Protein AF-A0A5J4YMV6-F1 (afdb_monomer)

Nearest PDB structures (foldseek):
  2a1s-assembly1_A  TM=6.792E-01  e=8.652E-23  Homo sapiens
  2a1s-assembly2_B  TM=6.832E-01  e=2.058E-22  Homo sapiens
  3d45-assembly1_A  TM=7.425E-01  e=2.019E-20  Mus musculus
  2a1r-assembly1_A  TM=8.464E-01  e=9.930E-16  Homo sapiens
  2a1r-assembly1_B  TM=8.472E-01  e=3.736E-15  Homo sapiens

Radius of gyration: 36.73 Å; Cα contacts (8 Å, |Δi|>4): 870; chains: 1; bounding box: 111×82×100 Å

pLDDT: mean 70.42, std 20.9, range [21.36, 97.88]

Organism: Porphyridium purpureum (NCBI:txid35688)

Foldseek 3Di:
DDDDDDDDDDDDDDDPPPPVDPPDDDPDCVVVCQVFEAFQVCLVVVLVVLLVLLPDLQWFFKEKFFAKLDAQPPDCPPPPDLPNNFDAALLVLVLSLLVRLQAIATQWMKIWTWGFDPLFIAIEIHIAGADQDFFAFPDCDPVNDGLGDDDHDGDPVSVVQQVVLVNDPVCSVPTHWFADAPVRLVVSVVVLVVVLVVVVCCLVDDDADDPVNDDPVLNVLLVVVVVQVVCLVVVVVVVVPDDDDDDDDDDDDDDDDPDDPDQKDWAADPDDDPVSVVNVVSSCVPPPVQWDWDFDDPDDPDGRTIITGGDGNVRVVVVSVVVSVVVVVSSVVSNVSNRTPLSSLVSCQVSLGAYEYALCPSVLSNCCCRRYHNDDSGPLVNLQVCCNRRVWYFYLLVLLVVCLVPDPDDDLSVVQPDSDLLSLLLSLCVRCPPQDDQHHYDPSNPPQDPCLSVDDPVPPPVNRDGRNNSSSSRVSSVVSSCVVVPQHSVNVSDTSVSVVVSVPVCPVRTQKHASPSHFPDRIDRSPDSDDPSVCVQVWKWKKKKFFDPPDFDPDPDPVNLCVLCVVAADFPDWGDRPRTMIITTHGRDDDDPPPDDNVNSVVSSVVSVCVVDPDNTMFMWTDHDDPDDTDGPDDPPPDDDDPPDD

Solvent-accessible surface area (backbone atoms only — not comparable to full-atom values): 37492 Å² total; per-residue (Å²): 136,89,79,90,82,90,81,91,80,89,76,86,88,80,76,97,77,73,73,72,68,80,81,47,76,81,78,66,80,80,71,80,71,56,76,31,64,36,31,56,90,47,39,69,64,52,50,52,53,48,49,52,53,68,69,35,73,37,41,50,36,33,12,42,30,70,36,52,29,33,64,53,81,65,38,66,62,49,90,86,44,60,80,78,39,50,22,67,44,67,57,58,39,44,49,40,48,53,52,26,29,69,42,21,49,60,41,30,43,7,34,15,43,33,26,44,55,96,67,37,46,37,35,47,52,28,37,32,27,31,25,83,49,56,42,62,50,95,61,66,47,98,80,68,57,55,79,42,78,66,84,76,50,77,32,68,73,41,50,53,50,39,53,75,26,69,54,60,64,66,54,30,71,77,34,26,25,30,44,40,16,52,54,58,50,50,49,54,51,49,56,49,51,54,52,51,52,54,48,56,49,56,72,74,68,64,84,74,81,55,80,89,78,49,53,78,70,54,50,53,49,51,55,51,52,51,50,55,51,49,52,58,54,50,63,49,57,60,57,75,72,62,74,84,84,86,89,83,83,88,85,89,83,89,79,94,70,89,80,71,89,63,76,49,49,77,46,74,67,97,65,86,49,73,64,58,54,49,51,51,56,50,49,44,52,76,76,37,68,54,45,43,79,46,74,40,61,79,99,57,99,64,68,65,24,40,34,37,27,79,38,57,65,67,55,53,52,51,50,50,51,51,53,50,51,50,53,49,53,51,48,52,50,42,49,61,69,37,20,47,59,16,52,60,50,54,50,43,43,72,69,48,46,35,38,34,23,62,68,36,42,58,52,49,49,30,50,33,38,52,32,48,33,69,76,60,89,47,53,69,55,40,30,50,52,47,30,71,46,44,62,35,29,36,25,47,38,50,47,50,52,54,53,42,72,67,50,91,64,91,44,55,70,62,67,44,88,63,76,49,68,70,59,45,42,33,40,47,47,64,68,48,45,85,81,53,80,77,67,40,59,40,92,68,49,75,85,68,65,72,61,59,61,73,48,56,88,87,74,48,69,86,71,54,78,43,30,20,56,54,3,44,52,41,46,51,35,48,54,48,54,42,42,75,70,70,45,49,69,72,62,72,39,41,58,27,80,51,38,70,64,66,37,61,87,42,60,89,45,53,25,31,38,46,32,78,60,30,72,80,40,66,52,48,60,30,80,61,88,61,58,64,64,49,52,45,66,78,38,48,54,34,36,40,36,38,53,55,96,89,59,84,65,79,81,81,45,72,66,62,57,46,62,38,43,69,90,48,40,58,72,70,45,78,45,75,45,71,78,50,34,38,39,39,32,32,46,73,77,79,68,79,61,89,91,60,55,70,66,57,54,49,50,51,21,50,54,42,50,52,63,71,40,94,56,93,58,67,49,65,38,58,54,58,79,95,68,87,63,81,64,74,85,86,64,99,67,89,69,87,80,79,80,78,88,126

Structure (mmCIF, N/CA/C/O backbone):
data_AF-A0A5J4YMV6-F1
#
_entry.id   AF-A0A5J4YMV6-F1
#
loop_
_atom_site.group_PDB
_atom_site.id
_atom_site.type_symbol
_atom_site.label_atom_id
_atom_site.label_alt_id
_atom_site.label_comp_id
_atom_site.label_asym_id
_atom_site.label_entity_id
_atom_site.label_seq_id
_atom_site.pdbx_PDB_ins_code
_atom_site.Cartn_x
_atom_site.Cartn_y
_atom_site.Cartn_z
_atom_site.occupancy
_atom_site.B_iso_or_equiv
_atom_site.auth_seq_id
_atom_site.auth_comp_id
_atom_site.auth_asym_id
_atom_site.auth_atom_id
_atom_site.pdbx_PDB_model_num
ATOM 1 N N . MET A 1 1 ? -20.537 59.731 -11.086 1.00 33.25 1 MET A N 1
ATOM 2 C CA . MET A 1 1 ? -21.464 59.706 -12.236 1.00 33.25 1 MET A CA 1
ATOM 3 C C . MET A 1 1 ? -22.261 58.408 -12.165 1.00 33.25 1 MET A C 1
ATOM 5 O O . MET A 1 1 ? -21.702 57.360 -12.435 1.00 33.25 1 MET A O 1
ATOM 9 N N . THR A 1 2 ? -23.369 58.432 -11.407 1.00 29.62 2 THR A N 1
ATOM 10 C CA . THR A 1 2 ? -24.777 58.360 -11.898 1.00 29.62 2 THR A CA 1
ATOM 11 C C . THR A 1 2 ? -25.168 56.973 -12.397 1.00 29.62 2 THR A C 1
ATOM 13 O O . THR A 1 2 ? -24.547 56.480 -13.321 1.00 29.62 2 THR A O 1
ATOM 16 N N . ALA A 1 3 ? -26.233 56.306 -11.965 1.00 28.98 3 ALA A N 1
ATOM 17 C CA . ALA A 1 3 ? -27.199 56.374 -10.860 1.00 28.98 3 ALA A CA 1
ATOM 18 C C . ALA A 1 3 ? -28.061 55.097 -11.065 1.00 28.98 3 ALA A C 1
ATOM 20 O O . ALA A 1 3 ? -28.347 54.740 -12.203 1.00 28.98 3 ALA A O 1
ATOM 21 N N . VAL A 1 4 ? -28.306 54.319 -10.006 1.00 32.47 4 VAL A N 1
ATOM 22 C CA . VAL A 1 4 ? -29.627 54.010 -9.412 1.00 32.47 4 VAL A CA 1
ATOM 23 C C . VAL A 1 4 ? -30.701 53.427 -10.345 1.00 32.47 4 VAL A C 1
ATOM 25 O O . VAL A 1 4 ? -31.224 54.123 -11.207 1.00 32.47 4 VAL A O 1
ATOM 28 N N . ALA A 1 5 ? -31.155 52.212 -10.009 1.00 27.27 5 ALA A N 1
ATOM 29 C CA . ALA A 1 5 ? -32.580 51.860 -9.975 1.00 27.27 5 ALA A CA 1
ATOM 30 C C . ALA A 1 5 ? -32.822 50.657 -9.039 1.00 27.27 5 ALA A C 1
ATOM 32 O O . ALA A 1 5 ? -32.563 49.507 -9.388 1.00 27.27 5 ALA A O 1
ATOM 33 N N . GLU A 1 6 ? -33.328 50.941 -7.838 1.00 31.31 6 GLU A N 1
ATOM 34 C CA . GLU A 1 6 ? -34.073 49.987 -7.013 1.00 31.31 6 GLU A CA 1
ATOM 35 C C . GLU A 1 6 ? -35.439 49.710 -7.659 1.00 31.31 6 GLU A C 1
ATOM 37 O O . GLU A 1 6 ? -36.118 50.641 -8.089 1.00 31.31 6 GLU A O 1
ATOM 42 N N . SER A 1 7 ? -35.915 48.463 -7.623 1.00 26.72 7 SER A N 1
ATOM 43 C CA . SER A 1 7 ? -37.322 48.227 -7.286 1.00 26.72 7 SER A CA 1
ATOM 44 C C . SER A 1 7 ? -37.507 46.828 -6.706 1.00 26.72 7 SER A C 1
ATOM 46 O O . SER A 1 7 ? -37.104 45.818 -7.283 1.00 26.72 7 SER A O 1
ATOM 48 N N . SER A 1 8 ? -38.110 46.804 -5.527 1.00 30.28 8 SER A N 1
ATOM 49 C CA . SER A 1 8 ? -38.579 45.640 -4.801 1.00 30.28 8 SER A CA 1
ATOM 50 C C . SER A 1 8 ? -39.799 45.022 -5.486 1.00 30.28 8 SER A C 1
ATOM 52 O O . SER A 1 8 ? -40.733 45.727 -5.861 1.00 30.28 8 SER A O 1
ATOM 54 N N . ARG A 1 9 ? -39.841 43.688 -5.575 1.00 28.33 9 ARG A N 1
ATOM 55 C CA . ARG A 1 9 ? -41.086 42.903 -5.572 1.00 28.33 9 ARG A CA 1
ATOM 56 C C . ARG A 1 9 ? -40.770 41.451 -5.236 1.00 28.33 9 ARG A C 1
ATOM 58 O O . ARG A 1 9 ? -40.148 40.729 -6.001 1.00 28.33 9 ARG A O 1
ATOM 65 N N . ASN A 1 10 ? -41.219 41.053 -4.057 1.00 36.91 10 ASN A N 1
ATOM 66 C CA . ASN A 1 10 ? -41.292 39.673 -3.613 1.00 36.91 10 ASN A CA 1
ATOM 67 C C . ASN A 1 10 ? -42.439 38.987 -4.385 1.00 36.91 10 ASN A C 1
ATOM 69 O O . ASN A 1 10 ? -43.551 39.524 -4.378 1.00 36.91 10 ASN A O 1
ATOM 73 N N . PRO A 1 11 ? -42.224 37.803 -4.981 1.00 32.06 11 PRO A N 1
ATOM 74 C CA . PRO A 1 11 ? -43.262 36.793 -4.896 1.00 32.06 11 PRO A CA 1
ATOM 75 C C . PRO A 1 11 ? -42.701 35.486 -4.340 1.00 32.06 11 PRO A C 1
ATOM 77 O O . PRO A 1 11 ? -41.722 34.910 -4.809 1.00 32.06 11 PRO A O 1
ATOM 80 N N . LYS A 1 12 ? -43.401 35.027 -3.308 1.00 34.12 12 LYS A N 1
ATOM 81 C CA . LYS A 1 12 ? -43.362 33.676 -2.771 1.00 34.12 12 LYS A CA 1
ATOM 82 C C . LYS A 1 12 ? -43.508 32.646 -3.898 1.00 34.12 12 LYS A C 1
ATOM 84 O O . LYS A 1 12 ? -44.391 32.784 -4.736 1.00 34.12 12 LYS A O 1
ATOM 89 N N . GLY A 1 13 ? -42.738 31.566 -3.790 1.00 37.22 13 GLY A N 1
ATOM 90 C CA . GLY A 1 13 ? -43.108 30.248 -4.302 1.00 37.22 13 GLY A CA 1
ATOM 91 C C . GLY A 1 13 ? -42.821 30.000 -5.777 1.00 37.22 13 GLY A C 1
ATOM 92 O O . GLY A 1 13 ? -43.725 30.088 -6.590 1.00 37.22 13 GLY A O 1
ATOM 93 N N . LEU A 1 14 ? -41.599 29.565 -6.087 1.00 29.33 14 LEU A N 1
ATOM 94 C CA . LEU A 1 14 ? -41.295 28.684 -7.219 1.00 29.33 14 LEU A CA 1
ATOM 95 C C . LEU A 1 14 ? -40.116 27.798 -6.790 1.00 29.33 14 LEU A C 1
ATOM 97 O O . LEU A 1 14 ? -39.116 28.284 -6.269 1.00 29.33 14 LEU A O 1
ATOM 101 N N . GLY A 1 15 ? -40.323 26.485 -6.870 1.00 27.95 15 GLY A N 1
ATOM 102 C CA . GLY A 1 15 ? -39.532 25.469 -6.182 1.00 27.95 15 GLY A CA 1
ATOM 103 C C . GLY A 1 15 ? -38.066 25.384 -6.609 1.00 27.95 15 GLY A C 1
ATOM 104 O O . GLY A 1 15 ? -37.701 25.631 -7.755 1.00 27.95 15 GLY A O 1
ATOM 105 N N . TYR A 1 16 ? -37.253 24.921 -5.661 1.00 28.97 16 TYR A N 1
ATOM 106 C CA . TYR A 1 16 ? -35.822 24.596 -5.733 1.00 28.97 16 TYR A CA 1
ATOM 107 C C . TYR A 1 16 ? -35.431 23.507 -6.770 1.00 28.97 16 TYR A C 1
ATOM 109 O O . TYR A 1 16 ? -34.366 22.908 -6.665 1.00 28.97 16 TYR A O 1
ATOM 117 N N . GLY A 1 17 ? -36.266 23.220 -7.774 1.00 31.47 17 GLY A N 1
ATOM 118 C CA . GLY A 1 17 ? -36.103 22.078 -8.683 1.00 31.47 17 GLY A CA 1
ATOM 119 C C . GLY A 1 17 ? -35.446 22.364 -10.038 1.00 31.47 17 GLY A C 1
ATOM 120 O O . GLY A 1 17 ? -35.078 21.416 -10.723 1.00 31.47 17 GLY A O 1
ATOM 121 N N . HIS A 1 18 ? -35.290 23.626 -10.458 1.00 29.20 18 HIS A N 1
ATOM 122 C CA . HIS A 1 18 ? -35.007 23.922 -11.878 1.00 29.20 18 HIS A CA 1
ATOM 123 C C . HIS A 1 18 ? -33.747 24.741 -12.187 1.00 29.20 18 HIS A C 1
ATOM 125 O O . HIS A 1 18 ? -33.460 24.964 -13.358 1.00 29.20 18 HIS A O 1
ATOM 131 N N . ILE A 1 19 ? -32.938 25.118 -11.190 1.00 29.06 19 ILE A N 1
ATOM 132 C CA . ILE A 1 19 ? -31.648 25.804 -11.437 1.00 29.06 19 ILE A CA 1
ATOM 133 C C . ILE A 1 19 ? -30.452 24.828 -11.370 1.00 29.06 19 ILE A C 1
ATOM 135 O O . ILE A 1 19 ? -29.365 25.133 -11.847 1.00 29.06 19 ILE A O 1
ATOM 139 N N . HIS A 1 20 ? -30.653 23.595 -10.889 1.00 31.61 20 HIS A N 1
ATOM 140 C CA . HIS A 1 20 ? -29.573 22.607 -10.750 1.00 31.61 20 HIS A CA 1
ATOM 141 C C . HIS A 1 20 ? -29.157 21.913 -12.065 1.00 31.61 20 HIS A C 1
ATOM 143 O O . HIS A 1 20 ? -28.116 21.262 -12.104 1.00 31.61 20 HIS A O 1
ATOM 149 N N . ALA A 1 21 ? -29.944 22.050 -13.140 1.00 30.11 21 ALA A N 1
ATOM 150 C CA . ALA A 1 21 ? -29.748 21.316 -14.396 1.00 30.11 21 ALA A CA 1
ATOM 151 C C . ALA A 1 21 ? -29.003 22.101 -15.495 1.00 30.11 21 ALA A C 1
ATOM 153 O O . ALA A 1 21 ? -28.632 21.517 -16.506 1.00 30.11 21 ALA A O 1
ATOM 154 N N . ALA A 1 22 ? -28.785 23.411 -15.325 1.00 28.50 22 ALA A N 1
ATOM 155 C CA . ALA A 1 22 ? -28.215 24.260 -16.380 1.00 28.50 22 ALA A CA 1
ATOM 156 C C . ALA A 1 22 ? -26.704 24.538 -16.229 1.00 28.50 22 ALA A C 1
ATOM 158 O O . ALA A 1 22 ? -26.078 24.990 -17.182 1.00 28.50 22 ALA A O 1
ATOM 159 N N . LEU A 1 23 ? -26.109 24.264 -15.059 1.00 31.53 23 LEU A N 1
ATOM 160 C CA . LEU A 1 23 ? -24.672 24.473 -14.788 1.00 31.53 23 LEU A CA 1
ATOM 161 C C . LEU A 1 23 ? -23.870 23.174 -14.632 1.00 31.53 23 LEU A C 1
ATOM 163 O O . LEU A 1 23 ? -22.644 23.204 -14.678 1.00 31.53 23 LEU A O 1
ATOM 167 N N . TYR A 1 24 ? -24.548 22.036 -14.504 1.00 33.16 24 TYR A N 1
ATOM 168 C CA . TYR A 1 24 ? -23.930 20.720 -14.566 1.00 33.16 24 TYR A CA 1
ATOM 169 C C . TYR A 1 24 ? -24.330 20.100 -15.894 1.00 33.16 24 TYR A C 1
ATOM 171 O O . TYR A 1 24 ? -25.481 19.706 -16.075 1.00 33.16 24 TYR A O 1
ATOM 179 N N . GLY A 1 25 ? -23.381 20.068 -16.834 1.00 29.34 25 GLY A N 1
ATOM 180 C CA . GLY A 1 25 ? -23.518 19.292 -18.059 1.00 29.34 25 GLY A CA 1
ATOM 181 C C . GLY A 1 25 ? -24.059 17.910 -17.713 1.00 29.34 25 GLY A C 1
ATOM 182 O O . GLY A 1 25 ? -23.628 17.297 -16.737 1.00 29.34 25 GLY A O 1
ATOM 183 N N . SER A 1 26 ? -25.063 17.484 -18.473 1.00 26.55 26 SER A N 1
ATOM 184 C CA . SER A 1 26 ? -25.739 16.197 -18.367 1.00 26.55 26 SER A CA 1
ATOM 185 C C . SER A 1 26 ? -24.761 15.079 -18.001 1.00 26.55 26 SER A C 1
ATOM 187 O O . SER A 1 26 ? -24.017 14.599 -18.857 1.00 26.55 26 SER A O 1
ATOM 189 N N . TYR A 1 27 ? -24.770 14.662 -16.732 1.00 33.25 27 TYR A N 1
ATOM 190 C CA . TYR A 1 27 ? -24.155 13.410 -16.321 1.00 33.25 27 TYR A CA 1
ATOM 191 C C . TYR A 1 27 ? -24.861 12.307 -17.103 1.00 33.25 27 TYR A C 1
ATOM 193 O O . TYR A 1 27 ? -26.035 12.016 -16.868 1.00 33.25 27 TYR A O 1
ATOM 201 N N . SER A 1 28 ? -24.162 11.740 -18.085 1.00 29.88 28 SER A N 1
ATOM 202 C CA . SER A 1 28 ? -24.633 10.552 -18.782 1.00 29.88 28 SER A CA 1
ATOM 203 C C . SER A 1 28 ? -24.794 9.433 -17.744 1.00 29.88 28 SER A C 1
ATOM 205 O O . SER A 1 28 ? -23.806 9.077 -17.095 1.00 29.88 28 SER A O 1
ATOM 207 N N . PRO A 1 29 ? -25.991 8.841 -17.573 1.00 30.44 29 PRO A N 1
ATOM 208 C CA . PRO A 1 29 ? -26.226 7.766 -16.603 1.00 30.44 29 PRO A CA 1
ATOM 209 C C . PRO A 1 29 ? -25.437 6.478 -16.902 1.00 30.44 29 PRO A C 1
ATOM 211 O O . PRO A 1 29 ? -25.494 5.526 -16.127 1.00 30.44 29 PRO A O 1
ATOM 214 N N . ALA A 1 30 ? -24.706 6.425 -18.021 1.00 32.12 30 ALA A N 1
ATOM 215 C CA . ALA A 1 30 ? -23.976 5.250 -18.486 1.00 32.12 30 ALA A CA 1
ATOM 216 C C . ALA A 1 30 ? -22.671 4.959 -17.716 1.00 32.12 30 ALA A C 1
ATOM 218 O O . ALA A 1 30 ? -22.186 3.834 -17.770 1.00 32.12 30 ALA A O 1
ATOM 219 N N . TYR A 1 31 ? -22.124 5.915 -16.955 1.00 35.62 31 TYR A N 1
ATOM 220 C CA . TYR A 1 31 ? -20.916 5.691 -16.137 1.00 35.62 31 TYR A CA 1
ATOM 221 C C . TYR A 1 31 ? -21.199 5.048 -14.767 1.00 35.62 31 TYR A C 1
ATOM 223 O O . TYR A 1 31 ? -20.275 4.755 -14.016 1.00 35.62 31 TYR A O 1
ATOM 231 N N . ALA A 1 32 ? -22.468 4.811 -14.420 1.00 33.12 32 ALA A N 1
ATOM 232 C CA . ALA A 1 32 ? -22.873 4.485 -13.053 1.00 33.12 32 ALA A CA 1
ATOM 233 C C . ALA A 1 32 ? -22.565 3.049 -12.581 1.00 33.12 32 ALA A C 1
ATOM 235 O O . ALA A 1 32 ? -22.836 2.746 -11.422 1.00 33.12 32 ALA A O 1
ATOM 236 N N . ARG A 1 33 ? -22.023 2.155 -13.423 1.00 43.84 33 ARG A N 1
ATOM 237 C CA . ARG A 1 33 ? -21.615 0.789 -13.028 1.00 43.84 33 ARG A CA 1
ATOM 238 C C . ARG A 1 33 ? -20.500 0.257 -13.924 1.00 43.84 33 ARG A C 1
ATOM 240 O O . ARG A 1 33 ? -20.697 -0.724 -14.637 1.00 43.84 33 ARG A O 1
ATOM 247 N N . LEU A 1 34 ? -19.333 0.895 -13.913 1.00 53.44 34 LEU A N 1
ATOM 248 C CA . LEU A 1 34 ? -18.159 0.253 -14.502 1.00 53.44 34 LEU A CA 1
ATOM 249 C C . LEU A 1 34 ? -17.799 -0.963 -13.624 1.00 53.44 34 LEU A C 1
ATOM 251 O O . LEU A 1 34 ? -17.615 -0.788 -12.418 1.00 53.44 34 LEU A O 1
ATOM 255 N N . PRO A 1 35 ? -17.705 -2.192 -14.169 1.00 57.34 35 PRO A N 1
ATOM 256 C CA . PRO A 1 35 ? -17.477 -3.426 -13.395 1.00 57.34 35 PRO A CA 1
ATOM 257 C C . PRO A 1 35 ? -16.188 -3.457 -12.558 1.00 57.34 35 PRO A C 1
ATOM 259 O O . PRO A 1 35 ? -15.969 -4.390 -11.791 1.00 57.34 35 PRO A O 1
ATOM 262 N N . MET A 1 36 ? -15.354 -2.431 -12.697 1.00 74.75 36 MET A N 1
ATOM 263 C CA . MET A 1 36 ? -14.022 -2.311 -12.116 1.00 74.75 36 MET A CA 1
ATOM 264 C C . MET A 1 36 ? -13.969 -1.381 -10.906 1.00 74.75 36 MET A C 1
ATOM 266 O O . MET A 1 36 ? -13.006 -1.425 -10.145 1.00 74.75 36 MET A O 1
ATOM 270 N N . GLU A 1 37 ? -14.969 -0.519 -10.723 1.00 88.38 37 GLU A N 1
ATOM 271 C CA . GLU A 1 37 ? -14.989 0.399 -9.590 1.00 88.38 37 GLU A CA 1
ATOM 272 C C . GLU A 1 37 ? -15.406 -0.335 -8.322 1.00 88.38 37 GLU A C 1
ATOM 274 O O . GLU A 1 37 ? -16.445 -1.002 -8.272 1.00 88.38 37 GLU A O 1
ATOM 279 N N . VAL A 1 38 ? -14.592 -0.186 -7.283 1.00 93.00 38 VAL A N 1
ATOM 280 C CA . VAL A 1 38 ? -14.845 -0.764 -5.971 1.00 93.00 38 VAL A CA 1
ATOM 281 C C . VAL A 1 38 ? -15.107 0.367 -4.992 1.00 93.00 38 VAL A C 1
ATOM 283 O O . VAL A 1 38 ? -14.256 1.226 -4.746 1.00 93.00 38 VAL A O 1
ATOM 286 N N . THR A 1 39 ? -16.313 0.358 -4.446 1.00 94.81 39 THR A N 1
ATOM 287 C CA . THR A 1 39 ? -16.801 1.311 -3.457 1.00 94.81 39 THR A CA 1
ATOM 288 C C . THR A 1 39 ? -17.355 0.549 -2.260 1.00 94.81 39 THR A C 1
ATOM 290 O O . THR A 1 39 ? -17.439 -0.680 -2.261 1.00 94.81 39 THR A O 1
ATOM 293 N N . ILE A 1 40 ? -17.738 1.259 -1.202 1.00 92.94 40 ILE A N 1
ATOM 294 C CA . ILE A 1 40 ? -18.291 0.609 -0.010 1.00 92.94 40 ILE A CA 1
ATOM 295 C C .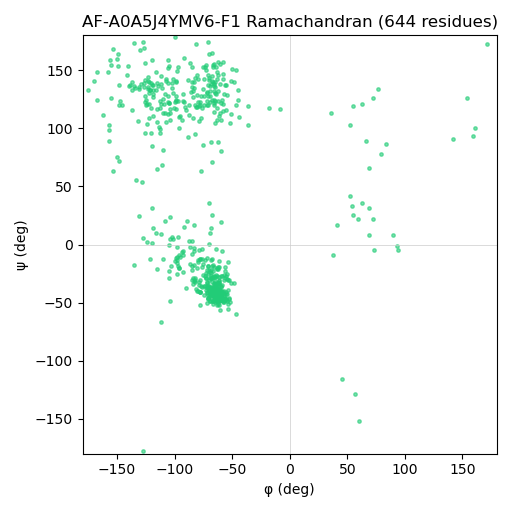 ILE A 1 40 ? -19.570 -0.193 -0.304 1.00 92.94 40 ILE A C 1
ATOM 297 O O . ILE A 1 40 ? -19.845 -1.170 0.384 1.00 92.94 40 ILE A O 1
ATOM 301 N N . GLU A 1 41 ? -20.325 0.183 -1.339 1.00 92.44 41 GLU A N 1
ATOM 302 C CA . GLU A 1 41 ? -21.595 -0.455 -1.703 1.00 92.44 41 GLU A CA 1
ATOM 303 C C . GLU A 1 41 ? -21.402 -1.853 -2.305 1.00 92.44 41 GLU A C 1
ATOM 305 O O . GLU A 1 41 ? -22.243 -2.725 -2.106 1.00 92.44 41 GLU A O 1
ATOM 310 N N . ASN A 1 42 ? -20.293 -2.080 -3.016 1.00 93.06 42 ASN A N 1
ATOM 311 C CA . ASN A 1 42 ? -20.003 -3.344 -3.700 1.00 93.06 42 ASN A CA 1
ATOM 312 C C . ASN A 1 42 ? -18.756 -4.065 -3.155 1.00 93.06 42 ASN A C 1
ATOM 314 O O . ASN A 1 42 ? -18.311 -5.055 -3.739 1.00 93.06 42 ASN A O 1
ATOM 318 N N . LEU A 1 43 ? -18.207 -3.600 -2.026 1.00 93.81 43 LEU A N 1
ATOM 319 C CA . LEU A 1 43 ? -16.974 -4.116 -1.433 1.00 93.81 43 LEU A CA 1
ATOM 320 C C . LEU A 1 43 ? -17.004 -5.635 -1.221 1.00 93.81 43 LEU A C 1
ATOM 322 O O . LEU A 1 43 ? -16.0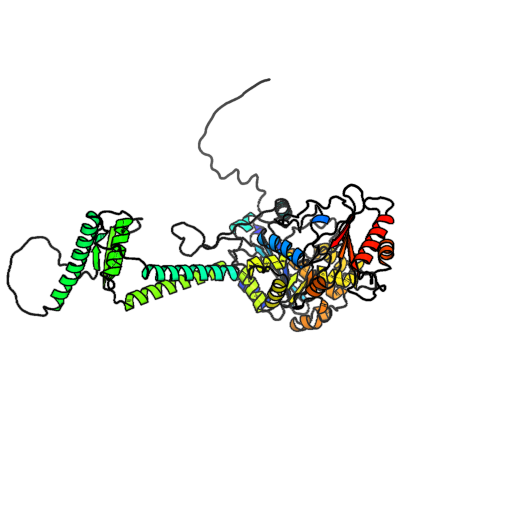41 -6.297 -1.588 1.00 93.81 43 LEU A O 1
ATOM 326 N N . SER A 1 44 ? -18.083 -6.187 -0.652 1.00 92.88 44 SER A N 1
ATOM 327 C CA . SER A 1 44 ? -18.163 -7.625 -0.336 1.00 92.88 44 SER A CA 1
ATOM 328 C C . SER A 1 44 ? -18.045 -8.487 -1.596 1.00 92.88 44 SER A C 1
ATOM 330 O O . SER A 1 44 ? -17.168 -9.340 -1.681 1.00 92.88 44 SER A O 1
ATOM 332 N N . GLU A 1 45 ? -18.861 -8.200 -2.614 1.00 92.06 45 GLU A N 1
ATOM 333 C CA . GLU A 1 45 ? -18.868 -8.925 -3.893 1.00 92.06 45 GLU A CA 1
ATOM 334 C C . GLU A 1 45 ? -17.519 -8.803 -4.620 1.00 92.06 45 GLU A C 1
ATOM 336 O O . GLU A 1 45 ? -16.971 -9.777 -5.150 1.00 92.06 45 GLU A O 1
ATOM 341 N N . ARG A 1 46 ? -16.945 -7.593 -4.635 1.00 91.81 46 ARG A N 1
ATOM 342 C CA . ARG A 1 46 ? -15.670 -7.327 -5.310 1.00 91.81 46 ARG A CA 1
ATOM 343 C C . ARG A 1 46 ? -14.491 -7.957 -4.587 1.00 91.81 46 ARG A C 1
ATOM 345 O O . ARG A 1 46 ? -13.599 -8.465 -5.261 1.00 91.81 46 ARG A O 1
ATOM 352 N N . LEU A 1 47 ? -14.494 -7.968 -3.257 1.00 93.62 47 LEU A N 1
ATOM 353 C CA . LEU A 1 47 ? -13.472 -8.631 -2.455 1.00 93.62 47 LEU A CA 1
ATOM 354 C C . LEU A 1 47 ? -13.529 -10.153 -2.626 1.00 93.62 47 LEU A C 1
ATOM 356 O O . LEU A 1 47 ? -12.479 -10.773 -2.754 1.00 93.62 47 LEU A O 1
ATOM 360 N N . GLU A 1 48 ? -14.722 -10.751 -2.685 1.00 93.94 48 GLU A N 1
ATOM 361 C CA . GLU A 1 48 ? -14.887 -12.182 -2.982 1.00 93.94 48 GLU A CA 1
ATOM 362 C C . GLU A 1 48 ? -14.353 -12.527 -4.374 1.00 93.94 48 GLU A C 1
ATOM 364 O O . GLU A 1 48 ? -13.552 -13.452 -4.523 1.00 93.94 48 GLU A O 1
ATOM 369 N N . THR A 1 49 ? -14.723 -11.733 -5.383 1.00 92.00 49 THR A N 1
ATOM 370 C CA . THR A 1 49 ? -14.230 -11.906 -6.758 1.00 92.00 49 THR A CA 1
ATOM 371 C C . THR A 1 49 ? -12.711 -11.746 -6.829 1.00 92.00 49 THR A C 1
ATOM 373 O O . THR A 1 49 ? -12.033 -12.538 -7.477 1.00 92.00 49 THR A O 1
ATOM 376 N N . PHE A 1 50 ? -12.158 -10.741 -6.143 1.00 93.44 50 PHE A N 1
ATOM 377 C CA . PHE A 1 50 ? -10.717 -10.521 -6.056 1.00 93.44 50 PHE A CA 1
ATOM 378 C C . PHE A 1 50 ? -10.017 -11.691 -5.362 1.00 93.44 50 PHE A C 1
ATOM 380 O O . PHE A 1 50 ? -9.033 -12.209 -5.876 1.00 93.44 50 PHE A O 1
ATOM 387 N N . ALA A 1 51 ? -10.536 -12.163 -4.228 1.00 95.38 51 ALA A N 1
ATOM 388 C CA . ALA A 1 51 ? -9.968 -13.294 -3.505 1.00 95.38 51 ALA A CA 1
ATOM 389 C C . ALA A 1 51 ? -9.976 -14.580 -4.340 1.00 95.38 51 ALA A C 1
ATOM 391 O O . ALA A 1 51 ? -8.981 -15.305 -4.331 1.00 95.38 51 ALA A O 1
ATOM 392 N N . ALA A 1 52 ? -11.052 -14.830 -5.092 1.00 93.69 52 ALA A N 1
ATOM 393 C CA . ALA A 1 52 ? -11.127 -15.936 -6.039 1.00 93.69 52 ALA A CA 1
ATOM 394 C C . ALA A 1 52 ? -10.090 -15.791 -7.165 1.00 93.69 52 ALA A C 1
ATOM 396 O O . ALA A 1 52 ? -9.381 -16.750 -7.455 1.00 93.69 52 ALA A O 1
ATOM 397 N N . ALA A 1 53 ? -9.939 -14.591 -7.736 1.00 92.19 53 ALA A N 1
ATOM 398 C CA . ALA A 1 53 ? -8.948 -14.323 -8.776 1.00 92.19 53 ALA A CA 1
ATOM 399 C C . ALA A 1 53 ? -7.507 -14.516 -8.271 1.00 92.19 53 ALA A C 1
ATOM 401 O O . ALA A 1 53 ? -6.696 -15.134 -8.953 1.00 92.19 53 ALA A O 1
ATOM 402 N N . ILE A 1 54 ? -7.177 -14.050 -7.061 1.00 92.62 54 ILE A N 1
ATOM 403 C CA . ILE A 1 54 ? -5.844 -14.259 -6.472 1.00 92.62 54 ILE A CA 1
ATOM 404 C C . ILE A 1 54 ? -5.588 -15.736 -6.138 1.00 92.62 54 ILE A C 1
ATOM 406 O O . ILE A 1 54 ? -4.444 -16.180 -6.196 1.00 92.62 54 ILE A O 1
ATOM 410 N N . ALA A 1 55 ? -6.625 -16.490 -5.765 1.00 92.00 55 ALA A N 1
ATOM 411 C CA . ALA A 1 55 ? -6.510 -17.912 -5.450 1.00 92.00 55 ALA A CA 1
ATOM 412 C C . ALA A 1 55 ? -6.426 -18.821 -6.691 1.00 92.00 55 ALA A C 1
ATOM 414 O O . ALA A 1 55 ? -6.109 -19.998 -6.537 1.00 92.00 55 ALA A O 1
ATOM 415 N N . ASP A 1 56 ? -6.711 -18.303 -7.890 1.00 89.56 56 ASP A N 1
ATOM 416 C CA . ASP A 1 56 ? -6.587 -19.046 -9.147 1.00 89.56 56 ASP A CA 1
ATOM 417 C C . ASP A 1 56 ? -5.116 -19.408 -9.420 1.00 89.56 56 ASP A C 1
ATOM 419 O O . ASP A 1 56 ? -4.230 -18.554 -9.390 1.00 89.56 56 ASP A O 1
ATOM 423 N N . GLU A 1 57 ? -4.855 -20.677 -9.732 1.00 84.69 57 GLU A N 1
ATOM 424 C CA . GLU A 1 57 ? -3.522 -21.186 -10.078 1.00 84.69 57 GLU A CA 1
ATOM 425 C C . GLU A 1 57 ? -2.951 -20.551 -11.355 1.00 84.69 57 GLU A C 1
ATOM 427 O O . GLU A 1 57 ? -1.739 -20.571 -11.576 1.00 84.69 57 GLU A O 1
ATOM 432 N N . ASN A 1 58 ? -3.813 -19.984 -12.200 1.00 86.88 58 ASN A N 1
ATOM 433 C CA . ASN A 1 58 ? -3.424 -19.265 -13.407 1.00 86.88 58 ASN A CA 1
ATOM 434 C C . ASN A 1 58 ? -2.954 -17.833 -13.122 1.00 86.88 58 ASN A C 1
ATOM 436 O O . ASN A 1 58 ? -2.331 -17.217 -13.992 1.00 86.88 58 ASN A O 1
ATOM 440 N N . THR A 1 59 ? -3.221 -17.295 -11.928 1.00 89.06 59 THR A N 1
ATOM 441 C CA . THR A 1 59 ? -2.785 -15.953 -11.534 1.00 89.06 59 THR A CA 1
ATOM 442 C C . THR A 1 59 ? -1.293 -15.940 -11.227 1.00 89.06 59 THR A C 1
ATOM 444 O O . THR A 1 59 ? -0.777 -16.722 -10.431 1.00 89.06 59 THR A O 1
ATOM 447 N N . VAL A 1 60 ? -0.584 -15.005 -11.858 1.00 88.06 60 VAL A N 1
ATOM 448 C CA . VAL A 1 60 ? 0.879 -14.922 -11.822 1.00 88.06 60 VAL A CA 1
ATOM 449 C C . VAL A 1 60 ? 1.357 -13.801 -10.904 1.00 88.06 60 VAL A C 1
ATOM 451 O O . VAL A 1 60 ? 2.250 -13.998 -10.075 1.00 88.06 60 VAL A O 1
ATOM 454 N N . PHE A 1 61 ? 0.791 -12.605 -11.061 1.00 91.88 61 PHE A N 1
ATOM 455 C CA . PHE A 1 61 ? 1.191 -11.420 -10.310 1.00 91.88 61 PHE A CA 1
ATOM 456 C C . PHE A 1 61 ? 0.043 -10.417 -10.193 1.00 91.88 61 PHE A C 1
ATOM 458 O O . PHE A 1 61 ? -0.973 -10.518 -10.880 1.00 91.88 61 PHE A O 1
ATOM 465 N N . VAL A 1 62 ? 0.228 -9.428 -9.323 1.00 95.69 62 VAL A N 1
ATOM 466 C CA . VAL A 1 62 ? -0.671 -8.282 -9.182 1.00 95.69 62 VAL A CA 1
ATOM 467 C C . VAL A 1 62 ? 0.139 -7.013 -9.352 1.00 95.69 62 VAL A C 1
ATOM 469 O O . VAL A 1 62 ? 1.084 -6.780 -8.600 1.00 95.69 62 VAL A O 1
ATOM 472 N N . ALA A 1 63 ? -0.217 -6.203 -10.342 1.00 97.06 63 ALA A N 1
ATOM 473 C CA . ALA A 1 63 ? 0.317 -4.857 -10.461 1.00 97.06 63 ALA A CA 1
ATOM 474 C C . ALA A 1 63 ? -0.511 -3.893 -9.608 1.00 97.06 63 ALA A C 1
ATOM 476 O O . ALA A 1 63 ? -1.735 -4.027 -9.536 1.00 97.06 63 ALA A O 1
ATOM 477 N N . ILE A 1 64 ? 0.164 -2.959 -8.944 1.00 97.88 64 ILE A N 1
ATOM 478 C CA . ILE A 1 64 ? -0.454 -1.959 -8.077 1.00 97.88 64 ILE A CA 1
ATOM 479 C C . ILE A 1 64 ? 0.051 -0.578 -8.470 1.00 97.88 64 ILE A C 1
ATOM 481 O O . ILE A 1 64 ? 1.246 -0.392 -8.703 1.00 97.88 64 ILE A O 1
ATOM 485 N N . ASP A 1 65 ? -0.875 0.369 -8.497 1.00 96.56 65 ASP A N 1
ATOM 486 C CA . ASP A 1 65 ? -0.607 1.795 -8.628 1.00 96.56 65 ASP A CA 1
ATOM 487 C C . ASP A 1 65 ? -1.571 2.571 -7.716 1.00 96.56 65 ASP A C 1
ATOM 489 O O . ASP A 1 65 ? -2.631 2.049 -7.339 1.00 96.56 65 ASP A O 1
ATOM 493 N N . THR A 1 66 ? -1.189 3.768 -7.271 1.00 96.38 66 THR A N 1
ATOM 494 C CA . THR A 1 66 ? -1.981 4.534 -6.302 1.00 96.38 66 THR A CA 1
ATOM 495 C C . THR A 1 66 ? -1.998 6.031 -6.577 1.00 96.38 66 THR A C 1
ATOM 497 O O . THR A 1 66 ? -1.005 6.628 -6.976 1.00 96.38 66 THR A O 1
ATOM 500 N N . GLU A 1 67 ? -3.137 6.651 -6.263 1.00 95.44 67 GLU A N 1
ATOM 501 C CA . GLU A 1 67 ? -3.326 8.100 -6.317 1.00 95.44 67 GLU A CA 1
ATOM 502 C C . GLU A 1 67 ? -3.389 8.684 -4.905 1.00 95.44 67 GLU A C 1
ATOM 504 O O . GLU A 1 67 ? -4.012 8.111 -4.001 1.00 95.44 67 GLU A O 1
ATOM 509 N N . PHE A 1 68 ? -2.784 9.857 -4.703 1.00 94.62 68 PHE A N 1
ATOM 510 C CA . PHE A 1 68 ? -2.593 10.455 -3.375 1.00 94.62 68 PHE A CA 1
ATOM 511 C C . PHE A 1 68 ? -3.259 11.816 -3.218 1.00 94.62 68 PHE A C 1
ATOM 513 O O . PHE A 1 68 ? -3.427 12.572 -4.175 1.00 94.62 68 PHE A O 1
ATOM 520 N N . THR A 1 69 ? -3.513 12.203 -1.966 1.00 93.94 69 THR A N 1
ATOM 521 C CA . THR A 1 69 ? -3.916 13.581 -1.659 1.00 93.94 69 THR A CA 1
ATOM 522 C C . THR A 1 69 ? -2.795 14.617 -1.798 1.00 93.94 69 THR A C 1
ATOM 524 O O . THR A 1 69 ? -3.054 15.820 -1.751 1.00 93.94 69 THR A O 1
ATOM 527 N N . GLY A 1 70 ? -1.547 14.176 -1.944 1.00 89.75 70 GLY A N 1
ATOM 528 C CA . GLY A 1 70 ? -0.366 15.027 -2.008 1.00 89.75 70 GLY A CA 1
ATOM 529 C C . GLY A 1 70 ? 0.931 14.227 -1.963 1.00 89.75 70 GLY A C 1
ATOM 530 O O . GLY A 1 70 ? 0.923 13.012 -1.765 1.00 89.75 70 GLY A O 1
ATOM 531 N N . LEU A 1 71 ? 2.050 14.920 -2.167 1.00 80.62 71 LEU A N 1
ATOM 532 C CA . LEU A 1 71 ? 3.371 14.310 -2.333 1.00 80.62 71 LEU A CA 1
ATOM 533 C C . LEU A 1 71 ? 4.497 14.994 -1.534 1.00 80.62 71 LEU A C 1
ATOM 535 O O . LEU A 1 71 ? 5.562 14.398 -1.411 1.00 80.62 71 LEU A O 1
ATOM 539 N N . GLY A 1 72 ? 4.332 16.234 -1.052 1.00 66.44 72 GLY A N 1
ATOM 540 C CA . GLY A 1 72 ? 5.472 17.078 -0.650 1.00 66.44 72 GLY A CA 1
ATOM 541 C C . GLY A 1 72 ? 5.414 17.707 0.743 1.00 66.44 72 GLY A C 1
ATOM 542 O O . GLY A 1 72 ? 5.583 18.918 0.838 1.00 66.44 72 GLY A O 1
ATOM 543 N N . ALA A 1 73 ? 5.218 16.934 1.816 1.00 59.50 73 ALA A N 1
ATOM 544 C CA . ALA A 1 73 ? 5.242 17.473 3.182 1.00 59.50 73 ALA A CA 1
ATOM 545 C C . ALA A 1 73 ? 6.691 17.702 3.637 1.00 59.50 73 ALA A C 1
ATOM 547 O O . ALA A 1 73 ? 7.014 18.753 4.179 1.00 59.50 73 ALA A O 1
ATOM 548 N N . SER A 1 74 ? 7.576 16.762 3.303 1.00 56.44 74 SER A N 1
ATOM 549 C CA . SER A 1 74 ? 9.018 16.805 3.576 1.00 56.44 74 SER A CA 1
ATOM 550 C C . SER A 1 74 ? 9.835 17.533 2.492 1.00 56.44 74 SER A C 1
ATOM 552 O O . SER A 1 74 ? 11.063 17.614 2.556 1.00 56.44 74 SER A O 1
ATOM 554 N N . GLY A 1 75 ? 9.172 17.997 1.426 1.00 58.31 75 GLY A N 1
ATOM 555 C CA . GLY A 1 75 ? 9.815 18.496 0.210 1.00 58.31 75 GLY A CA 1
ATOM 556 C C . GLY A 1 75 ? 10.423 17.404 -0.682 1.00 58.31 75 GLY A C 1
ATOM 557 O O . GLY A 1 75 ? 10.846 17.717 -1.793 1.00 58.31 75 GLY A O 1
ATOM 558 N N . TRP A 1 76 ? 10.413 16.126 -0.275 1.00 54.22 76 TRP A N 1
ATOM 559 C CA . TRP A 1 76 ? 10.986 15.000 -1.031 1.00 54.22 76 TRP A CA 1
ATOM 560 C C . TRP A 1 76 ? 10.500 14.899 -2.475 1.00 54.22 76 TRP A C 1
ATOM 562 O O . TRP A 1 76 ? 11.267 14.468 -3.331 1.00 54.22 76 TRP A O 1
ATOM 572 N N . SER A 1 77 ? 9.271 15.331 -2.760 1.00 54.16 77 SER A N 1
ATOM 573 C CA . SER A 1 77 ? 8.666 15.295 -4.099 1.00 54.16 77 SER A CA 1
ATOM 574 C C . SER A 1 77 ? 8.608 16.661 -4.794 1.00 54.16 77 SER A C 1
ATOM 576 O O . SER A 1 77 ? 8.130 16.759 -5.925 1.00 54.16 77 SER A O 1
ATOM 578 N N . SER A 1 78 ? 9.091 17.731 -4.154 1.00 55.62 78 SER A N 1
ATOM 579 C CA . SER A 1 78 ? 9.081 19.078 -4.729 1.00 55.62 78 SER A CA 1
ATOM 580 C C . SER A 1 78 ? 10.007 19.142 -5.948 1.00 55.62 78 SER A C 1
ATOM 582 O O . SER A 1 78 ? 11.147 18.678 -5.902 1.00 55.62 78 SER A O 1
ATOM 584 N N . GLN A 1 79 ? 9.518 19.709 -7.055 1.00 47.31 79 GLN A N 1
ATOM 585 C CA . GLN A 1 79 ? 10.310 19.979 -8.268 1.00 47.31 79 GLN A CA 1
ATOM 586 C C . GLN A 1 79 ? 11.192 21.239 -8.139 1.00 47.31 79 GLN A C 1
ATOM 588 O O . GLN A 1 79 ? 11.951 21.542 -9.050 1.00 47.31 79 GLN A O 1
ATOM 593 N N . GLY A 1 80 ? 11.079 21.978 -7.027 1.00 40.75 80 GLY A N 1
ATOM 594 C CA . GLY A 1 80 ? 11.611 23.337 -6.893 1.00 40.75 80 GLY A CA 1
ATOM 595 C C . GLY A 1 80 ? 13.080 23.472 -6.491 1.00 40.75 80 GLY A C 1
ATOM 596 O O . GLY A 1 80 ? 13.652 24.502 -6.799 1.00 40.75 80 GLY A O 1
ATOM 597 N N . ASP A 1 81 ? 13.697 22.468 -5.859 1.00 43.50 81 ASP A N 1
ATOM 598 C CA . ASP A 1 81 ? 15.112 22.520 -5.456 1.00 43.50 81 ASP A CA 1
ATOM 599 C C . ASP A 1 81 ? 15.678 21.096 -5.304 1.00 43.50 81 ASP A C 1
ATOM 601 O O . ASP A 1 81 ? 15.645 20.492 -4.226 1.00 43.50 81 ASP A O 1
ATOM 605 N N . GLU A 1 82 ? 16.220 20.522 -6.383 1.00 46.16 82 GLU A N 1
ATOM 606 C CA . GLU A 1 82 ? 16.934 19.229 -6.329 1.00 46.16 82 GLU A CA 1
ATOM 607 C C . GLU A 1 82 ? 18.073 19.246 -5.281 1.00 46.16 82 GLU A C 1
ATOM 609 O O . GLU A 1 82 ? 18.403 18.225 -4.687 1.00 46.16 82 GLU A O 1
ATOM 614 N N . GLU A 1 83 ? 18.623 20.420 -4.957 1.00 45.38 83 GLU A N 1
ATOM 615 C CA . GLU A 1 83 ? 19.719 20.612 -3.994 1.00 45.38 83 GLU A CA 1
ATOM 616 C C . GLU A 1 83 ? 19.340 20.456 -2.511 1.00 45.38 83 GLU A C 1
ATOM 618 O O . GLU A 1 83 ? 20.211 20.109 -1.705 1.00 45.38 83 GLU A O 1
ATOM 623 N N . GLN A 1 84 ? 18.079 20.707 -2.132 1.00 47.03 84 GLN A N 1
ATOM 624 C CA . GLN A 1 84 ? 17.582 20.533 -0.752 1.00 47.03 84 GLN A CA 1
ATOM 625 C C . GLN A 1 84 ? 16.872 19.187 -0.547 1.00 47.03 84 GLN A C 1
ATOM 627 O O . GLN A 1 84 ? 16.698 18.724 0.582 1.00 47.03 84 GLN A O 1
ATOM 632 N N . THR A 1 85 ? 16.465 18.544 -1.640 1.00 53.25 85 THR A N 1
ATOM 633 C CA . THR A 1 85 ? 15.582 17.372 -1.608 1.00 53.25 85 THR A CA 1
ATOM 634 C C . THR A 1 85 ? 16.332 16.043 -1.665 1.00 53.25 85 THR A C 1
ATOM 636 O O . THR A 1 85 ? 15.807 15.038 -1.186 1.00 53.25 85 THR A O 1
ATOM 639 N N . MET A 1 86 ? 17.579 16.036 -2.144 1.00 60.41 86 MET A N 1
ATOM 640 C CA . MET A 1 86 ? 18.446 14.855 -2.146 1.00 60.41 86 MET A CA 1
ATOM 641 C C . MET A 1 86 ? 18.889 14.471 -0.729 1.00 60.41 86 MET A C 1
ATOM 643 O O . MET A 1 86 ? 19.363 15.306 0.041 1.00 60.41 86 MET A O 1
ATOM 647 N N . SER A 1 87 ? 18.766 13.190 -0.392 1.00 62.53 87 SER A N 1
ATOM 648 C CA . SER A 1 87 ? 19.314 12.620 0.841 1.00 62.53 87 SER A CA 1
ATOM 649 C C . SER A 1 87 ? 20.643 11.933 0.558 1.00 62.53 87 SER A C 1
ATOM 651 O O . SER A 1 87 ? 20.810 11.259 -0.463 1.00 62.53 87 SER A O 1
ATOM 653 N N . VAL A 1 88 ? 21.607 12.085 1.464 1.00 60.62 88 VAL A N 1
ATOM 654 C CA . VAL A 1 88 ? 22.919 11.453 1.287 1.00 60.62 88 VAL A CA 1
ATOM 655 C C . VAL A 1 88 ? 22.818 9.981 1.652 1.00 60.62 88 VAL A C 1
ATOM 657 O O . VAL A 1 88 ? 23.350 9.150 0.918 1.00 60.62 88 VAL A O 1
ATOM 660 N N . LEU A 1 89 ? 22.092 9.661 2.728 1.00 69.38 89 LEU A N 1
ATOM 661 C CA . LEU A 1 89 ? 21.936 8.300 3.235 1.00 69.38 89 LEU A CA 1
ATOM 662 C C . LEU A 1 89 ? 20.545 7.710 2.937 1.00 69.38 89 LEU A C 1
ATOM 664 O O . LEU A 1 89 ? 19.559 8.450 2.873 1.00 69.38 89 LEU A O 1
ATOM 668 N N . PRO A 1 90 ? 20.422 6.373 2.812 1.00 77.44 90 PRO A N 1
ATOM 669 C CA . PRO A 1 90 ? 19.137 5.731 2.555 1.00 77.44 90 PRO A CA 1
ATOM 670 C C . PRO A 1 90 ? 18.158 5.869 3.720 1.00 77.44 90 PRO A C 1
ATOM 672 O O . PRO A 1 90 ? 16.979 6.121 3.500 1.00 77.44 90 PRO A O 1
ATOM 675 N N . GLN A 1 91 ? 18.652 5.802 4.959 1.00 83.88 91 GLN A N 1
ATOM 676 C CA . GLN A 1 91 ? 17.850 6.032 6.164 1.00 83.88 91 GLN A CA 1
ATOM 677 C C . GLN A 1 91 ? 17.205 7.430 6.179 1.00 83.88 91 GLN A C 1
ATOM 679 O O . GLN A 1 91 ? 16.044 7.572 6.552 1.00 83.88 91 GLN A O 1
ATOM 684 N N . GLU A 1 92 ? 17.929 8.466 5.745 1.00 78.75 92 GLU A N 1
ATOM 685 C CA . GLU A 1 92 ? 17.405 9.837 5.654 1.00 78.75 92 GLU A CA 1
ATOM 686 C C . GLU A 1 92 ? 16.351 9.967 4.548 1.00 78.75 92 GLU A C 1
ATOM 688 O O . GLU A 1 92 ? 15.340 10.645 4.720 1.00 78.75 92 GLU A O 1
ATOM 693 N N . ALA A 1 93 ? 16.581 9.321 3.398 1.00 81.31 93 ALA A N 1
ATOM 694 C CA . ALA A 1 93 ? 15.595 9.236 2.323 1.00 81.31 93 ALA A CA 1
ATOM 695 C C . ALA A 1 93 ? 14.311 8.553 2.811 1.00 81.31 93 ALA A C 1
ATOM 697 O O . ALA A 1 93 ? 13.218 9.085 2.633 1.00 81.31 93 ALA A O 1
ATOM 698 N N . TYR A 1 94 ? 14.449 7.416 3.496 1.00 87.69 94 TYR A N 1
ATOM 699 C CA . TYR A 1 94 ? 13.327 6.698 4.086 1.00 87.69 94 TYR A CA 1
ATOM 700 C C . TYR A 1 94 ? 12.565 7.550 5.104 1.00 87.69 94 TYR A C 1
ATOM 702 O O . TYR A 1 94 ? 11.341 7.588 5.042 1.00 87.69 94 TYR A O 1
ATOM 710 N N . ALA A 1 95 ? 13.253 8.276 5.990 1.00 87.25 95 ALA A N 1
ATOM 711 C CA . ALA A 1 95 ? 12.603 9.136 6.978 1.00 87.25 95 ALA A CA 1
ATOM 712 C C . ALA A 1 95 ? 11.689 10.191 6.326 1.00 87.25 95 ALA A C 1
ATOM 714 O O . ALA A 1 95 ? 10.545 10.350 6.751 1.00 87.25 95 ALA A O 1
ATOM 715 N N . LYS A 1 96 ? 12.154 10.840 5.249 1.00 84.81 96 LYS A N 1
ATOM 716 C CA . LYS A 1 96 ? 11.360 11.814 4.477 1.00 84.81 96 LYS A CA 1
ATOM 717 C C . LYS A 1 96 ? 10.155 11.164 3.788 1.00 84.81 96 LYS A C 1
ATOM 719 O O . LYS A 1 96 ? 9.032 11.644 3.914 1.00 84.81 96 LYS A O 1
ATOM 724 N N . ILE A 1 97 ? 10.368 10.028 3.116 1.00 88.12 97 ILE A N 1
ATOM 725 C CA . ILE A 1 97 ? 9.294 9.267 2.452 1.00 88.12 97 ILE A CA 1
ATOM 726 C C . ILE A 1 97 ? 8.250 8.795 3.471 1.00 88.12 97 ILE A C 1
ATOM 728 O O . ILE A 1 97 ? 7.054 8.848 3.200 1.00 88.12 97 ILE A O 1
ATOM 732 N N . ARG A 1 98 ? 8.689 8.332 4.646 1.00 90.44 98 ARG A N 1
ATOM 733 C CA . ARG A 1 98 ? 7.827 7.887 5.747 1.00 90.44 98 ARG A CA 1
ATOM 734 C C . ARG A 1 98 ? 6.953 9.025 6.267 1.00 90.44 98 ARG A C 1
ATOM 736 O O . ARG A 1 98 ? 5.782 8.797 6.552 1.00 90.44 98 ARG A O 1
ATOM 743 N N . GLU A 1 99 ? 7.499 10.230 6.393 1.00 87.06 99 GLU A N 1
ATOM 744 C CA . GLU A 1 99 ? 6.727 11.413 6.779 1.00 87.06 99 GLU A CA 1
ATOM 745 C C . GLU A 1 99 ? 5.654 11.738 5.729 1.00 87.06 99 GLU A C 1
ATOM 747 O O . GLU A 1 99 ? 4.470 11.836 6.059 1.00 87.06 99 GLU A O 1
ATOM 752 N N . ASP A 1 100 ? 6.031 11.777 4.448 1.00 85.19 100 ASP A N 1
ATOM 753 C CA . ASP A 1 100 ? 5.084 12.004 3.350 1.00 85.19 100 ASP A CA 1
ATOM 754 C C . ASP A 1 100 ? 4.019 10.901 3.251 1.00 85.19 100 ASP A C 1
ATOM 756 O O . ASP A 1 100 ? 2.868 11.166 2.879 1.00 85.19 100 ASP A O 1
ATOM 760 N N . ALA A 1 101 ? 4.380 9.657 3.585 1.00 89.62 101 ALA A N 1
ATOM 761 C CA . ALA A 1 101 ? 3.467 8.522 3.608 1.00 89.62 101 ALA A CA 1
ATOM 762 C C . ALA A 1 101 ? 2.323 8.726 4.614 1.00 89.62 101 ALA A C 1
ATOM 764 O O . ALA A 1 101 ? 1.179 8.425 4.273 1.00 89.62 101 ALA A O 1
ATOM 765 N N . LYS A 1 102 ? 2.622 9.310 5.782 1.00 90.06 102 LYS A N 1
ATOM 766 C CA . LYS A 1 102 ? 1.668 9.552 6.877 1.00 90.06 102 LYS A CA 1
ATOM 767 C C . LYS A 1 102 ? 0.768 10.768 6.661 1.00 90.06 102 LYS A C 1
ATOM 769 O O . LYS A 1 102 ? -0.369 10.778 7.121 1.00 90.06 102 LYS A O 1
ATOM 774 N N . VAL A 1 103 ? 1.269 11.806 5.988 1.00 90.19 103 VAL A N 1
ATOM 775 C CA . VAL A 1 103 ? 0.544 13.083 5.834 1.00 90.19 103 VAL A CA 1
ATOM 776 C C . VAL A 1 103 ? -0.521 13.024 4.734 1.00 90.19 103 VAL A C 1
ATOM 778 O O . VAL A 1 103 ? -1.617 13.571 4.897 1.00 90.19 103 VAL A O 1
ATOM 781 N N . PHE A 1 104 ? -0.207 12.369 3.613 1.00 92.38 104 PHE A N 1
ATOM 782 C CA . PHE A 1 104 ? -1.061 12.354 2.424 1.00 92.38 104 PHE A CA 1
ATOM 783 C C . PHE A 1 104 ? -1.628 10.957 2.142 1.00 92.38 104 PHE A C 1
ATOM 785 O O . PHE A 1 104 ? -0.914 10.112 1.605 1.00 92.38 104 PHE A O 1
ATOM 792 N N . PRO A 1 105 ? -2.886 10.658 2.483 1.00 93.88 105 PRO A N 1
ATOM 793 C CA . PRO A 1 105 ? -3.452 9.334 2.264 1.00 93.88 105 PRO A CA 1
ATOM 794 C C . PRO A 1 105 ? -3.626 8.978 0.783 1.00 93.88 105 PRO A C 1
ATOM 796 O O . PRO A 1 105 ? -3.605 9.837 -0.104 1.00 93.88 105 PRO A O 1
ATOM 799 N N . ILE A 1 106 ? -3.829 7.682 0.542 1.00 96.69 106 ILE A N 1
ATOM 800 C CA . ILE A 1 106 ? -4.252 7.161 -0.758 1.00 96.69 106 ILE A CA 1
ATOM 801 C C . ILE A 1 106 ? -5.742 7.472 -0.933 1.00 96.69 106 ILE A C 1
ATOM 803 O O . ILE A 1 106 ? -6.534 7.251 -0.016 1.00 96.69 106 ILE A O 1
ATOM 807 N N . VAL A 1 107 ? -6.122 7.983 -2.106 1.00 95.69 107 VAL A N 1
ATOM 808 C CA . VAL A 1 107 ? -7.526 8.253 -2.477 1.00 95.69 107 VAL A CA 1
ATOM 809 C C . VAL A 1 107 ? -8.078 7.231 -3.462 1.00 95.69 107 VAL A C 1
ATOM 811 O O . VAL A 1 107 ? -9.278 6.945 -3.454 1.00 95.69 107 VAL A O 1
ATOM 814 N N . GLN A 1 108 ? -7.202 6.650 -4.280 1.00 95.69 108 GLN A N 1
ATOM 815 C CA . GLN A 1 108 ? -7.536 5.582 -5.209 1.00 95.69 108 GLN A CA 1
ATOM 816 C C . GLN A 1 108 ? -6.424 4.547 -5.228 1.00 95.69 108 GLN A C 1
ATOM 818 O O . GLN A 1 108 ? -5.246 4.891 -5.274 1.00 95.69 108 GLN A O 1
ATOM 823 N N . LEU A 1 109 ? -6.816 3.282 -5.211 1.00 96.81 109 LEU A N 1
ATOM 824 C CA . LEU A 1 109 ? -5.917 2.146 -5.280 1.00 96.81 109 LEU A CA 1
ATOM 825 C C . LEU A 1 109 ? -6.267 1.317 -6.512 1.00 96.81 109 LEU A C 1
ATOM 827 O O . LEU A 1 109 ? -7.379 0.798 -6.636 1.00 96.81 109 LEU A O 1
ATOM 831 N N . GLY A 1 110 ? -5.308 1.229 -7.423 1.00 95.38 110 GLY A N 1
ATOM 832 C CA . GLY A 1 110 ? -5.374 0.444 -8.637 1.00 95.38 110 GLY A CA 1
ATOM 833 C C . GLY A 1 110 ? -4.802 -0.939 -8.398 1.00 95.38 110 GLY A C 1
ATOM 834 O O . GLY A 1 110 ? -3.641 -1.064 -8.018 1.00 95.38 110 GLY A O 1
ATOM 835 N N . PHE A 1 111 ? -5.585 -1.980 -8.653 1.00 95.25 111 PHE A N 1
ATOM 836 C CA . PHE A 1 111 ? -5.055 -3.336 -8.778 1.00 95.25 111 PHE A CA 1
ATOM 837 C C . PHE A 1 111 ? -5.199 -3.798 -10.216 1.00 95.25 111 PHE A C 1
ATOM 839 O O . PHE A 1 111 ? -6.211 -3.525 -10.846 1.00 95.25 111 PHE A O 1
ATOM 846 N N . CYS A 1 112 ? -4.246 -4.574 -10.710 1.00 94.75 112 CYS A N 1
ATOM 847 C CA . CYS A 1 112 ? -4.422 -5.374 -11.911 1.00 94.75 112 CYS A CA 1
ATOM 848 C C . CYS A 1 112 ? -3.944 -6.794 -11.633 1.00 94.75 112 CYS A C 1
ATOM 850 O O . CYS A 1 112 ? -2.741 -7.047 -11.537 1.00 94.75 112 CYS A O 1
ATOM 852 N N . VAL A 1 113 ? -4.894 -7.718 -11.491 1.00 94.62 113 VAL A N 1
ATOM 853 C CA . VAL A 1 113 ? -4.603 -9.146 -11.348 1.00 94.62 113 VAL A CA 1
ATOM 854 C C . VAL A 1 113 ? -4.276 -9.698 -12.728 1.00 94.62 113 VAL A C 1
ATOM 856 O O . VAL A 1 113 ? -5.091 -9.596 -13.643 1.00 94.62 113 VAL A O 1
ATOM 859 N N . ALA A 1 114 ? -3.073 -10.240 -12.888 1.00 92.69 114 ALA A N 1
ATOM 860 C CA . ALA A 1 114 ? -2.582 -10.762 -14.152 1.00 92.69 114 ALA A CA 1
ATOM 861 C C . ALA A 1 114 ? -2.419 -12.278 -14.066 1.00 92.69 114 ALA A C 1
ATOM 863 O O . ALA A 1 114 ? -1.667 -12.784 -13.225 1.00 92.69 114 ALA A O 1
ATOM 864 N N . GLY A 1 115 ? -3.081 -12.994 -14.968 1.00 90.38 115 GLY A N 1
ATOM 865 C CA . GLY A 1 115 ? -2.945 -14.437 -15.102 1.00 90.38 115 GLY A CA 1
ATOM 866 C C . GLY A 1 115 ? -2.805 -14.892 -16.548 1.00 90.38 115 GLY A C 1
ATOM 867 O O . GLY A 1 115 ? -2.915 -14.097 -17.485 1.00 90.38 115 GLY A O 1
ATOM 868 N N . VAL A 1 116 ? -2.542 -16.185 -16.726 1.00 87.25 116 VAL A N 1
ATOM 869 C CA . VAL A 1 116 ? -2.383 -16.815 -18.042 1.00 87.25 116 VAL A CA 1
ATOM 870 C C . VAL A 1 116 ? -3.316 -18.004 -18.164 1.00 87.25 116 VAL A C 1
ATOM 872 O O . VAL A 1 116 ? -3.219 -18.950 -17.391 1.00 87.25 116 VAL A O 1
ATOM 875 N N . LYS A 1 117 ? -4.186 -17.987 -19.174 1.00 84.50 117 LYS A N 1
ATOM 876 C CA . LYS A 1 117 ? -5.093 -19.093 -19.488 1.00 84.50 117 LYS A CA 1
ATOM 877 C C . LYS A 1 117 ? -5.073 -19.360 -20.986 1.00 84.50 117 LYS A C 1
ATOM 879 O O . LYS A 1 117 ? -5.110 -18.421 -21.773 1.00 84.50 117 LYS A O 1
ATOM 884 N N . ASP A 1 118 ? -4.978 -20.631 -21.374 1.00 83.38 118 ASP A N 1
ATOM 885 C CA . ASP A 1 118 ? -4.937 -21.059 -22.781 1.00 83.38 118 ASP A CA 1
ATOM 886 C C . ASP A 1 118 ? -3.861 -20.318 -23.604 1.00 83.38 118 ASP A C 1
ATOM 888 O O . ASP A 1 118 ? -4.093 -19.898 -24.735 1.00 83.38 118 ASP A O 1
ATOM 892 N N . ALA A 1 119 ? -2.678 -20.127 -23.002 1.00 80.88 119 ALA A N 1
ATOM 893 C CA . ALA A 1 119 ? -1.556 -19.360 -23.551 1.00 80.88 119 ALA A CA 1
ATOM 894 C C . ALA A 1 119 ? -1.867 -17.878 -23.858 1.00 80.88 119 ALA A C 1
ATOM 896 O O . ALA A 1 119 ? -1.165 -17.241 -24.635 1.00 80.88 119 ALA A O 1
ATOM 897 N N . VAL A 1 120 ? -2.890 -17.295 -23.232 1.00 84.69 120 VAL A N 1
ATOM 898 C CA . VAL A 1 120 ? -3.233 -15.875 -23.365 1.00 84.69 120 VAL A CA 1
ATOM 899 C C . VAL A 1 120 ? -3.200 -15.207 -21.995 1.00 84.69 120 VAL A C 1
ATOM 901 O O . VAL A 1 120 ? -3.759 -15.713 -21.022 1.00 84.69 120 VAL A O 1
ATOM 904 N N . TRP A 1 121 ? -2.551 -14.045 -21.922 1.00 88.50 121 TRP A N 1
ATOM 905 C CA . TRP A 1 121 ? -2.579 -13.204 -20.729 1.00 88.50 121 TRP A CA 1
ATOM 906 C C . TRP A 1 121 ? -3.955 -12.563 -20.563 1.00 88.50 121 TRP A C 1
ATOM 908 O O . TRP A 1 121 ? -4.445 -11.912 -21.490 1.00 88.50 121 TRP A O 1
ATOM 918 N N . TYR A 1 122 ? -4.547 -12.718 -19.381 1.00 89.25 122 TYR A N 1
ATOM 919 C CA . TYR A 1 122 ? -5.772 -12.038 -18.981 1.00 89.25 122 TYR A CA 1
ATOM 920 C C . TYR A 1 122 ? -5.496 -11.111 -17.800 1.00 89.25 122 TYR A C 1
ATOM 922 O O . TYR A 1 122 ? -4.827 -11.482 -16.834 1.00 89.25 122 TYR A O 1
ATOM 930 N N . PHE A 1 123 ? -5.987 -9.882 -17.902 1.00 91.44 123 PHE A N 1
ATOM 931 C CA . PHE A 1 123 ? -5.838 -8.844 -16.892 1.00 91.44 123 PHE A CA 1
ATOM 932 C C . PHE A 1 123 ? -7.214 -8.502 -16.318 1.00 91.44 123 PHE A C 1
ATOM 934 O O . PHE A 1 123 ? -8.206 -8.375 -17.044 1.00 91.44 123 PHE A O 1
ATOM 941 N N . GLN A 1 124 ? -7.275 -8.369 -14.998 1.00 91.56 124 GLN A N 1
ATOM 942 C CA . GLN A 1 124 ? -8.476 -7.996 -14.263 1.00 91.56 124 GLN A CA 1
ATOM 943 C C . GLN A 1 124 ? -8.174 -6.771 -13.390 1.00 91.56 124 GLN A C 1
ATOM 945 O O . GLN A 1 124 ? -7.601 -6.913 -12.303 1.00 91.56 124 GLN A O 1
ATOM 950 N N . PRO A 1 125 ? -8.484 -5.563 -13.889 1.00 90.81 125 PRO A N 1
ATOM 951 C CA . PRO A 1 125 ? -8.203 -4.329 -13.177 1.00 90.81 125 PRO A CA 1
ATOM 952 C C . PRO A 1 125 ? -9.289 -3.936 -12.175 1.00 90.81 125 PRO A C 1
ATOM 954 O O . PRO A 1 125 ? -10.457 -4.243 -12.358 1.00 90.81 125 PRO A O 1
ATOM 957 N N . TYR A 1 126 ? -8.917 -3.202 -11.132 1.00 92.19 126 TYR A N 1
ATOM 958 C CA . TYR A 1 126 ? -9.815 -2.680 -10.106 1.00 92.19 126 TYR A CA 1
ATOM 959 C C . TYR A 1 126 ? -9.421 -1.249 -9.756 1.00 92.19 126 TYR A C 1
ATOM 961 O O . TYR A 1 126 ? -8.241 -0.965 -9.569 1.00 92.19 126 TYR A O 1
ATOM 969 N N . ASN A 1 127 ? -10.418 -0.380 -9.607 1.00 92.38 127 ASN A N 1
ATOM 970 C CA . ASN A 1 127 ? -10.284 0.987 -9.112 1.00 92.38 127 ASN A CA 1
ATOM 971 C C . ASN A 1 127 ? -10.974 1.089 -7.753 1.00 92.38 127 ASN A C 1
ATOM 973 O O . ASN A 1 127 ? -12.190 1.274 -7.677 1.00 92.38 127 ASN A O 1
ATOM 977 N N . VAL A 1 128 ? -10.210 0.951 -6.674 1.00 95.75 128 VAL A N 1
ATOM 978 C CA . VAL A 1 128 ? -10.736 0.998 -5.309 1.00 95.75 128 VAL A CA 1
ATOM 979 C C . VAL A 1 128 ? -10.693 2.429 -4.793 1.00 95.75 128 VAL A C 1
ATOM 981 O O . VAL A 1 128 ? -9.619 3.015 -4.668 1.00 95.75 128 VAL A O 1
ATOM 984 N N . TYR A 1 129 ? -11.853 2.996 -4.466 1.00 96.50 129 TYR A N 1
ATOM 985 C CA . TYR A 1 129 ? -11.934 4.317 -3.845 1.00 96.50 129 TYR A CA 1
ATOM 986 C C . TYR A 1 129 ? -11.658 4.201 -2.348 1.00 96.50 129 TYR A C 1
ATOM 988 O O . TYR A 1 129 ? -12.407 3.549 -1.619 1.00 96.50 129 TYR A O 1
ATOM 996 N N . VAL A 1 130 ? -10.598 4.857 -1.880 1.00 96.94 130 VAL A N 1
ATOM 997 C CA . VAL A 1 130 ? -10.123 4.759 -0.496 1.00 96.94 130 VAL A CA 1
ATOM 998 C C . VAL A 1 130 ? -10.381 6.067 0.227 1.00 96.94 130 VAL A C 1
ATOM 1000 O O . VAL A 1 130 ? -9.926 7.121 -0.207 1.00 96.94 130 VAL A O 1
ATOM 1003 N N . ARG A 1 131 ? -11.073 6.017 1.365 1.00 95.00 131 ARG A N 1
ATOM 1004 C CA . ARG A 1 131 ? -11.287 7.183 2.225 1.00 95.00 131 ARG A CA 1
ATOM 1005 C C . ARG A 1 131 ? -10.731 6.909 3.625 1.00 95.00 131 ARG A C 1
ATOM 1007 O O . ARG A 1 131 ? -11.099 5.893 4.213 1.00 95.00 131 ARG A O 1
ATOM 1014 N N . PRO A 1 132 ? -9.960 7.838 4.224 1.00 93.25 132 PRO A N 1
ATOM 1015 C CA . PRO A 1 132 ? -9.579 7.798 5.638 1.00 93.25 132 PRO A CA 1
ATOM 1016 C C . PRO A 1 132 ? -10.806 8.012 6.537 1.00 93.25 132 PRO A C 1
ATOM 1018 O O . PRO A 1 132 ? -11.004 9.063 7.141 1.00 93.25 132 PRO A O 1
ATOM 1021 N N . ARG A 1 133 ? -11.691 7.018 6.600 1.00 91.25 133 ARG A N 1
ATOM 1022 C CA . ARG A 1 133 ? -12.948 7.096 7.338 1.00 91.25 133 ARG A CA 1
ATOM 1023 C C . ARG A 1 133 ? -12.690 6.841 8.823 1.00 91.25 133 ARG A C 1
ATOM 1025 O O . ARG A 1 133 ? -12.066 5.842 9.180 1.00 91.25 133 ARG A O 1
ATOM 1032 N N . SER A 1 134 ? -13.186 7.733 9.678 1.00 91.06 134 SER A N 1
ATOM 1033 C CA . SER A 1 134 ? -13.171 7.537 11.128 1.00 91.06 134 SER A CA 1
ATOM 1034 C C . SER A 1 134 ? -14.016 6.315 11.507 1.00 91.06 134 SER A C 1
ATOM 1036 O O . SER A 1 134 ? -15.065 6.053 10.909 1.00 91.06 134 SER A O 1
ATOM 1038 N N . VAL A 1 135 ? -13.555 5.556 12.500 1.00 88.88 135 VAL A N 1
ATOM 1039 C CA . VAL A 1 135 ? -14.220 4.331 12.961 1.00 88.88 135 VAL A CA 1
ATOM 1040 C C . VAL A 1 135 ? -15.159 4.679 14.101 1.00 88.88 135 VAL A C 1
ATOM 1042 O O . VAL A 1 135 ? -14.731 5.217 15.121 1.00 88.88 135 VAL A O 1
ATOM 1045 N N . TYR A 1 136 ? -16.433 4.333 13.956 1.00 83.31 136 TYR A N 1
ATOM 1046 C CA . TYR A 1 136 ? -17.454 4.516 14.985 1.00 83.31 136 TYR A CA 1
ATOM 1047 C C . TYR A 1 136 ? -17.828 3.159 15.581 1.00 83.31 136 TYR A C 1
ATOM 1049 O O . TYR A 1 136 ? -17.892 2.162 14.870 1.00 83.31 136 TYR A O 1
ATOM 1057 N N . GLY A 1 137 ? -18.068 3.111 16.892 1.00 70.31 137 GLY A N 1
ATOM 1058 C CA . GLY A 1 137 ? -18.580 1.902 17.538 1.00 70.31 137 GLY A CA 1
ATOM 1059 C C . GLY A 1 137 ? -20.065 1.690 17.246 1.00 70.31 137 GLY A C 1
ATOM 1060 O O . GLY A 1 137 ? -20.802 2.661 17.081 1.00 70.31 137 GLY A O 1
ATOM 1061 N N . GLN A 1 138 ? -20.520 0.431 17.266 1.00 61.88 138 GLN A N 1
ATOM 1062 C CA . GLN A 1 138 ? -21.942 0.069 17.102 1.00 61.88 138 GLN A CA 1
ATOM 1063 C C . GLN A 1 138 ? -22.879 0.747 18.120 1.00 61.88 138 GLN A C 1
ATOM 1065 O O . GLN A 1 138 ? -24.061 0.936 17.852 1.00 61.88 138 GLN A O 1
ATOM 1070 N N . TYR A 1 139 ? -22.351 1.166 19.272 1.00 48.88 139 TYR A N 1
ATOM 1071 C CA . TYR A 1 139 ? -22.967 2.206 20.086 1.00 48.88 139 TYR A CA 1
ATOM 1072 C C . TYR A 1 139 ? -22.161 3.481 19.889 1.00 48.88 139 TYR A C 1
ATOM 1074 O O . TYR A 1 139 ? -21.012 3.559 20.339 1.00 48.88 139 TYR A O 1
ATOM 1082 N N . GLN A 1 140 ? -22.775 4.493 19.269 1.00 47.97 140 GLN A N 1
ATOM 1083 C CA . GLN A 1 140 ? -22.331 5.864 19.476 1.00 47.97 140 GLN A CA 1
ATOM 1084 C C . GLN A 1 140 ? -22.163 6.034 20.985 1.00 47.97 140 GLN A C 1
ATOM 1086 O O . GLN A 1 140 ? -23.098 5.817 21.766 1.00 47.97 140 GLN A O 1
ATOM 1091 N N . ARG A 1 141 ? -20.946 6.367 21.421 1.00 53.00 141 ARG A N 1
ATOM 1092 C CA . ARG A 1 141 ? -20.771 6.907 22.765 1.00 53.00 141 ARG A CA 1
ATOM 1093 C C . ARG A 1 141 ? -21.792 8.040 22.923 1.00 53.00 141 ARG A C 1
ATOM 1095 O O . ARG A 1 141 ? -22.141 8.695 21.945 1.00 53.00 141 ARG A O 1
ATOM 1102 N N . LYS A 1 142 ? -22.262 8.303 24.144 1.00 49.62 142 LYS A N 1
ATOM 1103 C CA . LYS A 1 142 ? -23.214 9.405 24.399 1.00 49.62 142 LYS A CA 1
ATOM 1104 C C . LYS A 1 142 ? -22.724 10.776 23.880 1.00 49.62 142 LYS A C 1
ATOM 1106 O O . LYS A 1 142 ? -23.523 11.695 23.789 1.00 49.62 142 LYS A O 1
ATOM 1111 N N . ASP A 1 143 ? -21.433 10.898 23.561 1.00 57.00 143 ASP A N 1
ATOM 1112 C CA . ASP A 1 143 ? -20.757 12.075 23.009 1.00 57.00 143 ASP A CA 1
ATOM 1113 C C . ASP A 1 143 ? -20.676 12.110 21.460 1.00 57.00 143 ASP A C 1
ATOM 1115 O O . ASP A 1 143 ? -20.199 13.098 20.908 1.00 57.00 143 ASP A O 1
ATOM 1119 N N . GLY A 1 144 ? -21.111 11.058 20.751 1.00 67.25 144 GLY A N 1
ATOM 1120 C CA . GLY A 1 144 ? -21.027 10.949 19.287 1.00 67.25 144 GLY A CA 1
ATOM 1121 C C . GLY A 1 144 ? -19.604 10.808 18.724 1.00 67.25 144 GLY A C 1
ATOM 1122 O O . GLY A 1 144 ? -19.428 10.864 17.507 1.00 67.25 144 GLY A O 1
ATOM 1123 N N . GLN A 1 145 ? -18.589 10.627 19.574 1.00 76.50 145 GLN A N 1
ATOM 1124 C CA . GLN A 1 145 ? -17.185 10.633 19.160 1.00 76.50 145 GLN A CA 1
ATOM 1125 C C . GLN A 1 145 ? -16.759 9.295 18.532 1.00 76.50 145 GLN A C 1
ATOM 1127 O O . GLN A 1 145 ? -17.158 8.225 19.018 1.00 76.50 145 GLN A O 1
ATOM 1132 N N . PRO A 1 146 ? -15.914 9.321 17.487 1.00 85.12 146 PRO A N 1
ATOM 1133 C CA . PRO A 1 146 ? -15.360 8.109 16.896 1.00 85.12 146 PRO A CA 1
ATOM 1134 C C . PRO A 1 146 ? -14.413 7.379 17.868 1.00 85.12 146 PRO A C 1
ATOM 1136 O O . PRO A 1 146 ? -13.806 7.960 18.770 1.00 85.12 146 PRO A O 1
ATOM 1139 N N . LEU A 1 147 ? -14.278 6.065 17.683 1.00 84.75 147 LEU A N 1
ATOM 1140 C CA . LEU A 1 147 ? -13.269 5.238 18.352 1.00 84.75 147 LEU A CA 1
ATOM 1141 C C . LEU A 1 147 ? -11.857 5.530 17.827 1.00 84.75 147 LEU A C 1
ATOM 1143 O O . LEU A 1 147 ? -10.892 5.484 18.596 1.00 84.75 147 LEU A O 1
ATOM 1147 N N . LEU A 1 148 ? -11.765 5.835 16.532 1.00 89.06 148 LEU A N 1
ATOM 1148 C CA . LEU A 1 148 ? -10.562 6.275 15.839 1.00 89.06 148 LEU A CA 1
ATOM 1149 C C . LEU A 1 148 ? -10.947 7.430 14.920 1.00 89.06 148 LEU A C 1
ATOM 1151 O O . LEU A 1 148 ? -11.726 7.224 13.990 1.00 89.06 148 LEU A O 1
ATOM 1155 N N . ASP A 1 149 ? -10.414 8.618 15.193 1.00 89.94 149 ASP A N 1
ATOM 1156 C CA . ASP A 1 149 ? -10.598 9.786 14.337 1.00 89.94 149 ASP A CA 1
ATOM 1157 C C . ASP A 1 149 ? -9.391 9.984 13.424 1.00 89.94 149 ASP A C 1
ATOM 1159 O O . ASP A 1 149 ? -8.256 9.770 13.857 1.00 89.94 149 ASP A O 1
ATOM 1163 N N . ARG A 1 150 ? -9.630 10.376 12.171 1.00 90.31 150 ARG A N 1
ATOM 1164 C CA . ARG A 1 150 ? -8.582 10.514 11.155 1.00 90.31 150 ARG A CA 1
ATOM 1165 C C . ARG A 1 150 ? -8.488 11.954 10.667 1.00 90.31 150 ARG A C 1
ATOM 1167 O O . ARG A 1 150 ? -9.472 12.531 10.214 1.00 90.31 150 ARG A O 1
ATOM 1174 N N . THR A 1 151 ? -7.268 12.480 10.671 1.00 91.50 151 THR A N 1
ATOM 1175 C CA . THR A 1 151 ? -6.923 13.788 10.106 1.00 91.50 151 THR A CA 1
ATOM 1176 C C . THR A 1 151 ? -5.889 13.586 9.012 1.00 91.50 151 THR A C 1
ATOM 1178 O O . THR A 1 151 ? -4.962 12.798 9.181 1.00 91.50 151 THR A O 1
ATOM 1181 N N . PHE A 1 152 ? -6.042 14.289 7.894 1.00 92.44 152 PHE A N 1
ATOM 1182 C CA . PHE A 1 152 ? -5.130 14.200 6.760 1.00 92.44 152 PHE A CA 1
ATOM 1183 C C . PHE A 1 152 ? -5.043 15.526 6.005 1.00 92.44 152 PHE A C 1
ATOM 1185 O O . PHE A 1 152 ? -5.908 16.391 6.154 1.00 92.44 152 PHE A O 1
ATOM 1192 N N . SER A 1 153 ? -4.009 15.664 5.176 1.00 92.44 153 SER A N 1
ATOM 1193 C CA . SER A 1 153 ? -3.754 16.873 4.391 1.00 92.44 153 SER A CA 1
ATOM 1194 C C . SER A 1 153 ? -4.102 16.686 2.915 1.00 92.44 153 SER A C 1
ATOM 1196 O O . SER A 1 153 ? -4.050 15.577 2.378 1.00 92.44 153 SER A O 1
ATOM 1198 N N . LEU A 1 154 ? -4.421 17.798 2.250 1.00 92.94 154 LEU A N 1
ATOM 1199 C CA . LEU A 1 154 ? -4.604 17.896 0.802 1.00 92.94 154 LEU A CA 1
ATOM 1200 C C . LEU A 1 154 ? -3.578 18.878 0.232 1.00 92.94 154 LEU A C 1
ATOM 1202 O O . LEU A 1 154 ? -3.365 19.949 0.800 1.00 92.94 154 LEU A O 1
ATOM 1206 N N . GLN A 1 155 ? -2.971 18.533 -0.897 1.00 91.50 155 GLN A N 1
ATOM 1207 C CA . GLN A 1 155 ? -2.071 19.408 -1.639 1.00 91.50 155 GLN A CA 1
ATOM 1208 C C . GLN A 1 155 ? -2.777 19.935 -2.892 1.00 91.50 155 GLN A C 1
ATOM 1210 O O . GLN A 1 155 ? -3.189 19.151 -3.744 1.00 91.50 155 GLN A O 1
ATOM 1215 N N . ASP A 1 156 ? -2.867 21.261 -3.028 1.00 91.50 156 ASP A N 1
ATOM 1216 C CA . ASP A 1 156 ? -3.592 21.926 -4.123 1.00 91.50 156 ASP A CA 1
ATOM 1217 C C . ASP A 1 156 ? -3.179 21.418 -5.514 1.00 91.50 156 ASP A C 1
ATOM 1219 O O . ASP A 1 156 ? -4.027 20.995 -6.297 1.00 91.50 156 ASP A O 1
ATOM 1223 N N . SER A 1 157 ? -1.874 21.349 -5.797 1.00 89.50 157 SER A N 1
ATOM 1224 C CA . SER A 1 157 ? -1.389 20.906 -7.108 1.00 89.50 157 SER A CA 1
ATOM 1225 C C . SER A 1 157 ? -1.733 19.448 -7.429 1.00 89.50 157 SER A C 1
ATOM 1227 O O . SER A 1 157 ? -2.026 19.139 -8.585 1.00 89.50 157 SER A O 1
ATOM 1229 N N . SER A 1 158 ? -1.760 18.568 -6.426 1.00 91.00 158 SER A N 1
ATOM 1230 C CA . SER A 1 158 ? -2.186 17.173 -6.586 1.00 91.00 158 SER A CA 1
ATOM 1231 C C . SER A 1 158 ? -3.696 17.072 -6.800 1.00 91.00 158 SER A C 1
ATOM 1233 O O . SER A 1 158 ? -4.140 16.356 -7.692 1.00 91.00 158 SER A O 1
ATOM 1235 N N . MET A 1 159 ? -4.497 17.845 -6.059 1.00 91.88 159 MET A N 1
ATOM 1236 C CA . MET A 1 159 ? -5.954 17.886 -6.248 1.00 91.88 159 MET A CA 1
ATOM 1237 C C . MET A 1 159 ? -6.331 18.434 -7.623 1.00 91.88 159 MET A C 1
ATOM 1239 O O . MET A 1 159 ? -7.152 17.842 -8.319 1.00 91.88 159 MET A O 1
ATOM 1243 N N . ALA A 1 160 ? -5.679 19.510 -8.063 1.00 90.25 160 ALA A N 1
ATOM 1244 C CA . ALA A 1 160 ? -5.870 20.066 -9.395 1.00 90.25 160 ALA A CA 1
ATOM 1245 C C . ALA A 1 160 ? -5.481 19.071 -10.502 1.00 90.25 160 ALA A C 1
ATOM 1247 O O . ALA A 1 160 ? -6.155 19.010 -11.531 1.00 90.25 160 ALA A O 1
ATOM 1248 N N . PHE A 1 161 ? -4.419 18.283 -10.300 1.00 88.44 161 PHE A N 1
ATOM 1249 C CA . PHE A 1 161 ? -4.028 17.221 -11.227 1.00 88.44 161 PHE A CA 1
ATOM 1250 C C . PHE A 1 161 ? -5.095 16.122 -11.316 1.00 88.44 161 PHE A C 1
ATOM 1252 O O . PHE A 1 161 ? -5.522 15.792 -12.420 1.00 88.44 161 PHE A O 1
ATOM 1259 N N . LEU A 1 162 ? -5.591 15.618 -10.184 1.00 90.38 162 LEU A N 1
ATOM 1260 C CA . LEU A 1 162 ? -6.662 14.616 -10.154 1.00 90.38 162 LEU A CA 1
ATOM 1261 C C . LEU A 1 162 ? -7.958 15.130 -10.807 1.00 90.38 162 LEU A C 1
ATOM 1263 O O . LEU A 1 162 ? -8.564 14.421 -11.608 1.00 90.38 162 LEU A O 1
ATOM 1267 N N . CYS A 1 163 ? -8.345 16.386 -10.550 1.00 88.50 163 CYS A N 1
ATOM 1268 C CA . CYS A 1 163 ? -9.490 17.027 -11.211 1.00 88.50 163 CYS A CA 1
ATOM 1269 C C . CYS A 1 163 ? -9.354 17.022 -12.740 1.00 88.50 163 CYS A C 1
ATOM 1271 O O . CYS A 1 163 ? -10.305 16.701 -13.448 1.00 88.50 163 CYS A O 1
ATOM 1273 N N . ARG A 1 164 ? -8.171 17.380 -13.263 1.00 86.31 164 ARG A N 1
ATOM 1274 C CA . ARG A 1 164 ? -7.906 17.407 -14.714 1.00 86.31 164 ARG A CA 1
ATOM 1275 C C . ARG A 1 164 ? -7.955 16.017 -15.343 1.00 86.31 164 ARG A C 1
ATOM 1277 O O . ARG A 1 164 ? -8.281 15.909 -16.518 1.00 86.31 164 ARG A O 1
ATOM 1284 N N . ASN A 1 165 ? -7.664 14.987 -14.556 1.00 83.06 165 ASN A N 1
ATOM 1285 C CA . ASN A 1 165 ? -7.730 13.587 -14.955 1.00 83.06 165 ASN A CA 1
ATOM 1286 C C . ASN A 1 165 ? -9.089 12.937 -14.650 1.00 83.06 165 ASN A C 1
ATOM 1288 O O . ASN A 1 165 ? -9.202 11.720 -14.685 1.00 83.06 165 ASN A O 1
ATOM 1292 N N . GLY A 1 166 ? -10.134 13.719 -14.363 1.00 85.31 166 GLY A N 1
ATOM 1293 C CA . GLY A 1 166 ? -11.492 13.189 -14.221 1.00 85.31 166 GLY A CA 1
ATOM 1294 C C . GLY A 1 166 ? -11.738 12.375 -12.947 1.00 85.31 166 GLY A C 1
ATOM 1295 O O . GLY A 1 166 ? -12.676 11.581 -12.913 1.00 85.31 166 GLY A O 1
ATOM 1296 N N . PHE A 1 167 ? -10.931 12.557 -11.896 1.00 89.31 167 PHE A N 1
ATOM 1297 C CA . PHE A 1 167 ? -11.167 11.903 -10.610 1.00 89.31 167 PHE A CA 1
ATOM 1298 C C . PHE A 1 167 ? -12.486 12.369 -9.968 1.00 89.31 167 PHE A C 1
ATOM 1300 O O . PHE A 1 167 ? -12.736 13.566 -9.806 1.00 89.31 167 PHE A O 1
ATOM 1307 N N . ASP A 1 168 ? -13.324 11.417 -9.549 1.00 90.81 168 ASP A N 1
ATOM 1308 C CA . ASP A 1 168 ? -14.617 11.700 -8.920 1.00 90.81 168 ASP A CA 1
ATOM 1309 C C . ASP A 1 168 ? -14.487 11.863 -7.395 1.00 90.81 168 ASP A C 1
ATOM 1311 O O . ASP A 1 168 ? -14.592 10.910 -6.615 1.00 90.81 168 ASP A O 1
ATOM 1315 N N . PHE A 1 169 ? -14.301 13.111 -6.959 1.00 92.50 169 PHE A N 1
ATOM 1316 C CA . PHE A 1 169 ? -14.237 13.473 -5.539 1.00 92.50 169 PHE A CA 1
ATOM 1317 C C . PHE A 1 169 ? -15.552 13.238 -4.787 1.00 92.50 169 PHE A C 1
ATOM 1319 O O . PHE A 1 169 ? -15.531 12.990 -3.578 1.00 92.50 169 PHE A O 1
ATOM 1326 N N . SER A 1 170 ? -16.696 13.296 -5.476 1.00 93.06 170 SER A N 1
ATOM 1327 C CA . SER A 1 170 ? -18.000 13.059 -4.847 1.00 93.06 170 SER A CA 1
ATOM 1328 C C . SER A 1 170 ? -18.157 11.583 -4.505 1.00 93.06 170 SER A C 1
ATOM 1330 O O . SER A 1 170 ? -18.572 11.245 -3.393 1.00 93.06 170 SER A O 1
ATOM 1332 N N . LYS A 1 171 ? -17.771 10.700 -5.428 1.00 91.88 171 LYS A N 1
ATOM 1333 C CA . LYS A 1 171 ? -17.724 9.253 -5.201 1.00 91.88 171 LYS A CA 1
ATOM 1334 C C . LYS A 1 171 ? -16.700 8.893 -4.131 1.00 91.88 171 LYS A C 1
ATOM 1336 O O . LYS A 1 171 ? -17.042 8.169 -3.198 1.00 91.88 171 LYS A O 1
ATOM 1341 N N . TRP A 1 172 ? -15.498 9.469 -4.191 1.00 94.06 172 TRP A N 1
ATOM 1342 C CA . TRP A 1 172 ? -14.469 9.291 -3.162 1.00 94.06 172 TRP A CA 1
ATOM 1343 C C . TRP A 1 172 ? -14.975 9.638 -1.755 1.00 94.06 172 TRP A C 1
ATOM 1345 O O . TRP A 1 172 ? -14.826 8.846 -0.824 1.00 94.06 172 TRP A O 1
ATOM 1355 N N . TRP A 1 173 ? -15.623 10.793 -1.586 1.00 94.50 173 TRP A N 1
ATOM 1356 C CA . TRP A 1 173 ? -16.088 11.215 -0.268 1.00 94.50 173 TRP A CA 1
ATOM 1357 C C . TRP A 1 173 ? -17.268 10.379 0.238 1.00 94.50 173 TRP A C 1
ATOM 1359 O O . TRP A 1 173 ? -17.272 9.947 1.394 1.00 94.50 173 TRP A O 1
ATOM 1369 N N . ASN A 1 174 ? -18.271 10.142 -0.610 1.00 93.94 174 ASN A N 1
ATOM 1370 C CA . ASN A 1 174 ? -19.530 9.525 -0.186 1.00 93.94 174 ASN A CA 1
ATOM 1371 C C . ASN A 1 174 ? -19.472 7.993 -0.147 1.00 93.94 174 ASN A C 1
ATOM 1373 O O . ASN A 1 174 ? -20.089 7.388 0.727 1.00 93.94 174 ASN A O 1
ATOM 1377 N N . GLN A 1 175 ? -18.719 7.377 -1.059 1.00 95.06 175 GLN A N 1
ATOM 1378 C CA . GLN A 1 175 ? -18.673 5.924 -1.245 1.00 95.06 175 GLN A CA 1
ATOM 1379 C C . GLN A 1 175 ? -17.272 5.325 -1.036 1.00 95.06 175 GLN A C 1
ATOM 1381 O O . GLN A 1 175 ? -17.099 4.112 -1.176 1.00 95.06 175 GLN A O 1
ATOM 1386 N N . GLY A 1 176 ? -16.274 6.143 -0.688 1.00 95.50 176 GLY A N 1
ATOM 1387 C CA . GLY A 1 176 ? -14.927 5.671 -0.386 1.00 95.50 176 GLY A CA 1
ATOM 1388 C C . GLY A 1 176 ? -14.896 4.709 0.802 1.00 95.50 176 GLY A C 1
ATOM 1389 O O . GLY A 1 176 ? -15.564 4.902 1.826 1.00 95.50 176 GLY A O 1
ATOM 1390 N N . ILE A 1 177 ? -14.105 3.655 0.649 1.00 96.62 177 ILE A N 1
ATOM 1391 C CA . ILE A 1 177 ? -13.992 2.555 1.599 1.00 96.62 177 ILE A CA 1
ATOM 1392 C C . ILE A 1 177 ? -13.014 2.952 2.705 1.00 96.62 177 ILE A C 1
ATOM 1394 O O . ILE A 1 177 ? -11.942 3.492 2.435 1.00 96.62 177 ILE A O 1
ATOM 1398 N N . GLY A 1 178 ? -13.401 2.688 3.955 1.00 95.81 178 GLY A N 1
ATOM 1399 C CA . GLY A 1 178 ? -12.529 2.859 5.114 1.00 95.81 178 GLY A CA 1
ATOM 1400 C C . GLY A 1 178 ? -11.412 1.818 5.166 1.00 95.81 178 GLY A C 1
ATOM 1401 O O . GLY A 1 178 ? -11.370 0.870 4.385 1.00 95.81 178 GLY A O 1
ATOM 1402 N N . TYR A 1 179 ? -10.513 1.972 6.123 1.00 96.38 179 TYR A N 1
ATOM 1403 C CA . TYR A 1 179 ? -9.482 0.982 6.390 1.00 96.38 179 TYR A CA 1
ATOM 1404 C C . TYR A 1 179 ? -9.100 0.996 7.863 1.00 96.38 179 TYR A C 1
ATOM 1406 O O . TYR A 1 179 ? -9.318 1.987 8.573 1.00 96.38 179 TYR A O 1
ATOM 1414 N N . LEU A 1 180 ? -8.507 -0.108 8.300 1.00 95.62 180 LEU A N 1
ATOM 1415 C CA . LEU A 1 180 ? -7.950 -0.262 9.633 1.00 95.62 180 LEU A CA 1
ATOM 1416 C C . LEU A 1 180 ? -6.711 -1.149 9.537 1.00 95.62 180 LEU A C 1
ATOM 1418 O O . LEU A 1 180 ? -6.804 -2.289 9.070 1.00 95.62 180 LEU A O 1
ATOM 1422 N N . ASN A 1 181 ? -5.555 -0.627 9.939 1.00 96.06 181 ASN A N 1
ATOM 1423 C CA . ASN A 1 181 ? -4.324 -1.411 9.963 1.00 96.06 181 ASN A CA 1
ATOM 1424 C C . ASN A 1 181 ? -4.250 -2.276 11.245 1.00 96.06 181 ASN A C 1
ATOM 1426 O O . ASN A 1 181 ? -5.080 -2.162 12.157 1.00 96.06 181 ASN A O 1
ATOM 1430 N N . ARG A 1 182 ? -3.254 -3.167 11.333 1.00 95.75 182 ARG A N 1
ATOM 1431 C CA . ARG A 1 182 ? -3.091 -4.061 12.495 1.00 95.75 182 ARG A CA 1
ATOM 1432 C C . ARG A 1 182 ? -2.798 -3.301 13.791 1.00 95.75 182 ARG A C 1
ATOM 1434 O O . ARG A 1 182 ? -3.414 -3.605 14.809 1.00 95.75 182 ARG A O 1
ATOM 1441 N N . THR A 1 183 ? -1.920 -2.299 13.749 1.00 95.75 183 THR A N 1
ATOM 1442 C CA . THR A 1 183 ? -1.553 -1.485 14.919 1.00 95.75 183 THR A CA 1
ATOM 1443 C C . THR A 1 183 ? -2.752 -0.719 15.479 1.00 95.75 183 THR A C 1
ATOM 1445 O O . THR A 1 183 ? -2.958 -0.668 16.690 1.00 95.75 183 THR A O 1
ATOM 1448 N N . GLU A 1 184 ? -3.584 -0.154 14.609 1.00 94.19 184 GLU A N 1
ATOM 1449 C CA . GLU A 1 184 ? -4.810 0.552 14.963 1.00 94.19 184 GLU A CA 1
ATOM 1450 C C . GLU A 1 184 ? -5.833 -0.404 15.584 1.00 94.19 184 GLU A C 1
ATOM 1452 O O . GLU A 1 184 ? -6.415 -0.084 16.624 1.00 94.19 184 GLU A O 1
ATOM 1457 N N . ALA A 1 185 ? -6.016 -1.596 15.005 1.00 93.88 185 ALA A N 1
ATOM 1458 C CA . ALA A 1 185 ? -6.881 -2.629 15.571 1.00 93.88 185 ALA A CA 1
ATOM 1459 C C . ALA A 1 185 ? -6.411 -3.059 16.973 1.00 93.88 185 ALA A C 1
ATOM 1461 O O . ALA A 1 185 ? -7.214 -3.112 17.908 1.00 93.88 185 ALA A O 1
ATOM 1462 N N . ASP A 1 186 ? -5.110 -3.285 17.154 1.00 94.31 186 ASP A N 1
ATOM 1463 C CA . ASP A 1 186 ? -4.531 -3.659 18.447 1.00 94.31 186 ASP A CA 1
ATOM 1464 C C . ASP A 1 186 ? -4.605 -2.512 19.465 1.00 94.31 186 ASP A C 1
ATOM 1466 O O . ASP A 1 186 ? -4.924 -2.736 20.634 1.00 94.31 186 ASP A O 1
ATOM 1470 N N . SER A 1 187 ? -4.435 -1.263 19.024 1.00 91.88 187 SER A N 1
ATOM 1471 C CA . SER A 1 187 ? -4.649 -0.072 19.854 1.00 91.88 187 SER A CA 1
ATOM 1472 C C . SER A 1 187 ? -6.096 0.023 20.347 1.00 91.88 187 SER A C 1
ATOM 1474 O O . SER A 1 187 ? -6.339 0.352 21.511 1.00 91.88 187 SER A O 1
ATOM 1476 N N . LEU A 1 188 ? -7.079 -0.292 19.496 1.00 89.88 188 LEU A N 1
ATOM 1477 C CA . LEU A 1 188 ? -8.491 -0.326 19.887 1.00 89.88 188 LEU A CA 1
ATOM 1478 C C . LEU A 1 188 ? -8.773 -1.430 20.916 1.00 89.88 188 LEU A C 1
ATOM 1480 O O . LEU A 1 188 ? -9.457 -1.164 21.910 1.00 89.88 188 LEU A O 1
ATOM 1484 N N . ARG A 1 189 ? -8.201 -2.627 20.729 1.00 89.75 189 ARG A N 1
ATOM 1485 C CA . ARG A 1 189 ? -8.280 -3.733 21.702 1.00 89.75 189 ARG A CA 1
ATOM 1486 C C . ARG A 1 189 ? -7.667 -3.344 23.043 1.00 89.75 189 ARG A C 1
ATOM 1488 O O . ARG A 1 189 ? -8.310 -3.505 24.080 1.00 89.75 189 ARG A O 1
ATOM 1495 N N . LEU A 1 190 ? -6.475 -2.747 23.027 1.00 89.31 190 LEU A N 1
ATOM 1496 C CA . LEU A 1 190 ? -5.777 -2.303 24.233 1.00 89.31 190 LEU A CA 1
ATOM 1497 C C . LEU A 1 190 ? -6.545 -1.191 24.962 1.00 89.31 190 LEU A C 1
ATOM 1499 O O . LEU A 1 190 ? -6.643 -1.206 26.188 1.00 89.31 190 LEU A O 1
ATOM 1503 N N . LYS A 1 191 ? -7.149 -0.246 24.230 1.00 85.81 191 LYS A N 1
ATOM 1504 C CA . LYS A 1 191 ? -8.005 0.805 24.810 1.00 85.81 191 LYS A CA 1
ATOM 1505 C C . LYS A 1 191 ? -9.243 0.232 25.501 1.00 85.81 191 LYS A C 1
ATOM 1507 O O . LYS A 1 191 ? -9.698 0.824 26.482 1.00 85.81 191 LYS A O 1
ATOM 1512 N N . LEU A 1 192 ? -9.812 -0.866 24.999 1.00 82.06 192 LEU A N 1
ATOM 1513 C CA . LEU A 1 192 ? -10.920 -1.551 25.667 1.00 82.06 192 LEU A CA 1
ATOM 1514 C C . LEU A 1 192 ? -10.428 -2.274 26.924 1.00 82.06 192 LEU A C 1
ATOM 1516 O O . LEU A 1 192 ? -10.960 -2.007 27.999 1.00 82.06 192 LEU A O 1
ATOM 1520 N N . ALA A 1 193 ? -9.364 -3.071 26.808 1.00 80.12 193 ALA A N 1
ATOM 1521 C CA . ALA A 1 193 ? -8.774 -3.793 27.935 1.00 80.12 193 ALA A CA 1
ATOM 1522 C C . ALA A 1 193 ? -8.355 -2.844 29.074 1.00 80.12 193 ALA A C 1
ATOM 1524 O O . ALA A 1 193 ? -8.662 -3.083 30.237 1.00 80.12 193 ALA A O 1
ATOM 1525 N N . GLY A 1 194 ? -7.742 -1.701 28.751 1.00 78.12 194 GLY A N 1
ATOM 1526 C CA . GLY A 1 194 ? -7.363 -0.692 29.742 1.00 78.12 194 GLY A CA 1
ATOM 1527 C C . GLY A 1 194 ? -8.556 -0.003 30.416 1.00 78.12 194 GLY A C 1
ATOM 1528 O O . GLY A 1 194 ? -8.445 0.433 31.559 1.00 78.12 194 GLY A O 1
ATOM 1529 N N . LYS A 1 195 ? -9.712 0.104 29.748 1.00 73.31 195 LYS A N 1
ATOM 1530 C CA . LYS A 1 195 ? -10.947 0.597 30.385 1.00 73.31 195 LYS A CA 1
ATOM 1531 C C . LYS A 1 195 ? -11.559 -0.437 31.320 1.00 73.31 195 LYS A C 1
ATOM 1533 O O . LYS A 1 195 ? -12.132 -0.037 32.328 1.00 73.31 195 LYS A O 1
ATOM 1538 N N . GLU A 1 196 ? -11.463 -1.715 30.970 1.00 70.56 196 GLU A N 1
ATOM 1539 C CA . GLU A 1 196 ? -11.912 -2.823 31.814 1.00 70.56 196 GLU A CA 1
ATOM 1540 C C . GLU A 1 196 ? -11.032 -2.919 33.067 1.00 70.56 196 GLU A C 1
ATOM 1542 O O . GLU A 1 196 ? -11.559 -2.813 34.168 1.00 70.56 196 GLU A O 1
ATOM 1547 N N . ALA A 1 197 ? -9.704 -2.898 32.916 1.00 67.69 197 ALA A N 1
ATOM 1548 C CA . ALA A 1 197 ? -8.770 -2.894 34.045 1.00 67.69 197 ALA A CA 1
ATOM 1549 C C . ALA A 1 197 ? -8.967 -1.693 34.992 1.00 67.69 197 ALA A C 1
ATOM 1551 O O . ALA A 1 197 ? -9.051 -1.863 36.203 1.00 67.69 197 ALA A O 1
ATOM 1552 N N . ARG A 1 198 ? -9.134 -0.469 34.459 1.00 66.75 198 ARG A N 1
ATOM 1553 C CA . ARG A 1 198 ? -9.433 0.720 35.290 1.00 66.75 198 ARG A CA 1
ATOM 1554 C C . ARG A 1 198 ? -10.785 0.640 35.993 1.00 66.75 198 ARG A C 1
ATOM 1556 O O . ARG A 1 198 ? -10.989 1.331 36.991 1.00 66.75 198 ARG A O 1
ATOM 1563 N N . PHE A 1 199 ? -11.750 -0.081 35.424 1.00 59.69 199 PHE A N 1
ATOM 1564 C CA . PHE A 1 199 ? -13.029 -0.302 36.085 1.00 59.69 199 PHE A CA 1
ATOM 1565 C C . PHE A 1 199 ? -12.836 -1.244 37.273 1.00 59.69 199 PHE A C 1
ATOM 1567 O O . PHE A 1 199 ? -13.254 -0.887 38.371 1.00 59.69 199 PHE A O 1
ATOM 1574 N N . ASP A 1 200 ? -12.122 -2.351 37.077 1.00 58.50 200 ASP A N 1
ATOM 1575 C CA . ASP A 1 200 ? -11.816 -3.319 38.133 1.00 58.50 200 ASP A CA 1
ATOM 1576 C C . ASP A 1 200 ? -10.994 -2.677 39.270 1.00 58.50 200 ASP A C 1
ATOM 1578 O O . ASP A 1 200 ? -11.364 -2.795 40.439 1.00 58.50 200 ASP A O 1
ATOM 1582 N N . GLU A 1 201 ? -9.975 -1.871 38.944 1.00 58.53 201 GLU A N 1
ATOM 1583 C CA . GLU A 1 201 ? -9.207 -1.088 39.930 1.00 58.53 201 GLU A CA 1
ATOM 1584 C C . GLU A 1 201 ? -10.085 -0.081 40.692 1.00 58.53 201 GLU A C 1
ATOM 1586 O O . GLU A 1 201 ? -9.998 0.025 41.910 1.00 58.53 201 GLU A O 1
ATOM 1591 N N . ARG A 1 202 ? -10.990 0.651 40.021 1.00 56.06 202 ARG A N 1
ATOM 1592 C CA . ARG A 1 202 ? -11.902 1.607 40.692 1.00 56.06 202 ARG A CA 1
ATOM 1593 C C . ARG A 1 202 ? -12.943 0.936 41.583 1.00 56.06 202 ARG A C 1
ATOM 1595 O O . ARG A 1 202 ? -13.461 1.574 42.508 1.00 56.06 202 ARG A O 1
ATOM 1602 N N . VAL A 1 203 ? -13.314 -0.301 41.271 1.00 55.97 203 VAL A N 1
ATOM 1603 C CA . VAL A 1 203 ? -14.177 -1.103 42.139 1.00 55.97 203 VAL A CA 1
ATOM 1604 C C . VAL A 1 203 ? -13.412 -1.481 43.412 1.00 55.97 203 VAL A C 1
ATOM 1606 O O . VAL A 1 203 ? -13.999 -1.393 44.490 1.00 55.97 203 VAL A O 1
ATOM 1609 N N . GLN A 1 204 ? -12.112 -1.776 43.304 1.00 50.81 204 GLN A N 1
ATOM 1610 C CA . GLN A 1 204 ? -11.257 -2.183 44.425 1.00 50.81 204 GLN A CA 1
ATOM 1611 C C . GLN A 1 204 ? -10.694 -1.020 45.273 1.00 50.81 204 GLN A C 1
ATOM 1613 O O . GLN A 1 204 ? -10.554 -1.193 46.478 1.00 50.81 204 GLN A O 1
ATOM 1618 N N . ASP A 1 205 ? -10.424 0.158 44.696 1.00 46.44 205 ASP A N 1
ATOM 1619 C CA . ASP A 1 205 ? -9.571 1.199 45.315 1.00 46.44 205 ASP A CA 1
ATOM 1620 C C . ASP A 1 205 ? -10.279 2.555 45.565 1.00 46.44 205 ASP A C 1
ATOM 1622 O O . ASP A 1 205 ? -9.685 3.629 45.475 1.00 46.44 205 ASP A O 1
ATOM 1626 N N . CYS A 1 206 ? -11.590 2.559 45.844 1.00 50.97 206 CYS A N 1
ATOM 1627 C CA . CYS A 1 206 ? -12.262 3.772 46.340 1.00 50.97 206 CYS A CA 1
ATOM 1628 C C . CYS A 1 206 ? -12.162 3.851 47.868 1.00 50.97 206 CYS A C 1
ATOM 1630 O O . CYS A 1 206 ? -12.836 3.068 48.533 1.00 50.97 206 CYS A O 1
ATOM 1632 N N . PRO A 1 207 ? -11.399 4.803 48.439 1.00 53.84 207 PRO A N 1
ATOM 1633 C CA . PRO A 1 207 ? -11.397 5.012 49.879 1.00 53.84 207 PRO A CA 1
ATOM 1634 C C . PRO A 1 207 ? -12.773 5.505 50.334 1.00 53.84 207 PRO A C 1
ATOM 1636 O O . PRO A 1 207 ? -13.263 6.536 49.866 1.00 53.84 207 PRO A O 1
ATOM 1639 N N . SER A 1 208 ? -13.385 4.757 51.247 1.00 59.25 208 SER A N 1
ATOM 1640 C CA . SER A 1 208 ? -14.654 5.089 51.888 1.00 59.25 208 SER A CA 1
ATOM 1641 C C . SER A 1 208 ? -14.528 6.387 52.686 1.00 59.25 208 SER A C 1
ATOM 1643 O O . SER A 1 208 ? -13.601 6.543 53.486 1.00 59.25 208 SER A O 1
ATOM 1645 N N . VAL A 1 209 ? -15.473 7.317 52.521 1.00 62.09 209 VAL A N 1
ATOM 1646 C CA . VAL A 1 209 ? -15.584 8.469 53.429 1.00 62.09 209 VAL A CA 1
ATOM 1647 C C . VAL A 1 209 ? -15.959 7.944 54.817 1.00 62.09 209 VAL A C 1
ATOM 1649 O O . VAL A 1 209 ? -16.968 7.251 54.970 1.00 62.09 209 VAL A O 1
ATOM 1652 N N . LYS A 1 210 ? -15.156 8.247 55.843 1.00 66.12 210 LYS A N 1
ATOM 1653 C CA . LYS A 1 210 ? -15.475 7.848 57.221 1.00 66.12 210 LYS A CA 1
ATOM 1654 C C . LYS A 1 210 ? -16.711 8.612 57.692 1.00 66.12 210 LYS A C 1
ATOM 1656 O O . LYS A 1 210 ? -16.881 9.783 57.370 1.00 66.12 210 LYS A O 1
ATOM 1661 N N . ARG A 1 211 ? -17.562 7.972 58.504 1.00 65.31 211 ARG A N 1
ATOM 1662 C CA . ARG A 1 211 ? -18.778 8.600 59.070 1.00 65.31 211 ARG A CA 1
ATOM 1663 C C . ARG A 1 211 ? -18.488 9.897 59.838 1.00 65.31 211 ARG A C 1
ATOM 1665 O O . ARG A 1 211 ? -19.356 10.754 59.924 1.00 65.31 211 ARG A O 1
ATOM 1672 N N . GLU A 1 212 ? -17.279 10.014 60.374 1.00 64.88 212 GLU A N 1
ATOM 1673 C CA . GLU A 1 212 ? -16.766 11.170 61.118 1.00 64.88 212 GLU A CA 1
ATOM 1674 C C . GLU A 1 212 ? -16.554 12.413 60.234 1.00 64.88 212 GLU A C 1
ATOM 1676 O O . GLU A 1 212 ? -16.635 13.530 60.736 1.00 64.88 212 GLU A O 1
ATOM 1681 N N . ASP A 1 213 ? -16.361 12.225 58.924 1.00 69.88 213 ASP A N 1
ATOM 1682 C CA . ASP A 1 213 ? -16.075 13.284 57.945 1.00 69.88 213 ASP A CA 1
ATOM 1683 C C . ASP A 1 213 ? -17.319 13.692 57.120 1.00 69.88 213 ASP A C 1
ATOM 1685 O O . ASP A 1 213 ? -17.220 14.461 56.159 1.00 69.88 213 ASP A O 1
ATOM 1689 N N . MET A 1 214 ? -18.496 13.138 57.443 1.00 73.75 214 MET A N 1
ATOM 1690 C CA . MET A 1 214 ? -19.746 13.375 56.710 1.00 73.75 214 MET A CA 1
ATOM 1691 C C . MET A 1 214 ? -20.504 14.593 57.242 1.00 73.75 214 MET A C 1
ATOM 1693 O O . MET A 1 214 ? -20.631 14.790 58.451 1.00 73.75 214 MET A O 1
ATOM 1697 N N . GLU A 1 215 ? -21.105 15.369 56.339 1.00 79.06 215 GLU A N 1
ATOM 1698 C CA . GLU A 1 215 ? -21.987 16.468 56.738 1.00 79.06 215 GLU A CA 1
ATOM 1699 C C . GLU A 1 215 ? -23.266 15.938 57.425 1.00 79.06 215 GLU A C 1
ATOM 1701 O O . GLU A 1 215 ? -23.746 14.845 57.098 1.00 79.06 215 GLU A O 1
ATOM 1706 N N . PRO A 1 216 ? -23.913 16.713 58.317 1.00 77.56 216 PRO A N 1
ATOM 1707 C CA . PRO A 1 216 ? -25.120 16.273 59.026 1.00 77.56 216 PRO A CA 1
ATOM 1708 C C . PRO A 1 216 ? -26.280 15.861 58.104 1.00 77.56 216 PRO A C 1
ATOM 1710 O O . PRO A 1 216 ? -27.089 15.001 58.459 1.00 77.56 216 PRO A O 1
ATOM 1713 N N . GLU A 1 217 ? -26.390 16.470 56.919 1.00 75.62 217 GLU A N 1
ATOM 1714 C CA . GLU A 1 217 ? -27.384 16.091 55.904 1.00 75.62 217 GLU A CA 1
ATOM 1715 C C . GLU A 1 217 ? -27.056 14.748 55.235 1.00 75.62 217 GLU A C 1
ATOM 1717 O O . GLU A 1 217 ? -27.959 13.962 54.941 1.00 75.62 217 GLU A O 1
ATOM 1722 N N . GLU A 1 218 ? -25.770 14.461 55.035 1.00 76.25 218 GLU A N 1
ATOM 1723 C CA . GLU A 1 218 ? -25.279 13.226 54.418 1.00 76.25 218 GLU A CA 1
ATOM 1724 C C . GLU A 1 218 ? -25.451 12.045 55.368 1.00 76.25 218 GLU A C 1
ATOM 1726 O O . GLU A 1 218 ? -25.936 10.991 54.957 1.00 76.25 218 GLU A O 1
ATOM 1731 N N . LEU A 1 219 ? -25.177 12.246 56.660 1.00 80.94 219 LEU A N 1
ATOM 1732 C CA . LEU A 1 219 ? -25.396 11.225 57.681 1.00 80.94 219 LEU A CA 1
ATOM 1733 C C . LEU A 1 219 ? -26.884 10.857 57.811 1.00 80.94 219 LEU A C 1
ATOM 1735 O O . LEU A 1 219 ? -27.229 9.678 57.923 1.00 80.94 219 LEU A O 1
ATOM 1739 N N . LYS A 1 220 ? -27.786 11.849 57.736 1.00 81.56 220 LYS A N 1
ATOM 1740 C CA . LYS A 1 220 ? -29.244 11.621 57.712 1.00 81.56 220 LYS A CA 1
ATOM 1741 C C . LYS A 1 220 ? -29.680 10.824 56.484 1.00 81.56 220 LYS A C 1
ATOM 1743 O O . LYS A 1 220 ? -30.560 9.970 56.601 1.00 81.56 220 LYS A O 1
ATOM 1748 N N . LEU A 1 221 ? -29.090 11.103 55.321 1.00 79.38 221 LEU A N 1
ATOM 1749 C CA . LEU A 1 221 ? -29.364 10.371 54.086 1.00 79.38 221 LEU A CA 1
ATOM 1750 C C . LEU A 1 221 ? -28.879 8.919 54.183 1.00 79.38 221 LEU A C 1
ATOM 1752 O O . LEU A 1 221 ? -29.670 8.010 53.954 1.00 79.38 221 LEU A O 1
ATOM 1756 N N . VAL A 1 222 ? -27.622 8.702 54.580 1.00 80.88 222 VAL A N 1
ATOM 1757 C CA . VAL A 1 222 ? -27.027 7.365 54.744 1.00 80.88 222 VAL A CA 1
ATOM 1758 C C . VAL A 1 222 ? -27.835 6.524 55.728 1.00 80.88 222 VAL A C 1
ATOM 1760 O O . VAL A 1 222 ? -28.248 5.421 55.387 1.00 80.88 222 VAL A O 1
ATOM 1763 N N . THR A 1 223 ? -28.155 7.070 56.905 1.00 82.69 223 THR A N 1
ATOM 1764 C CA . THR A 1 223 ? -28.931 6.358 57.937 1.00 82.69 223 THR A CA 1
ATOM 1765 C C . THR A 1 223 ? -30.329 5.985 57.437 1.00 82.69 223 THR A C 1
ATOM 1767 O O . THR A 1 223 ? -30.822 4.893 57.711 1.00 82.69 223 THR A O 1
ATOM 1770 N N . ARG A 1 224 ? -30.976 6.871 56.666 1.00 83.25 224 ARG A N 1
ATOM 1771 C CA . ARG A 1 224 ? -32.283 6.593 56.052 1.00 83.25 224 ARG A CA 1
ATOM 1772 C C . ARG A 1 224 ? -32.196 5.450 55.041 1.00 83.25 224 ARG A C 1
ATOM 1774 O O . ARG A 1 224 ? -33.057 4.576 55.060 1.00 83.25 224 ARG A O 1
ATOM 1781 N N . ILE A 1 225 ? -31.184 5.472 54.173 1.00 81.94 225 ILE A N 1
ATOM 1782 C CA . ILE A 1 225 ? -30.961 4.439 53.155 1.00 81.94 225 ILE A CA 1
ATOM 1783 C C . ILE A 1 225 ? -30.656 3.096 53.829 1.00 81.94 225 ILE A C 1
ATOM 1785 O O . ILE A 1 225 ? -31.286 2.099 53.490 1.00 81.94 225 ILE A O 1
ATOM 1789 N N . GLU A 1 226 ? -29.760 3.071 54.822 1.00 83.62 226 GLU A N 1
ATOM 1790 C CA . GLU A 1 226 ? -29.446 1.867 55.605 1.00 83.62 226 GLU A CA 1
ATOM 1791 C C . GLU A 1 226 ? -30.703 1.286 56.260 1.00 83.62 226 GLU A C 1
ATOM 1793 O O . GLU A 1 226 ? -30.957 0.094 56.123 1.00 83.62 226 GLU A O 1
ATOM 1798 N N . ALA A 1 227 ? -31.528 2.119 56.903 1.00 82.25 227 ALA A N 1
ATOM 1799 C CA . ALA A 1 227 ? -32.772 1.670 57.523 1.00 82.25 227 ALA A CA 1
ATOM 1800 C C . ALA A 1 227 ? -33.773 1.114 56.497 1.00 82.25 227 ALA A C 1
ATOM 1802 O O . ALA A 1 227 ? -34.422 0.108 56.758 1.00 82.25 227 ALA A O 1
ATOM 1803 N N . GLN A 1 228 ? -33.895 1.731 55.317 1.00 81.69 228 GLN A N 1
ATOM 1804 C CA . GLN A 1 228 ? -34.768 1.229 54.250 1.00 81.69 228 GLN A CA 1
ATOM 1805 C C . GLN A 1 228 ? -34.310 -0.132 53.715 1.00 81.69 228 GLN A C 1
ATOM 1807 O O . GLN A 1 228 ? -35.147 -1.014 53.523 1.00 81.69 228 GLN A O 1
ATOM 1812 N N . VAL A 1 229 ? -33.002 -0.315 53.499 1.00 81.19 229 VAL A N 1
ATOM 1813 C CA . VAL A 1 229 ? -32.444 -1.600 53.049 1.00 81.19 229 VAL A CA 1
ATOM 1814 C C . VAL A 1 229 ? -32.566 -2.654 54.147 1.00 81.19 229 VAL A C 1
ATOM 1816 O O . VAL A 1 229 ? -33.018 -3.759 53.865 1.00 81.19 229 VAL A O 1
ATOM 1819 N N . GLN A 1 230 ? -32.229 -2.318 55.395 1.00 81.50 230 GLN A N 1
ATOM 1820 C CA . GLN A 1 230 ? -32.285 -3.255 56.517 1.00 81.50 230 GLN A CA 1
ATOM 1821 C C . GLN A 1 230 ? -33.720 -3.698 56.812 1.00 81.50 230 GLN A C 1
ATOM 1823 O O . GLN A 1 230 ? -33.964 -4.890 56.939 1.00 81.50 230 GLN A O 1
ATOM 1828 N N . ASN A 1 231 ? -34.688 -2.777 56.794 1.00 83.75 231 ASN A N 1
ATOM 1829 C CA . ASN A 1 231 ? -36.104 -3.123 56.935 1.00 83.75 231 ASN A CA 1
ATOM 1830 C C . ASN A 1 231 ? -36.581 -4.068 55.822 1.00 83.75 231 ASN A C 1
ATOM 1832 O O . ASN A 1 231 ? -37.416 -4.930 56.074 1.00 83.75 231 ASN A O 1
ATOM 1836 N N . TRP A 1 232 ? -36.070 -3.918 54.595 1.00 82.31 232 TRP A N 1
ATOM 1837 C CA . TRP A 1 232 ? -36.380 -4.835 53.496 1.00 82.31 232 TRP A CA 1
ATOM 1838 C C . TRP A 1 232 ? -35.708 -6.204 53.662 1.00 82.31 232 TRP A C 1
ATOM 1840 O O . TRP A 1 232 ? -36.326 -7.219 53.349 1.00 82.31 232 TRP A O 1
ATOM 1850 N N . LEU A 1 233 ? -34.474 -6.254 54.175 1.00 77.81 233 LEU A N 1
ATOM 1851 C CA . LEU A 1 233 ? -33.800 -7.512 54.501 1.00 77.81 233 LEU A CA 1
ATOM 1852 C C . LEU A 1 233 ? -34.532 -8.250 55.634 1.00 77.81 233 LEU A C 1
ATOM 1854 O O . LEU A 1 233 ? -34.878 -9.414 55.460 1.00 77.81 233 LEU A O 1
ATOM 1858 N N . ASP A 1 234 ? -34.847 -7.556 56.731 1.00 78.69 234 ASP A N 1
ATOM 1859 C CA . ASP A 1 234 ? -35.463 -8.121 57.940 1.00 78.69 234 ASP A CA 1
ATOM 1860 C C . ASP A 1 234 ? -36.922 -8.553 57.732 1.00 78.69 234 ASP A C 1
ATOM 1862 O O . ASP A 1 234 ? -37.354 -9.575 58.274 1.00 78.69 234 ASP A O 1
ATOM 1866 N N . ALA A 1 235 ? -37.690 -7.804 56.929 1.00 70.19 235 ALA A N 1
ATOM 1867 C CA . ALA A 1 235 ? -39.071 -8.154 56.589 1.00 70.19 235 ALA A CA 1
ATOM 1868 C C . ALA A 1 235 ? -39.181 -9.482 55.821 1.00 70.19 235 ALA A C 1
ATOM 1870 O O . ALA A 1 235 ? -40.243 -10.102 55.828 1.00 70.19 235 ALA A O 1
ATOM 1871 N N . ASP A 1 236 ? -38.097 -9.923 55.183 1.00 57.34 236 ASP A N 1
ATOM 1872 C CA . ASP A 1 236 ? -38.029 -11.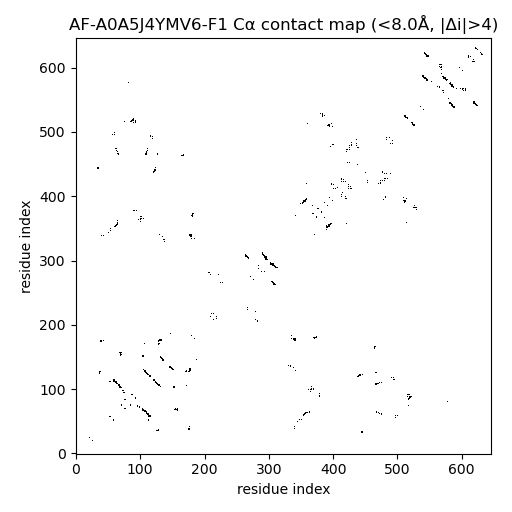196 54.469 1.00 57.34 236 ASP A CA 1
ATOM 1873 C C . ASP A 1 236 ? -37.547 -12.336 55.390 1.00 57.34 236 ASP A C 1
ATOM 1875 O O . ASP A 1 236 ? -38.098 -13.434 55.348 1.00 57.34 236 ASP A O 1
ATOM 1879 N N . THR A 1 237 ? -36.597 -12.082 56.303 1.00 56.72 237 THR A N 1
ATOM 1880 C CA . THR A 1 237 ? -36.088 -13.089 57.262 1.00 56.72 237 THR A CA 1
ATOM 1881 C C . THR A 1 237 ? -37.149 -13.552 58.267 1.00 56.72 237 THR A C 1
ATOM 1883 O O . THR A 1 237 ? -37.163 -14.715 58.678 1.00 56.72 237 THR A O 1
ATOM 1886 N N . LEU A 1 238 ? -38.061 -12.653 58.657 1.00 52.19 238 LEU A N 1
ATOM 1887 C CA . LEU A 1 238 ? -39.208 -12.957 59.527 1.00 52.19 238 LEU A CA 1
ATOM 1888 C C . LEU A 1 238 ? -40.297 -13.781 58.816 1.00 52.19 238 LEU A C 1
ATOM 1890 O O . LEU A 1 238 ? -41.087 -14.451 59.481 1.00 52.19 238 LEU A O 1
ATOM 1894 N N . ALA A 1 239 ? -40.338 -13.755 57.481 1.00 48.75 239 ALA A N 1
ATOM 1895 C CA . ALA A 1 239 ? -41.274 -14.547 56.688 1.00 48.75 239 ALA A CA 1
ATOM 1896 C C . ALA A 1 239 ? -40.772 -15.983 56.443 1.00 48.75 239 ALA A C 1
ATOM 1898 O O . ALA A 1 239 ? -41.592 -16.895 56.362 1.00 48.75 239 ALA A O 1
ATOM 1899 N N . ASP A 1 240 ? -39.453 -16.205 56.399 1.00 46.38 240 ASP A N 1
ATOM 1900 C CA . ASP A 1 240 ? -38.852 -17.547 56.271 1.00 46.38 240 ASP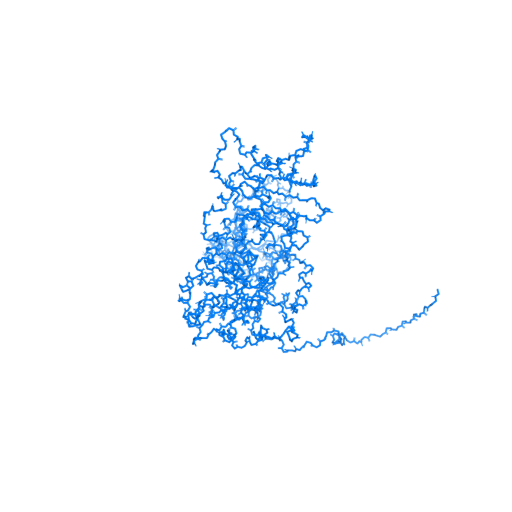 A CA 1
ATOM 1901 C C . ASP A 1 240 ? -38.875 -18.359 57.582 1.00 46.38 240 ASP A C 1
ATOM 1903 O O . ASP A 1 240 ? -38.771 -19.585 57.559 1.00 46.38 240 ASP A O 1
ATOM 1907 N N . THR A 1 241 ? -39.044 -17.706 58.738 1.00 46.69 241 THR A N 1
ATOM 1908 C CA . THR A 1 241 ? -39.074 -18.370 60.059 1.00 46.69 241 THR A CA 1
ATOM 1909 C C . THR A 1 241 ? -40.477 -18.698 60.581 1.00 46.69 241 THR A C 1
ATOM 1911 O O . THR A 1 241 ? -40.595 -19.468 61.532 1.00 46.69 241 THR A O 1
ATOM 1914 N N . GLN A 1 242 ? -41.547 -18.195 59.954 1.00 43.38 242 GLN A N 1
ATOM 1915 C CA . GLN A 1 242 ? -42.935 -18.572 60.264 1.00 43.38 242 GLN A CA 1
ATOM 1916 C C . GLN A 1 242 ? -43.559 -19.373 59.117 1.00 43.38 242 GLN A C 1
ATOM 1918 O O . GLN A 1 242 ? -44.482 -18.931 58.434 1.00 43.38 242 GLN A O 1
ATOM 1923 N N . GLY A 1 243 ? -43.055 -20.593 58.933 1.00 37.81 243 GLY A N 1
ATOM 1924 C CA . GLY A 1 243 ? -43.828 -21.665 58.317 1.00 37.81 243 GLY A CA 1
ATOM 1925 C C . GLY A 1 243 ? -44.863 -22.195 59.314 1.00 37.81 243 GLY A C 1
ATOM 1926 O O . GLY A 1 243 ? -44.493 -22.658 60.387 1.00 37.81 243 GLY A O 1
ATOM 1927 N N . ASP A 1 244 ? -46.138 -22.101 58.932 1.00 38.62 244 ASP A N 1
ATOM 1928 C CA . ASP A 1 244 ? -47.322 -22.760 59.503 1.00 38.62 244 ASP A CA 1
ATOM 1929 C C . ASP A 1 244 ? -47.586 -22.639 61.020 1.00 38.62 244 ASP A C 1
ATOM 1931 O O . ASP A 1 244 ? -47.088 -23.420 61.827 1.00 38.62 244 ASP A O 1
ATOM 1935 N N . GLY A 1 245 ? -48.535 -21.769 61.408 1.00 32.66 245 GLY A N 1
ATOM 1936 C CA . GLY A 1 245 ? -49.263 -21.976 62.668 1.00 32.66 245 GLY A CA 1
ATOM 1937 C C . GLY A 1 245 ? -49.954 -20.779 63.330 1.00 32.66 245 GLY A C 1
ATOM 1938 O O . GLY A 1 245 ? -49.397 -20.168 64.228 1.00 32.66 245 GLY A O 1
ATOM 1939 N N . VAL A 1 246 ? -51.245 -20.621 63.012 1.00 32.47 246 VAL A N 1
ATOM 1940 C CA . VAL A 1 246 ? -52.345 -20.150 63.891 1.00 32.47 246 VAL A CA 1
ATOM 1941 C C . VAL A 1 246 ? -52.465 -18.645 64.221 1.00 32.47 246 VAL A C 1
ATOM 1943 O O . VAL A 1 246 ? -51.533 -17.932 64.561 1.00 32.47 246 VAL A O 1
ATOM 1946 N N . ALA A 1 247 ? -53.717 -18.193 64.101 1.00 38.69 247 ALA A N 1
ATOM 1947 C CA . ALA A 1 247 ? -54.226 -16.830 64.136 1.00 38.69 247 ALA A CA 1
ATOM 1948 C C . ALA A 1 247 ? -54.249 -16.138 65.513 1.00 38.69 247 ALA A C 1
ATOM 1950 O O . ALA A 1 247 ? -54.576 -16.764 66.517 1.00 38.69 247 ALA A O 1
ATOM 1951 N N . ALA A 1 248 ? -54.109 -14.803 65.498 1.00 29.31 248 ALA A N 1
ATOM 1952 C CA . ALA A 1 248 ? -54.771 -13.889 66.438 1.00 29.31 248 ALA A CA 1
ATOM 1953 C C . ALA A 1 248 ? -54.896 -12.454 65.869 1.00 29.31 248 ALA A C 1
ATOM 1955 O O . ALA A 1 248 ? -53.969 -11.655 65.877 1.00 29.31 248 ALA A O 1
ATOM 1956 N N . SER A 1 249 ? -56.088 -12.191 65.340 1.00 28.91 249 SER A N 1
ATOM 1957 C CA . SER A 1 249 ? -56.951 -11.009 65.485 1.00 28.91 249 SER A CA 1
ATOM 1958 C C . SER A 1 249 ? -56.403 -9.566 65.599 1.00 28.91 249 SER A C 1
ATOM 1960 O O . SER A 1 249 ? -55.952 -9.125 66.647 1.00 28.91 249 SER A O 1
ATOM 1962 N N . SER A 1 250 ? -56.727 -8.804 64.539 1.00 29.02 250 SER A N 1
ATOM 1963 C CA . SER A 1 250 ? -57.312 -7.441 64.497 1.00 29.02 250 SER A CA 1
ATOM 1964 C C . SER A 1 250 ? -56.553 -6.240 65.090 1.00 29.02 250 SER A C 1
ATOM 1966 O O . SER A 1 250 ? -56.425 -6.121 66.300 1.00 29.02 250 SER A O 1
ATOM 1968 N N . VAL A 1 251 ? -56.253 -5.225 64.266 1.00 27.03 251 VAL A N 1
ATOM 1969 C CA . VAL A 1 251 ? -57.147 -4.083 63.956 1.00 27.03 251 VAL A CA 1
ATOM 1970 C C . VAL A 1 251 ? -56.563 -3.271 62.785 1.00 27.03 251 VAL A C 1
ATOM 1972 O O . VAL A 1 251 ? -55.358 -3.100 62.639 1.00 27.03 251 VAL A O 1
ATOM 1975 N N . SER A 1 252 ? -57.474 -2.827 61.927 1.00 27.50 252 SER A N 1
ATOM 1976 C CA . SER A 1 252 ? -57.302 -2.252 60.598 1.00 27.50 252 SER A CA 1
ATOM 1977 C C . SER A 1 252 ? -56.769 -0.816 60.571 1.00 27.50 252 SER A C 1
ATOM 1979 O O . SER A 1 252 ? -57.275 0.037 61.293 1.00 27.50 252 SER A O 1
ATOM 1981 N N . LEU A 1 253 ? -55.914 -0.514 59.588 1.00 26.36 253 LEU A N 1
ATOM 1982 C CA . LEU A 1 253 ? -55.934 0.768 58.878 1.00 26.36 253 LEU A CA 1
ATOM 1983 C C . LEU A 1 253 ? -55.900 0.509 57.364 1.00 26.36 253 LEU A C 1
ATOM 1985 O O . LEU A 1 253 ? -55.206 -0.369 56.861 1.00 26.36 253 LEU A O 1
ATOM 1989 N N . SER A 1 254 ? -56.777 1.231 56.679 1.00 28.86 254 SER A N 1
ATOM 1990 C CA . SER A 1 254 ? -57.295 1.027 55.329 1.00 28.86 254 SER A CA 1
ATOM 1991 C C . SER A 1 254 ? -56.297 1.270 54.194 1.00 28.86 254 SER A C 1
ATOM 1993 O O . SER A 1 254 ? -55.602 2.283 54.203 1.00 28.86 254 SER A O 1
ATOM 1995 N N . GLY A 1 255 ? -56.379 0.453 53.136 1.00 25.55 255 GLY A N 1
ATOM 1996 C CA . GLY A 1 255 ? -55.930 0.831 51.789 1.00 25.55 255 GLY A CA 1
ATOM 1997 C C . GLY A 1 255 ? -55.258 -0.295 51.006 1.00 25.55 255 GLY A C 1
ATOM 1998 O O . GLY A 1 255 ? -54.051 -0.467 51.076 1.00 25.55 255 GLY A O 1
ATOM 1999 N N . SER A 1 256 ? -56.054 -1.050 50.249 1.00 27.36 256 SER A N 1
ATOM 2000 C CA . SER A 1 256 ? -55.686 -2.159 49.360 1.00 27.36 256 SER A CA 1
ATOM 2001 C C . SER A 1 256 ? -54.359 -2.039 48.593 1.00 27.36 256 SER A C 1
ATOM 2003 O O . SER A 1 256 ? -54.247 -1.248 47.663 1.00 27.36 256 SER A O 1
ATOM 2005 N N . SER A 1 257 ? -53.443 -2.978 48.840 1.00 27.34 257 SER A N 1
ATOM 2006 C CA . SER A 1 257 ? -52.927 -3.905 47.819 1.00 27.34 257 SER A CA 1
ATOM 2007 C C . SER A 1 257 ? -52.144 -5.022 48.513 1.00 27.34 257 SER A C 1
ATOM 2009 O O . SER A 1 257 ? -51.216 -4.751 49.267 1.00 27.34 257 SER A O 1
ATOM 2011 N N . ARG A 1 258 ? -52.522 -6.285 48.273 1.00 31.91 258 ARG A N 1
ATOM 2012 C CA . ARG A 1 258 ? -51.723 -7.475 48.618 1.00 31.91 258 ARG A CA 1
ATOM 2013 C C . ARG A 1 258 ? -50.319 -7.279 48.034 1.00 31.91 258 ARG A C 1
ATOM 2015 O O . ARG A 1 258 ? -50.154 -7.383 46.818 1.00 31.91 258 ARG A O 1
ATOM 2022 N N . THR A 1 259 ? -49.335 -6.962 48.869 1.00 33.78 259 THR A N 1
ATOM 2023 C CA . THR A 1 259 ? -47.954 -6.726 48.445 1.00 33.78 259 THR A CA 1
ATOM 2024 C C . THR A 1 259 ? -47.394 -8.015 47.857 1.00 33.78 259 THR A C 1
ATOM 2026 O O . THR A 1 259 ? -47.152 -9.007 48.542 1.00 33.78 259 THR A O 1
ATOM 2029 N N . ARG A 1 260 ? -47.246 -8.025 46.530 1.00 35.97 260 ARG A N 1
ATOM 2030 C CA . ARG A 1 260 ? -46.451 -9.032 45.833 1.00 35.97 260 ARG A CA 1
ATOM 2031 C C . ARG A 1 260 ? -45.040 -8.989 46.422 1.00 35.97 260 ARG A C 1
ATOM 2033 O O . ARG A 1 260 ? -44.506 -7.907 46.633 1.00 35.97 260 ARG A O 1
ATOM 2040 N N . ARG A 1 261 ? -44.452 -10.165 46.660 1.00 47.12 261 ARG A N 1
ATOM 2041 C CA . ARG A 1 261 ? 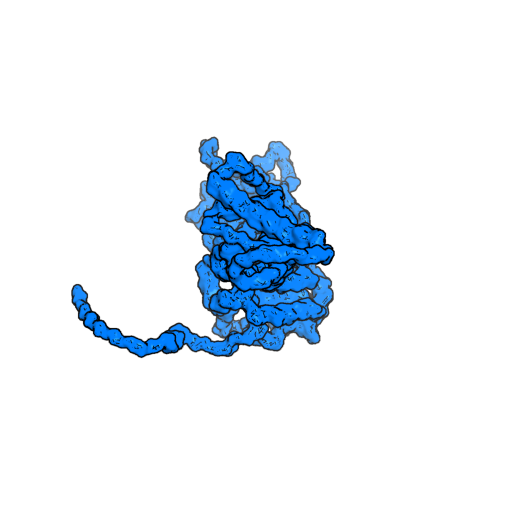-43.020 -10.357 46.938 1.00 47.12 261 ARG A CA 1
ATOM 2042 C C . ARG A 1 261 ? -42.224 -9.505 45.949 1.00 47.12 261 ARG A C 1
ATOM 2044 O O . ARG A 1 261 ? -42.258 -9.790 44.752 1.00 47.12 261 ARG A O 1
ATOM 2051 N N . HIS A 1 262 ? -41.585 -8.436 46.407 1.00 50.94 262 HIS A N 1
ATOM 2052 C CA . HIS A 1 262 ? -40.750 -7.622 45.535 1.00 50.94 262 HIS A CA 1
ATOM 2053 C C . HIS A 1 262 ? -39.304 -8.103 45.704 1.00 50.94 262 HIS A C 1
ATOM 2055 O O . HIS A 1 262 ? -38.719 -7.854 46.756 1.00 50.94 262 HIS A O 1
ATOM 2061 N N . PRO A 1 263 ? -38.702 -8.770 44.694 1.00 64.88 263 PRO A N 1
ATOM 2062 C CA . PRO A 1 263 ? -37.308 -9.237 44.746 1.00 64.88 263 PRO A CA 1
ATOM 2063 C C . PRO A 1 263 ? -36.292 -8.080 44.714 1.00 64.88 263 PRO A C 1
ATOM 2065 O O . PRO A 1 263 ? -35.096 -8.290 44.528 1.00 64.88 263 PRO A O 1
ATOM 2068 N N . PHE A 1 264 ? -36.781 -6.846 44.858 1.00 68.94 264 PHE A N 1
ATOM 2069 C CA . PHE A 1 264 ? -36.014 -5.623 44.827 1.00 68.94 264 PHE A CA 1
ATOM 2070 C C . PHE A 1 264 ? -36.633 -4.548 45.719 1.00 68.94 264 PHE A C 1
ATOM 2072 O O . PHE A 1 264 ? -37.854 -4.499 45.881 1.00 68.94 264 PHE A O 1
ATOM 2079 N N . VAL A 1 265 ? -35.803 -3.629 46.209 1.00 79.88 265 VAL A N 1
ATOM 2080 C CA . VAL A 1 265 ? -36.230 -2.393 46.879 1.00 79.88 265 VAL A CA 1
ATOM 2081 C C . VAL A 1 265 ? -35.878 -1.181 46.016 1.00 79.88 265 VAL A C 1
ATOM 2083 O O . VAL A 1 265 ? -34.811 -1.131 45.402 1.00 79.88 265 VAL A O 1
ATOM 2086 N N . LEU A 1 266 ? -36.798 -0.215 45.929 1.00 77.81 266 LEU A N 1
ATOM 2087 C CA . LEU A 1 266 ? -36.569 1.073 45.272 1.00 77.81 266 LEU A CA 1
ATOM 2088 C C . LEU A 1 266 ? -36.245 2.133 46.325 1.00 77.81 266 LEU A C 1
ATOM 2090 O O . LEU A 1 266 ? -37.041 2.364 47.231 1.00 77.81 266 LEU A O 1
ATOM 2094 N N . ILE A 1 267 ? -35.094 2.784 46.181 1.00 77.75 267 ILE A N 1
ATOM 2095 C CA . ILE A 1 267 ? -34.625 3.851 47.064 1.00 77.75 267 ILE A CA 1
ATOM 2096 C C . ILE A 1 267 ? -34.678 5.169 46.306 1.00 77.75 267 ILE A C 1
ATOM 2098 O O . ILE A 1 267 ? -33.938 5.381 45.340 1.00 77.75 267 ILE A O 1
ATOM 2102 N N . ASP A 1 268 ? -35.575 6.039 46.760 1.00 70.38 268 ASP A N 1
ATOM 2103 C CA . ASP A 1 268 ? -35.704 7.403 46.267 1.00 70.38 268 ASP A CA 1
ATOM 2104 C C . ASP A 1 268 ? -34.706 8.316 46.993 1.00 70.38 268 ASP A C 1
ATOM 2106 O O . ASP A 1 268 ? -34.640 8.342 48.227 1.00 70.38 268 ASP A O 1
ATOM 2110 N N . VAL A 1 269 ? -33.911 9.052 46.218 1.00 68.50 269 VAL A N 1
ATOM 2111 C CA . VAL A 1 269 ? -32.907 9.987 46.731 1.00 68.50 269 VAL A CA 1
ATOM 2112 C C . VAL A 1 269 ? -33.335 11.396 46.312 1.00 68.50 269 VAL A C 1
ATOM 2114 O O . VAL A 1 269 ? -33.203 11.748 45.138 1.00 68.50 269 VAL A O 1
ATOM 2117 N N . PRO A 1 270 ? -33.853 12.210 47.253 1.00 56.72 270 PRO A N 1
ATOM 2118 C CA . PRO A 1 270 ? -34.536 13.463 46.932 1.00 56.72 270 PRO A CA 1
ATOM 2119 C C . PRO A 1 270 ? -33.611 14.576 46.422 1.00 56.72 270 PRO A C 1
ATOM 2121 O O . PRO A 1 270 ? -34.094 15.524 45.812 1.00 56.72 270 PRO A O 1
ATOM 2124 N N . ASP A 1 271 ? -32.298 14.477 46.652 1.00 56.78 271 ASP A N 1
ATOM 2125 C CA . ASP A 1 271 ? -31.329 15.504 46.272 1.00 56.78 271 ASP A CA 1
ATOM 2126 C C . ASP A 1 271 ? -30.216 14.902 45.397 1.00 56.78 271 ASP A C 1
ATOM 2128 O O . ASP A 1 271 ? -29.607 13.877 45.714 1.00 56.78 271 ASP A O 1
ATOM 2132 N N . ARG A 1 272 ? -30.034 15.496 44.213 1.00 59.94 272 ARG A N 1
ATOM 2133 C CA . ARG A 1 272 ? -29.338 14.895 43.057 1.00 59.94 272 ARG A CA 1
ATOM 2134 C C . ARG A 1 272 ? -27.930 15.455 42.862 1.00 59.94 272 ARG A C 1
ATOM 2136 O O . ARG A 1 272 ? -27.380 15.419 41.760 1.00 59.94 272 ARG A O 1
ATOM 2143 N N . ARG A 1 273 ? -27.316 15.981 43.925 1.00 63.06 273 ARG A N 1
ATOM 2144 C CA . ARG A 1 273 ? -25.947 16.512 43.874 1.00 63.06 273 ARG A CA 1
ATOM 2145 C C . ARG A 1 273 ? -24.946 15.372 43.646 1.00 63.06 273 ARG A C 1
ATOM 2147 O O . ARG A 1 273 ? -25.055 14.293 44.229 1.00 63.06 273 ARG A O 1
ATOM 2154 N N . GLY A 1 274 ? -23.922 15.615 42.820 1.00 62.94 274 GLY A N 1
ATOM 2155 C CA . GLY A 1 274 ? -22.912 14.604 42.463 1.00 62.94 274 GLY A CA 1
ATOM 2156 C C . GLY A 1 274 ? -22.222 13.945 43.671 1.00 62.94 274 GLY A C 1
ATOM 2157 O O . GLY A 1 274 ? -21.877 12.766 43.606 1.00 62.94 274 GLY A O 1
ATOM 2158 N N . ARG A 1 275 ? -22.097 14.673 44.793 1.00 70.44 275 ARG A N 1
ATOM 2159 C CA . ARG A 1 275 ? -21.541 14.178 46.065 1.00 70.44 275 ARG A CA 1
ATOM 2160 C C . ARG A 1 275 ? -22.450 13.152 46.756 1.00 70.44 275 ARG A C 1
ATOM 2162 O O . ARG A 1 275 ? -21.984 12.067 47.078 1.00 70.44 275 ARG A O 1
ATOM 2169 N N . GLN A 1 276 ? -23.746 13.435 46.898 1.00 71.06 276 GLN A N 1
ATOM 2170 C CA . GLN A 1 276 ? -24.721 12.506 47.494 1.00 71.06 276 GLN A CA 1
ATOM 2171 C C . GLN A 1 276 ? -24.888 11.239 46.647 1.00 71.06 276 GLN A C 1
ATOM 2173 O O . GLN A 1 276 ? -24.980 10.136 47.184 1.00 71.06 276 GLN A O 1
ATOM 2178 N N . ARG A 1 277 ? -24.843 11.371 45.312 1.00 70.25 277 ARG A N 1
ATOM 2179 C CA . ARG A 1 277 ? -24.848 10.222 44.393 1.00 70.25 277 ARG A CA 1
ATOM 2180 C C . ARG A 1 277 ? -23.650 9.304 44.638 1.00 70.25 277 ARG A C 1
ATOM 2182 O O . ARG A 1 277 ? -23.815 8.090 44.715 1.00 70.25 277 ARG A O 1
ATOM 2189 N N . ARG A 1 278 ? -22.454 9.885 44.766 1.00 71.56 278 ARG A N 1
ATOM 2190 C CA . ARG A 1 278 ? -21.221 9.149 45.064 1.00 71.56 278 ARG A CA 1
ATOM 2191 C C . ARG A 1 278 ? -21.301 8.445 46.424 1.00 71.56 278 ARG A C 1
ATOM 2193 O O . ARG A 1 278 ? -21.031 7.251 46.475 1.00 71.56 278 ARG A O 1
ATOM 2200 N N . LEU A 1 279 ? -21.777 9.138 47.459 1.00 74.25 279 LEU A N 1
ATOM 2201 C CA . LEU A 1 279 ? -22.002 8.570 48.796 1.00 74.25 279 LEU A CA 1
ATOM 2202 C C . LEU A 1 279 ? -22.958 7.367 48.777 1.00 74.25 279 LEU A C 1
ATOM 2204 O O . LEU A 1 279 ? -22.694 6.374 49.441 1.00 74.25 279 LEU A O 1
ATOM 2208 N N . CYS A 1 280 ? -24.035 7.409 47.983 1.00 74.81 280 CYS A N 1
ATOM 2209 C CA . CYS A 1 280 ? -24.940 6.261 47.841 1.00 74.81 280 CYS A CA 1
ATOM 2210 C C . CYS A 1 280 ? -24.226 5.045 47.226 1.00 74.81 280 CYS A C 1
ATOM 2212 O O . CYS A 1 280 ? -24.392 3.924 47.696 1.00 74.81 280 CYS A O 1
ATOM 2214 N N . HIS A 1 281 ? -23.408 5.256 46.189 1.00 73.12 281 HIS A N 1
ATOM 2215 C CA . HIS A 1 281 ? -22.629 4.181 45.566 1.00 73.12 281 HIS A CA 1
ATOM 2216 C C . HIS A 1 281 ? -21.565 3.588 46.499 1.00 73.12 281 HIS A C 1
ATOM 2218 O O . HIS A 1 281 ? -21.325 2.385 46.438 1.00 73.12 281 HIS A O 1
ATOM 2224 N N . GLU A 1 282 ? -20.930 4.416 47.328 1.00 71.94 282 GLU A N 1
ATOM 2225 C CA . GLU A 1 282 ? -19.988 3.975 48.366 1.00 71.94 282 GLU A CA 1
ATOM 2226 C C . GLU A 1 282 ? -20.722 3.160 49.444 1.00 71.94 282 GLU A C 1
ATOM 2228 O O . GLU A 1 282 ? -20.334 2.033 49.733 1.00 71.94 282 GLU A O 1
ATOM 2233 N N . LEU A 1 283 ? -21.863 3.655 49.937 1.00 76.81 283 LEU A N 1
ATOM 2234 C CA . LEU A 1 283 ? -22.678 2.971 50.942 1.00 76.81 283 LEU A CA 1
ATOM 2235 C C . LEU A 1 283 ? -23.144 1.581 50.491 1.00 76.81 283 LEU A C 1
ATOM 2237 O O . LEU A 1 283 ? -23.029 0.614 51.243 1.00 76.81 283 LEU A O 1
ATOM 2241 N N . PHE A 1 284 ? -23.683 1.475 49.272 1.00 76.19 284 PHE A N 1
ATOM 2242 C CA . PHE A 1 284 ? -24.151 0.190 48.754 1.00 76.19 284 PHE A CA 1
ATOM 2243 C C . PHE A 1 284 ? -23.003 -0.804 48.562 1.00 76.19 284 PHE A C 1
ATOM 2245 O O . PHE A 1 284 ? -23.189 -1.986 48.826 1.00 76.19 284 PHE A O 1
ATOM 2252 N N . ARG A 1 285 ? -21.815 -0.329 48.165 1.00 72.19 285 ARG A N 1
ATOM 2253 C CA . ARG A 1 285 ? -20.620 -1.166 48.006 1.00 72.19 285 ARG A CA 1
ATOM 2254 C C . ARG A 1 285 ? -20.120 -1.710 49.346 1.00 72.19 285 ARG A C 1
ATOM 2256 O O . ARG A 1 285 ? -19.886 -2.907 49.455 1.00 72.19 285 ARG A O 1
ATOM 2263 N N . ASP A 1 286 ? -19.982 -0.842 50.345 1.00 73.00 286 ASP A N 1
ATOM 2264 C CA . ASP A 1 286 ? -19.314 -1.187 51.605 1.00 73.00 286 ASP A CA 1
ATOM 2265 C C . ASP A 1 286 ? -20.233 -1.946 52.565 1.00 73.00 286 ASP A C 1
ATOM 2267 O O . ASP A 1 286 ? -19.798 -2.848 53.281 1.00 73.00 286 ASP A O 1
ATOM 2271 N N . ARG A 1 287 ? -21.518 -1.568 52.608 1.00 73.62 287 ARG A N 1
ATOM 2272 C CA . ARG A 1 287 ? -22.473 -2.099 53.589 1.00 73.62 287 ARG A CA 1
ATOM 2273 C C . ARG A 1 287 ? -23.342 -3.222 53.040 1.00 73.62 287 ARG A C 1
ATOM 2275 O O . ARG A 1 287 ? -23.797 -4.055 53.820 1.00 73.62 287 ARG A O 1
ATOM 2282 N N . PHE A 1 288 ? -23.552 -3.260 51.724 1.00 73.75 288 PHE A N 1
ATOM 2283 C CA . PHE A 1 288 ? -24.431 -4.230 51.069 1.00 73.75 288 PHE A CA 1
ATOM 2284 C C . PHE A 1 288 ? -23.793 -4.877 49.822 1.00 73.75 288 PHE A C 1
ATOM 2286 O O . PHE A 1 288 ? -24.389 -4.849 48.743 1.00 73.75 288 PHE A O 1
ATOM 2293 N N . PRO A 1 289 ? -22.606 -5.504 49.946 1.00 66.38 289 PRO A N 1
ATOM 2294 C CA . PRO A 1 289 ? -21.868 -6.059 48.806 1.00 66.38 289 PRO A CA 1
ATOM 2295 C C . PRO A 1 289 ? -22.598 -7.202 48.079 1.00 66.38 289 PRO A C 1
ATOM 2297 O O . PRO A 1 289 ? -22.313 -7.467 46.916 1.00 66.38 289 PRO A O 1
ATOM 2300 N N . SER A 1 290 ? -23.553 -7.866 48.737 1.00 65.50 290 SER A N 1
ATOM 2301 C CA . SER A 1 290 ? -24.386 -8.938 48.172 1.00 65.50 290 SER A CA 1
ATOM 2302 C C . SER A 1 290 ? -25.630 -8.438 47.419 1.00 65.50 290 SER A C 1
ATOM 2304 O O . SER A 1 290 ? -26.454 -9.238 46.978 1.00 65.50 290 SER A O 1
ATOM 2306 N N . LEU A 1 291 ? -25.816 -7.120 47.283 1.00 73.00 291 LEU A N 1
ATOM 2307 C CA . LEU A 1 291 ? -26.962 -6.541 46.584 1.00 73.00 291 LEU A CA 1
ATOM 2308 C C . LEU A 1 291 ? -26.548 -5.935 45.242 1.00 73.00 291 LEU A C 1
ATOM 2310 O O . LEU A 1 291 ? -25.656 -5.093 45.144 1.00 73.00 291 LEU A O 1
ATOM 2314 N N . LYS A 1 292 ? -27.268 -6.307 44.186 1.00 69.75 292 LYS A N 1
ATOM 2315 C CA . LYS A 1 292 ? -27.116 -5.738 42.850 1.00 69.75 292 LYS A CA 1
ATOM 2316 C C . LYS A 1 292 ? -27.826 -4.394 42.770 1.00 69.75 292 LYS A C 1
ATOM 2318 O O . LYS A 1 292 ? -29.045 -4.318 42.897 1.00 69.75 292 LYS A O 1
ATOM 2323 N N . VAL A 1 293 ? -27.076 -3.334 42.483 1.00 73.06 293 VAL A N 1
ATOM 2324 C CA . VAL A 1 293 ? -27.615 -1.978 42.318 1.00 73.06 293 VAL A CA 1
ATOM 2325 C C . VAL A 1 293 ? -27.844 -1.674 40.835 1.00 73.06 293 VAL A C 1
ATOM 2327 O O . VAL A 1 293 ? -26.923 -1.716 40.021 1.00 73.06 293 VAL A O 1
ATOM 2330 N N . SER A 1 294 ? -29.073 -1.318 40.476 1.00 69.38 294 SER A N 1
ATOM 2331 C CA . SER A 1 294 ? -29.466 -0.845 39.145 1.00 69.38 294 SER A CA 1
ATOM 2332 C C . SER A 1 294 ? -30.271 0.455 39.248 1.00 69.38 294 SER A C 1
ATOM 2334 O O . SER A 1 294 ? -30.661 0.872 40.335 1.00 69.38 294 SER A O 1
ATOM 2336 N N . TYR A 1 295 ? -30.490 1.148 38.132 1.00 67.81 295 TYR A N 1
ATOM 2337 C CA . TYR A 1 295 ? -31.255 2.397 38.118 1.00 67.81 295 TYR A CA 1
ATOM 2338 C C . TYR A 1 295 ? -32.675 2.156 37.600 1.00 67.81 295 TYR A C 1
ATOM 2340 O O . TYR A 1 295 ? -32.856 1.516 36.565 1.00 67.81 295 TYR A O 1
ATOM 2348 N N . ALA A 1 296 ? -33.674 2.713 38.282 1.00 56.41 296 ALA A N 1
ATOM 2349 C CA . ALA A 1 296 ? -35.064 2.724 37.842 1.00 56.41 296 ALA A CA 1
ATOM 2350 C C . ALA A 1 296 ? -35.433 4.119 37.302 1.00 56.41 296 ALA A C 1
ATOM 2352 O O . ALA A 1 296 ? -35.395 5.110 38.030 1.00 56.41 296 ALA A O 1
ATOM 2353 N N . GLY A 1 297 ? -35.768 4.203 36.009 1.00 52.38 297 GLY A N 1
ATOM 2354 C CA . GLY A 1 297 ? -36.195 5.438 35.332 1.00 52.38 297 GLY A CA 1
ATOM 2355 C C . GLY A 1 297 ? -35.908 5.402 33.827 1.00 52.38 297 GLY A C 1
ATOM 2356 O O . GLY A 1 297 ? -34.790 5.102 33.419 1.00 52.38 297 GLY A O 1
ATOM 2357 N N . GLY A 1 298 ? -36.924 5.648 32.993 1.00 48.19 298 GLY A N 1
ATOM 2358 C CA . GLY A 1 298 ? -36.820 5.573 31.530 1.00 48.19 298 GLY A CA 1
ATOM 2359 C C . GLY A 1 298 ? -36.205 6.821 30.893 1.00 48.19 298 GLY A C 1
ATOM 2360 O O . GLY A 1 298 ? -36.452 7.912 31.383 1.00 48.19 298 GLY A O 1
ATOM 2361 N N . MET A 1 299 ? -35.449 6.623 29.800 1.00 36.75 299 MET A N 1
ATOM 2362 C CA . MET A 1 299 ? -34.945 7.545 28.747 1.00 36.75 299 MET A CA 1
ATOM 2363 C C . MET A 1 299 ? -34.471 8.985 29.073 1.00 36.75 299 MET A C 1
ATOM 2365 O O . MET A 1 299 ? -33.874 9.609 28.198 1.00 36.75 299 MET A O 1
ATOM 2369 N N . SER A 1 300 ? -34.650 9.524 30.276 1.00 40.59 300 SER A N 1
ATOM 2370 C CA . SER A 1 300 ? -34.135 10.826 30.698 1.00 40.59 300 SER A CA 1
ATOM 2371 C C . SER A 1 300 ? -32.753 10.694 31.354 1.00 40.59 300 SER A C 1
ATOM 2373 O O . SER A 1 300 ? -32.319 9.616 31.763 1.00 40.59 300 SER A O 1
ATOM 2375 N N . ILE A 1 301 ? -32.023 11.810 31.409 1.00 50.03 301 ILE A N 1
ATOM 2376 C CA . ILE A 1 301 ? -30.614 11.890 31.834 1.00 50.03 301 ILE A CA 1
ATOM 2377 C C . ILE A 1 301 ? -30.434 11.593 33.341 1.00 50.03 301 ILE A C 1
ATOM 2379 O O . ILE A 1 301 ? -29.319 11.296 33.777 1.00 50.03 301 ILE A O 1
ATOM 2383 N N . GLU A 1 302 ? -31.514 11.580 34.131 1.00 52.34 302 GLU A N 1
ATOM 2384 C CA . GLU A 1 302 ? -31.465 11.400 35.584 1.00 52.34 302 GLU A CA 1
ATOM 2385 C C . GLU A 1 302 ? -32.332 10.216 36.054 1.00 52.34 302 GLU A C 1
ATOM 2387 O O . GLU A 1 302 ? -33.545 10.220 35.830 1.00 52.34 302 GLU A O 1
ATOM 2392 N N . PRO A 1 303 ? -31.746 9.202 36.722 1.00 54.34 303 PRO A N 1
ATOM 2393 C CA . PRO A 1 303 ? -32.507 8.073 37.250 1.00 54.34 303 PRO A CA 1
ATOM 2394 C C . PRO A 1 303 ? -33.461 8.530 38.366 1.00 54.34 303 PRO A C 1
ATOM 2396 O O . PRO A 1 303 ? -33.077 9.336 39.211 1.00 54.34 303 PRO A O 1
ATOM 2399 N N . LEU A 1 304 ? -34.700 8.015 38.373 1.00 58.94 304 LEU A N 1
ATOM 2400 C CA . LEU A 1 304 ? -35.716 8.372 39.374 1.00 58.94 304 LEU A CA 1
ATOM 2401 C C . LEU A 1 304 ? -35.499 7.669 40.721 1.00 58.94 304 LEU A C 1
ATOM 2403 O O . LEU A 1 304 ? -35.863 8.235 41.741 1.00 58.94 304 LEU A O 1
ATOM 2407 N N . ALA A 1 305 ? -34.924 6.464 40.736 1.00 69.00 305 ALA A N 1
ATOM 2408 C CA . ALA A 1 305 ? -34.632 5.718 41.962 1.00 69.00 305 ALA A CA 1
ATOM 2409 C C . ALA A 1 305 ? -33.495 4.699 41.757 1.00 69.00 305 ALA A C 1
ATOM 2411 O O . ALA A 1 305 ? -33.231 4.263 40.629 1.00 69.00 305 ALA A O 1
ATOM 2412 N N . TYR A 1 306 ? -32.846 4.279 42.847 1.00 74.31 306 TYR A N 1
ATOM 2413 C CA . TYR A 1 306 ? -31.975 3.097 42.859 1.00 74.31 306 TYR A CA 1
ATOM 2414 C C . TYR A 1 306 ? -32.809 1.844 43.100 1.00 74.31 306 TYR A C 1
ATOM 2416 O O . TYR A 1 306 ? -33.607 1.804 44.027 1.00 74.31 306 TYR A O 1
ATOM 2424 N N . LYS A 1 307 ? -32.609 0.812 42.289 1.00 79.81 307 LYS A N 1
ATOM 2425 C CA . LYS A 1 307 ? -33.215 -0.508 42.443 1.00 79.81 307 LYS A CA 1
ATOM 2426 C C . LYS A 1 307 ? -32.153 -1.476 42.955 1.00 79.81 307 LYS A C 1
ATOM 2428 O O . LYS A 1 307 ? -31.211 -1.767 42.220 1.00 79.81 307 LYS A O 1
ATOM 2433 N N . LEU A 1 308 ? -32.299 -1.958 44.186 1.00 77.56 308 LEU A N 1
ATOM 2434 C CA . LEU A 1 308 ? -31.440 -3.003 44.744 1.00 77.56 308 LEU A CA 1
ATOM 2435 C C . LEU A 1 308 ? -32.126 -4.358 44.632 1.00 77.56 308 LEU A C 1
ATOM 2437 O O . LEU A 1 308 ? -33.259 -4.488 45.075 1.00 77.56 308 LEU A O 1
ATOM 2441 N N . GLU A 1 309 ? -31.445 -5.341 44.057 1.00 76.69 309 GLU A N 1
ATOM 2442 C CA . GLU A 1 309 ? -31.879 -6.735 43.905 1.00 76.69 309 GLU A CA 1
ATOM 2443 C C . GLU A 1 309 ? -30.942 -7.653 44.694 1.00 76.69 309 GLU A C 1
ATOM 2445 O O . GLU A 1 309 ? -29.750 -7.366 44.803 1.00 76.69 309 GLU A O 1
ATOM 2450 N N . ARG A 1 310 ? -31.446 -8.773 45.223 1.00 70.19 310 ARG A N 1
ATOM 2451 C CA . ARG A 1 310 ? -30.555 -9.827 45.735 1.00 70.19 310 ARG A CA 1
ATOM 2452 C C . ARG A 1 310 ? -29.884 -10.515 44.551 1.00 70.19 310 ARG A C 1
ATOM 2454 O O . ARG A 1 310 ? -30.561 -10.882 43.594 1.00 70.19 310 ARG A O 1
ATOM 2461 N N . SER A 1 311 ? -28.569 -10.645 44.613 1.00 62.84 311 SER A N 1
ATOM 2462 C CA . SER A 1 311 ? -27.761 -11.357 43.628 1.00 62.84 311 SER A CA 1
ATOM 2463 C C . SER A 1 311 ? -26.748 -12.169 44.404 1.00 62.84 311 SER A C 1
ATOM 2465 O O . SER A 1 311 ? -26.094 -11.620 45.291 1.00 62.84 311 SER A O 1
ATOM 2467 N N . ASP A 1 312 ? -26.576 -13.438 44.060 1.00 59.97 312 ASP A N 1
ATOM 2468 C CA . ASP A 1 312 ? -25.430 -14.172 44.576 1.00 59.97 312 ASP A CA 1
ATOM 2469 C C . ASP A 1 312 ? -24.149 -13.493 44.055 1.00 59.97 312 ASP A C 1
ATOM 2471 O O . ASP A 1 312 ? -24.136 -12.901 42.967 1.00 59.97 312 ASP A O 1
ATOM 2475 N N . ALA A 1 313 ? -23.080 -13.489 44.856 1.00 56.12 313 ALA A N 1
ATOM 2476 C CA . ALA A 1 313 ? -21.816 -12.854 44.468 1.00 56.12 313 ALA A CA 1
ATOM 2477 C C . ALA A 1 313 ? -21.265 -13.467 43.165 1.00 56.12 313 ALA A C 1
ATOM 2479 O O . ALA A 1 313 ? -20.758 -12.747 42.301 1.00 56.12 313 ALA A O 1
ATOM 2480 N N . ASP A 1 314 ? -21.484 -14.772 42.992 1.00 57.41 314 ASP A N 1
ATOM 2481 C CA . ASP A 1 314 ? -21.162 -15.517 41.778 1.00 57.41 314 ASP A CA 1
ATOM 2482 C C . ASP A 1 314 ? -21.957 -14.994 40.566 1.00 57.41 314 ASP A C 1
ATOM 2484 O O . ASP A 1 314 ? -21.388 -14.806 39.490 1.00 57.41 314 ASP A O 1
ATOM 2488 N N . ASP A 1 315 ? -23.241 -14.654 40.732 1.00 64.62 315 ASP A N 1
ATOM 2489 C CA . ASP A 1 315 ? -24.084 -14.111 39.656 1.00 64.62 315 ASP A CA 1
ATOM 2490 C C . ASP A 1 315 ? -23.617 -12.725 39.188 1.00 64.62 315 ASP A C 1
ATOM 2492 O O . ASP A 1 315 ? -23.654 -12.418 37.991 1.00 64.62 315 ASP A O 1
ATOM 2496 N N . ALA A 1 316 ? -23.147 -11.881 40.111 1.00 61.56 316 ALA A N 1
ATOM 2497 C CA . ALA A 1 316 ? -22.654 -10.543 39.790 1.00 61.56 316 ALA A CA 1
ATOM 2498 C C . ALA A 1 316 ? -21.334 -10.595 39.003 1.00 61.56 316 ALA A C 1
ATOM 2500 O O . ALA A 1 316 ? -21.170 -9.871 38.012 1.00 61.56 316 ALA A O 1
ATOM 2501 N N . GLU A 1 317 ? -20.411 -11.476 39.401 1.00 65.12 317 GLU A N 1
ATOM 2502 C CA . GLU A 1 317 ? -19.160 -11.698 38.673 1.00 65.12 317 GLU A CA 1
ATOM 2503 C C . GLU A 1 317 ? -19.424 -12.328 37.296 1.00 65.12 317 GLU A C 1
ATOM 2505 O O . GLU A 1 317 ? -18.895 -11.858 36.280 1.00 65.12 317 GLU A O 1
ATOM 2510 N N . HIS A 1 318 ? -20.307 -13.330 37.227 1.00 70.62 318 HIS A N 1
ATOM 2511 C CA . HIS A 1 318 ? -20.739 -13.935 35.967 1.00 70.62 318 HIS A CA 1
ATOM 2512 C C . HIS A 1 318 ? -21.393 -12.913 35.027 1.00 70.62 318 HIS A C 1
ATOM 2514 O O . HIS A 1 318 ? -21.104 -12.899 33.826 1.00 70.62 318 HIS A O 1
ATOM 2520 N N . GLU A 1 319 ? -22.230 -12.009 35.541 1.00 70.81 319 GLU A N 1
ATOM 2521 C CA . GLU A 1 319 ? -22.841 -10.950 34.738 1.00 70.81 319 GLU A CA 1
ATOM 2522 C C . GLU A 1 319 ? -21.808 -9.924 34.250 1.00 70.81 319 GLU A C 1
ATOM 2524 O O . GLU A 1 319 ? -21.890 -9.478 33.098 1.00 70.81 319 GLU A O 1
ATOM 2529 N N . HIS A 1 320 ? -20.830 -9.553 35.086 1.00 70.50 320 HIS A N 1
ATOM 2530 C CA . HIS A 1 320 ? -19.739 -8.662 34.686 1.00 70.50 320 HIS A CA 1
ATOM 2531 C C . HIS A 1 320 ? -18.901 -9.282 33.564 1.00 70.50 320 HIS A C 1
ATOM 2533 O O . HIS A 1 320 ? -18.675 -8.638 32.534 1.00 70.50 320 HIS A O 1
ATOM 2539 N N . ARG A 1 321 ? -18.531 -10.559 33.714 1.00 77.31 321 ARG A N 1
ATOM 2540 C CA . ARG A 1 321 ? -17.792 -11.327 32.706 1.00 77.31 321 ARG A CA 1
ATOM 2541 C C . ARG A 1 321 ? -18.565 -11.414 31.393 1.00 77.31 321 ARG A C 1
ATOM 2543 O O . ARG A 1 321 ? -18.015 -11.098 30.342 1.00 77.31 321 ARG A O 1
ATOM 2550 N N . ARG A 1 322 ? -19.867 -11.711 31.454 1.00 80.50 322 ARG A N 1
ATOM 2551 C CA . ARG A 1 322 ? -20.744 -11.750 30.273 1.00 80.50 322 ARG A CA 1
ATOM 2552 C C . ARG A 1 322 ? -20.803 -10.398 29.554 1.00 80.50 322 ARG A C 1
ATOM 2554 O O . ARG A 1 322 ? -20.720 -10.347 28.331 1.00 80.50 322 ARG A O 1
ATOM 2561 N N . LYS A 1 323 ? -20.914 -9.288 30.294 1.00 79.12 323 LYS A N 1
ATOM 2562 C CA . LYS A 1 323 ? -20.906 -7.930 29.714 1.00 79.12 323 LYS A CA 1
ATOM 2563 C C . LYS A 1 323 ? -19.546 -7.562 29.117 1.00 79.12 323 LYS A C 1
ATOM 2565 O O . LYS A 1 323 ? -19.500 -6.869 28.102 1.00 79.12 323 LYS A O 1
ATOM 2570 N N . ALA A 1 324 ? -18.441 -7.985 29.729 1.00 79.62 324 ALA A N 1
ATOM 2571 C CA . ALA A 1 324 ? -17.100 -7.812 29.170 1.00 79.62 324 ALA A CA 1
ATOM 2572 C C . ALA A 1 324 ? -16.943 -8.585 27.851 1.00 79.62 324 ALA A C 1
ATOM 2574 O O . ALA A 1 324 ? -16.552 -8.008 26.838 1.00 79.62 324 ALA A O 1
ATOM 2575 N N . GLU A 1 325 ? -17.363 -9.850 27.817 1.00 85.44 325 GLU A N 1
ATOM 2576 C CA . GLU A 1 325 ? -17.367 -10.663 26.598 1.00 85.44 325 GLU A CA 1
ATOM 2577 C C . GLU A 1 325 ? -18.238 -10.058 25.494 1.00 85.44 325 GLU A C 1
ATOM 2579 O O . GLU A 1 325 ? -17.804 -9.985 24.345 1.00 85.44 325 GLU A O 1
ATOM 2584 N N . GLU A 1 326 ? -19.423 -9.549 25.834 1.00 85.50 326 GLU A N 1
ATOM 2585 C CA . GLU A 1 326 ? -20.304 -8.862 24.888 1.00 85.50 326 GLU A CA 1
ATOM 2586 C C . GLU A 1 326 ? -19.654 -7.585 24.324 1.00 85.50 326 GLU A C 1
ATOM 2588 O O . GLU A 1 326 ? -19.703 -7.339 23.116 1.00 85.50 326 GLU A O 1
ATOM 2593 N N . ARG A 1 327 ? -19.001 -6.777 25.174 1.00 82.94 327 ARG A N 1
ATOM 2594 C CA . ARG A 1 327 ? -18.249 -5.583 24.743 1.00 82.94 327 ARG A CA 1
ATOM 2595 C C . ARG A 1 327 ? -17.095 -5.952 23.815 1.00 82.94 327 ARG A C 1
ATOM 2597 O O . ARG A 1 327 ? -16.908 -5.283 22.799 1.00 82.94 327 ARG A O 1
ATOM 2604 N N . ARG A 1 328 ? -16.357 -7.018 24.135 1.00 85.06 328 ARG A N 1
ATOM 2605 C CA . ARG A 1 328 ? -15.264 -7.533 23.304 1.00 85.06 328 ARG A CA 1
ATOM 2606 C C . ARG A 1 328 ? -15.779 -8.040 21.960 1.00 85.06 328 ARG A C 1
ATOM 2608 O O . ARG A 1 328 ? -15.240 -7.649 20.934 1.00 85.06 328 ARG A O 1
ATOM 2615 N N . GLY A 1 329 ? -16.858 -8.823 21.949 1.00 88.38 329 GLY A N 1
ATOM 2616 C CA . GLY A 1 329 ? -17.488 -9.305 20.716 1.00 88.38 329 GLY A CA 1
ATOM 2617 C C . GLY A 1 329 ? -17.953 -8.163 19.809 1.00 88.38 329 GLY A C 1
ATOM 2618 O O . GLY A 1 329 ? -17.689 -8.174 18.610 1.00 88.38 329 GLY A O 1
ATOM 2619 N N . LYS A 1 330 ? -18.560 -7.120 20.388 1.00 87.31 330 LYS A N 1
ATOM 2620 C CA . LYS A 1 330 ? -18.955 -5.902 19.658 1.00 87.31 330 LYS A CA 1
ATOM 2621 C C . LYS A 1 330 ? -17.762 -5.133 19.095 1.00 87.31 330 LYS A C 1
ATOM 2623 O O . LYS A 1 330 ? -17.843 -4.605 17.985 1.00 87.31 330 LYS A O 1
ATOM 2628 N N . LEU A 1 331 ? -16.665 -5.045 19.850 1.00 87.62 331 LEU A N 1
ATOM 2629 C CA . LEU A 1 331 ? -15.443 -4.414 19.363 1.00 87.62 331 LEU A CA 1
ATOM 2630 C C . LEU A 1 331 ? -14.850 -5.201 18.195 1.00 87.62 331 LEU A C 1
ATOM 2632 O O . LEU A 1 331 ? -14.522 -4.590 17.187 1.00 87.62 331 LEU A O 1
ATOM 2636 N N . GLU A 1 332 ? -14.752 -6.525 18.298 1.00 90.75 332 GLU A N 1
ATOM 2637 C CA . GLU A 1 332 ? -14.228 -7.354 17.207 1.00 90.75 332 GLU A CA 1
ATOM 2638 C C . GLU A 1 332 ? -15.105 -7.273 15.953 1.00 90.75 332 GLU A C 1
ATOM 2640 O O . GLU A 1 332 ? -14.568 -7.159 14.855 1.00 90.75 332 GLU A O 1
ATOM 2645 N N . ALA A 1 333 ? -16.435 -7.227 16.096 1.00 90.25 333 ALA A N 1
ATOM 2646 C CA . ALA A 1 333 ? -17.335 -6.964 14.972 1.00 90.25 333 ALA A CA 1
ATOM 2647 C C . ALA A 1 333 ? -17.072 -5.584 14.344 1.00 90.25 333 ALA A C 1
ATOM 2649 O O . ALA A 1 333 ? -16.939 -5.467 13.132 1.00 90.25 333 ALA A O 1
ATOM 2650 N N . THR A 1 334 ? -16.895 -4.548 15.171 1.00 90.12 334 THR A N 1
ATOM 2651 C CA . THR A 1 334 ? -16.553 -3.197 14.692 1.00 90.12 334 THR A CA 1
ATOM 2652 C C . THR A 1 334 ? -15.200 -3.176 13.975 1.00 90.12 334 THR A C 1
ATOM 2654 O O . THR A 1 334 ? -15.057 -2.518 12.949 1.00 90.12 334 THR A O 1
ATOM 2657 N N . ILE A 1 335 ? -14.197 -3.887 14.498 1.00 91.19 335 ILE A N 1
ATOM 2658 C CA . ILE A 1 335 ? -12.875 -4.018 13.873 1.00 91.19 335 ILE A CA 1
ATOM 2659 C C . ILE A 1 335 ? -13.002 -4.733 12.527 1.00 91.19 335 ILE A C 1
ATOM 2661 O O . ILE A 1 335 ? -12.415 -4.271 11.553 1.00 91.19 335 ILE A O 1
ATOM 2665 N N . ALA A 1 336 ? -13.770 -5.825 12.460 1.00 90.88 336 ALA A N 1
ATOM 2666 C CA . ALA A 1 336 ? -14.003 -6.576 11.231 1.00 90.88 336 ALA A CA 1
ATOM 2667 C C . ALA A 1 336 ? -14.673 -5.709 10.154 1.00 90.88 336 ALA A C 1
ATOM 2669 O O . ALA A 1 336 ? -14.170 -5.652 9.033 1.00 90.88 336 ALA A O 1
ATOM 2670 N N . ASP A 1 337 ? -15.720 -4.965 10.518 1.00 88.81 337 ASP A N 1
ATOM 2671 C CA . ASP A 1 337 ? -16.415 -4.035 9.619 1.00 88.81 337 ASP A CA 1
ATOM 2672 C C . ASP A 1 337 ? -15.498 -2.885 9.160 1.00 88.81 337 ASP A C 1
ATOM 2674 O O . ASP A 1 337 ? -15.575 -2.421 8.022 1.00 88.81 337 ASP A O 1
ATOM 2678 N N . ALA A 1 338 ? -14.596 -2.426 10.035 1.00 91.62 338 ALA A N 1
ATOM 2679 C CA . ALA A 1 338 ? -13.676 -1.326 9.756 1.00 91.62 338 ALA A CA 1
ATOM 2680 C C . ALA A 1 338 ? -12.449 -1.720 8.916 1.00 91.62 338 ALA A C 1
ATOM 2682 O O . ALA A 1 338 ? -11.772 -0.824 8.408 1.00 91.62 338 ALA A O 1
ATOM 2683 N N . LYS A 1 339 ? -12.154 -3.020 8.739 1.00 92.25 339 LYS A N 1
ATOM 2684 C CA . LYS A 1 339 ? -11.003 -3.475 7.935 1.00 92.25 339 LYS A CA 1
ATOM 2685 C C . LYS A 1 339 ? -11.033 -2.906 6.521 1.00 92.25 339 LYS A C 1
ATOM 2687 O O . LYS A 1 339 ? -9.990 -2.490 6.024 1.00 92.25 339 LYS A O 1
ATOM 2692 N N . GLY A 1 340 ? -12.211 -2.882 5.893 1.00 94.88 340 GLY A N 1
ATOM 2693 C CA . GLY A 1 340 ? -12.426 -2.306 4.566 1.00 94.88 340 GLY A CA 1
ATOM 2694 C C . GLY A 1 340 ? -11.351 -2.715 3.553 1.00 94.88 340 GLY A C 1
ATOM 2695 O O . GLY A 1 340 ? -11.195 -3.899 3.252 1.00 94.88 340 GLY A O 1
ATOM 2696 N N . VAL A 1 341 ? -10.578 -1.743 3.058 1.00 96.88 341 VAL A N 1
ATOM 2697 C CA . VAL A 1 341 ? -9.512 -1.967 2.059 1.00 96.88 341 VAL A CA 1
ATOM 2698 C C . VAL A 1 341 ? -8.406 -2.906 2.560 1.00 96.88 341 VAL A C 1
ATOM 2700 O O . VAL A 1 341 ? -7.849 -3.668 1.768 1.00 96.88 341 VAL A O 1
ATOM 2703 N N . SER A 1 342 ? -8.117 -2.934 3.866 1.00 97.50 342 SER A N 1
ATOM 2704 C CA . SER A 1 342 ? -7.087 -3.807 4.449 1.00 97.50 342 SER A CA 1
ATOM 2705 C C . SER A 1 342 ? -7.328 -5.292 4.151 1.00 97.50 342 SER A C 1
ATOM 2707 O O . SER A 1 342 ? -6.376 -6.069 4.068 1.00 97.50 342 SER A O 1
ATOM 2709 N N . ALA A 1 343 ? -8.581 -5.697 3.914 1.00 96.62 343 ALA A N 1
ATOM 2710 C CA . ALA A 1 343 ? -8.923 -7.072 3.566 1.00 96.62 343 ALA A CA 1
ATOM 2711 C C . ALA A 1 343 ? -8.320 -7.529 2.219 1.00 96.62 343 ALA A C 1
ATOM 2713 O O . ALA A 1 343 ? -7.915 -8.685 2.100 1.00 96.62 343 ALA A O 1
ATOM 2714 N N . PHE A 1 344 ? -8.168 -6.632 1.233 1.00 96.69 344 PHE A N 1
ATOM 2715 C CA . PHE A 1 344 ? -7.474 -6.953 -0.025 1.00 96.69 344 PHE A CA 1
ATOM 2716 C C . PHE A 1 344 ? -6.010 -7.332 0.234 1.00 96.69 344 PHE A C 1
ATOM 2718 O O . PHE A 1 344 ? -5.496 -8.304 -0.321 1.00 96.69 344 PHE A O 1
ATOM 2725 N N . PHE A 1 345 ? -5.341 -6.609 1.133 1.00 97.00 345 PHE A N 1
ATOM 2726 C CA . PHE A 1 345 ? -3.952 -6.884 1.489 1.00 97.00 345 PHE A CA 1
ATOM 2727 C C . PHE A 1 345 ? -3.807 -8.153 2.326 1.00 97.00 345 PHE A C 1
ATOM 2729 O O . PHE A 1 345 ? -2.833 -8.878 2.141 1.00 97.00 345 PHE A O 1
ATOM 2736 N N . GLU A 1 346 ? -4.775 -8.489 3.184 1.00 95.69 346 GLU A N 1
ATOM 2737 C CA . GLU A 1 346 ? -4.793 -9.787 3.875 1.00 95.69 346 GLU A CA 1
ATOM 2738 C C . GLU A 1 346 ? -4.800 -10.958 2.877 1.00 95.69 346 GLU A C 1
ATOM 2740 O O . GLU A 1 346 ? -4.054 -11.924 3.066 1.00 95.69 346 GLU A O 1
ATOM 2745 N N . VAL A 1 347 ? -5.566 -10.847 1.783 1.00 96.25 347 VAL A N 1
ATOM 2746 C CA . VAL A 1 347 ? -5.581 -11.835 0.689 1.00 96.25 347 VAL A CA 1
ATOM 2747 C C . VAL A 1 347 ? -4.208 -11.930 0.013 1.00 96.25 347 VAL A C 1
ATOM 2749 O O . VAL A 1 347 ? -3.653 -13.028 -0.085 1.00 96.25 347 VAL A O 1
ATOM 2752 N N . LEU A 1 348 ? -3.626 -10.798 -0.399 1.00 95.25 348 LEU A N 1
ATOM 2753 C CA . LEU A 1 348 ? -2.318 -10.763 -1.071 1.00 95.25 348 LEU A CA 1
ATOM 2754 C C . LEU A 1 348 ? -1.187 -11.308 -0.183 1.00 95.25 348 LEU A C 1
ATOM 2756 O O . LEU A 1 348 ? -0.353 -12.094 -0.636 1.00 95.25 348 LEU A O 1
ATOM 2760 N N . ILE A 1 349 ? -1.178 -10.933 1.100 1.00 95.06 349 ILE A N 1
ATOM 2761 C CA . ILE A 1 349 ? -0.197 -11.394 2.090 1.00 95.06 349 ILE A CA 1
ATOM 2762 C C . ILE A 1 349 ? -0.330 -12.900 2.318 1.00 95.06 349 ILE A C 1
ATOM 2764 O O . ILE A 1 349 ? 0.688 -13.588 2.426 1.00 95.06 349 ILE A O 1
ATOM 2768 N N . LYS A 1 350 ? -1.561 -13.423 2.400 1.00 94.31 350 LYS A N 1
ATOM 2769 C CA . LYS A 1 350 ? -1.817 -14.856 2.599 1.00 94.31 350 LYS A CA 1
ATOM 2770 C C . LYS A 1 350 ? -1.316 -15.685 1.416 1.00 94.31 350 LYS A C 1
ATOM 2772 O O . LYS A 1 350 ? -0.689 -16.716 1.635 1.00 94.31 350 LYS A O 1
ATOM 2777 N N . GLN A 1 351 ? -1.553 -15.218 0.192 1.00 90.06 351 GLN A N 1
ATOM 2778 C CA . GLN A 1 351 ? -1.180 -15.924 -1.041 1.00 90.06 351 GLN A CA 1
ATOM 2779 C C . GLN A 1 351 ? 0.272 -15.668 -1.475 1.00 90.06 351 GLN A C 1
ATOM 2781 O O . GLN A 1 351 ? 0.794 -16.325 -2.375 1.00 90.06 351 GLN A O 1
ATOM 2786 N N . LYS A 1 352 ? 0.960 -14.728 -0.809 1.00 88.88 352 LYS A N 1
ATOM 2787 C CA . LYS A 1 352 ? 2.356 -14.349 -1.088 1.00 88.88 352 LYS A CA 1
ATOM 2788 C C . LYS A 1 352 ? 2.572 -13.976 -2.555 1.00 88.88 352 LYS A C 1
ATOM 2790 O O . LYS A 1 352 ? 3.640 -14.242 -3.116 1.00 88.88 352 LYS A O 1
ATOM 2795 N N . THR A 1 353 ? 1.556 -13.393 -3.182 1.00 85.50 353 THR A N 1
ATOM 2796 C CA . THR A 1 353 ? 1.527 -13.067 -4.610 1.00 85.50 353 THR A CA 1
ATOM 2797 C C . THR A 1 353 ? 2.685 -12.140 -4.981 1.00 85.50 353 THR A C 1
ATOM 2799 O O . THR A 1 353 ? 3.120 -11.328 -4.164 1.00 85.50 353 THR A O 1
ATOM 2802 N N . LEU A 1 354 ? 3.225 -12.279 -6.196 1.00 90.75 354 LEU A N 1
ATOM 2803 C CA . LEU A 1 354 ? 4.192 -11.313 -6.719 1.00 90.75 354 LEU A CA 1
ATOM 2804 C C . LEU A 1 354 ? 3.484 -9.970 -6.909 1.00 90.75 354 LEU A C 1
ATOM 2806 O O . LEU A 1 354 ? 2.525 -9.889 -7.674 1.00 90.75 354 LEU A O 1
ATOM 2810 N N . VAL A 1 355 ? 3.966 -8.936 -6.225 1.00 94.31 355 VAL A N 1
ATOM 2811 C CA . VAL A 1 355 ? 3.443 -7.573 -6.343 1.00 94.31 355 VAL A CA 1
ATOM 2812 C C . VAL A 1 355 ? 4.371 -6.746 -7.225 1.00 94.31 355 VAL A C 1
ATOM 2814 O O . VAL A 1 355 ? 5.587 -6.744 -7.020 1.00 94.31 355 VAL A O 1
ATOM 2817 N N . VAL A 1 356 ? 3.806 -6.059 -8.212 1.00 95.81 356 VAL A N 1
ATOM 2818 C CA . VAL A 1 356 ? 4.546 -5.293 -9.217 1.00 95.81 356 VAL A CA 1
ATOM 2819 C C . VAL A 1 356 ? 4.167 -3.821 -9.127 1.00 95.81 356 VAL A C 1
ATOM 2821 O O . VAL A 1 356 ? 2.988 -3.490 -9.111 1.00 95.81 356 VAL A O 1
ATOM 2824 N N . PHE A 1 357 ? 5.166 -2.948 -9.120 1.00 96.62 357 PHE A N 1
ATOM 2825 C CA . PHE A 1 357 ? 4.990 -1.499 -9.115 1.00 96.62 357 PHE A CA 1
ATOM 2826 C C . PHE A 1 357 ? 5.759 -0.833 -10.257 1.00 96.62 357 PHE A C 1
ATOM 2828 O O . PHE A 1 357 ? 6.629 -1.435 -10.899 1.00 96.62 357 PHE A O 1
ATOM 2835 N N . HIS A 1 358 ? 5.485 0.448 -10.470 1.00 93.75 358 HIS A N 1
ATOM 2836 C CA . HIS A 1 358 ? 6.341 1.347 -11.226 1.00 93.75 358 HIS A CA 1
ATOM 2837 C C . HIS A 1 358 ? 6.734 2.530 -10.336 1.00 93.75 358 HIS A C 1
ATOM 2839 O O . HIS A 1 358 ? 5.903 3.382 -10.060 1.00 93.75 358 HIS A O 1
ATOM 2845 N N . ASN A 1 359 ? 7.999 2.611 -9.905 1.00 90.94 359 ASN A N 1
ATOM 2846 C CA . ASN A 1 359 ? 8.456 3.632 -8.950 1.00 90.94 359 ASN A CA 1
ATOM 2847 C C . ASN A 1 359 ? 7.777 3.547 -7.560 1.00 90.94 359 ASN A C 1
ATOM 2849 O O . ASN A 1 359 ? 7.558 4.567 -6.910 1.00 90.94 359 ASN A O 1
ATOM 2853 N N . GLY A 1 360 ? 7.501 2.329 -7.092 1.00 93.69 360 GLY A N 1
ATOM 2854 C CA . GLY A 1 360 ? 6.547 2.024 -6.022 1.00 93.69 360 GLY A CA 1
ATOM 2855 C C . GLY A 1 360 ? 7.027 2.161 -4.581 1.00 93.69 360 GLY A C 1
ATOM 2856 O O . GLY A 1 360 ? 6.422 1.565 -3.693 1.00 93.69 360 GLY A O 1
ATOM 2857 N N . LEU A 1 361 ? 8.140 2.848 -4.299 1.00 93.00 361 LEU A N 1
ATOM 2858 C CA . LEU A 1 361 ? 8.631 2.950 -2.916 1.00 93.00 361 LEU A CA 1
ATOM 2859 C C . LEU A 1 361 ? 7.672 3.760 -2.030 1.00 93.00 361 LEU A C 1
ATOM 2861 O O . LEU A 1 361 ? 7.386 3.353 -0.904 1.00 93.00 361 LEU A O 1
ATOM 2865 N N . LEU A 1 362 ? 7.167 4.888 -2.538 1.00 93.19 362 LEU A N 1
ATOM 2866 C CA . LEU A 1 362 ? 6.202 5.711 -1.809 1.00 93.19 362 LEU A CA 1
ATOM 2867 C C . LEU A 1 362 ? 4.861 4.983 -1.665 1.00 93.19 362 LEU A C 1
ATOM 2869 O O . LEU A 1 362 ? 4.291 4.988 -0.572 1.00 93.19 362 LEU A O 1
ATOM 2873 N N . ASP A 1 363 ? 4.407 4.325 -2.734 1.00 95.75 363 ASP A N 1
ATOM 2874 C CA . ASP A 1 363 ? 3.233 3.455 -2.742 1.00 95.75 363 ASP A CA 1
ATOM 2875 C C . ASP A 1 363 ? 3.365 2.407 -1.640 1.00 95.75 363 ASP A C 1
ATOM 2877 O O . ASP A 1 363 ? 2.548 2.377 -0.727 1.00 95.75 363 ASP A O 1
ATOM 2881 N N . MET A 1 364 ? 4.452 1.628 -1.630 1.00 96.44 364 MET A N 1
ATOM 2882 C CA . MET A 1 364 ? 4.705 0.611 -0.609 1.00 96.44 364 MET A CA 1
ATOM 2883 C C . MET A 1 364 ? 4.666 1.193 0.808 1.00 96.44 364 MET A C 1
ATOM 2885 O O . MET A 1 364 ? 4.000 0.626 1.671 1.00 96.44 364 MET A O 1
ATOM 2889 N N . CYS A 1 365 ? 5.320 2.330 1.067 1.00 95.81 365 CYS A N 1
ATOM 2890 C CA . CYS A 1 365 ? 5.260 2.975 2.381 1.00 95.81 365 CYS A CA 1
ATOM 2891 C C . CYS A 1 365 ? 3.816 3.306 2.791 1.00 95.81 365 CYS A C 1
ATOM 2893 O O . CYS A 1 365 ? 3.405 2.982 3.904 1.00 95.81 365 CYS A O 1
ATOM 2895 N N . LYS A 1 366 ? 3.026 3.904 1.894 1.00 95.62 366 LYS A N 1
ATOM 2896 C CA . LYS A 1 366 ? 1.626 4.263 2.167 1.00 95.62 366 LYS A CA 1
ATOM 2897 C C . LYS A 1 366 ? 0.729 3.040 2.335 1.00 95.62 366 LYS A C 1
ATOM 2899 O O . LYS A 1 366 ? -0.100 3.031 3.239 1.00 95.62 366 LYS A O 1
ATOM 2904 N N . LEU A 1 367 ? 0.913 2.013 1.505 1.00 97.12 367 LEU A N 1
ATOM 2905 C CA . LEU A 1 367 ? 0.182 0.749 1.588 1.00 97.12 367 LEU A CA 1
ATOM 2906 C C . LEU A 1 367 ? 0.423 0.059 2.932 1.00 97.12 367 LEU A C 1
ATOM 2908 O O . LEU A 1 367 ? -0.522 -0.404 3.571 1.00 97.12 367 LEU A O 1
ATOM 2912 N N . MET A 1 368 ? 1.686 0.018 3.365 1.00 97.19 368 MET A N 1
ATOM 2913 C CA . MET A 1 368 ? 2.063 -0.536 4.659 1.00 97.19 368 MET A CA 1
ATOM 2914 C C . MET A 1 368 ? 1.393 0.240 5.793 1.00 97.19 368 MET A C 1
ATOM 2916 O O . MET A 1 368 ? 0.625 -0.364 6.540 1.00 97.19 368 MET A O 1
ATOM 2920 N N . ASP A 1 369 ? 1.607 1.559 5.857 1.00 96.12 369 ASP A N 1
ATOM 2921 C CA . ASP A 1 369 ? 1.097 2.419 6.935 1.00 96.12 369 ASP A CA 1
ATOM 2922 C C . ASP A 1 369 ? -0.437 2.391 7.033 1.00 96.12 369 ASP A C 1
ATOM 2924 O O . ASP A 1 369 ? -0.993 2.241 8.118 1.00 96.12 369 ASP A O 1
ATOM 2928 N N . GLN A 1 370 ? -1.141 2.483 5.899 1.00 95.94 370 GLN A N 1
ATOM 2929 C CA . GLN A 1 370 ? -2.604 2.586 5.881 1.00 95.94 370 GLN A CA 1
ATOM 2930 C C . GLN A 1 370 ? -3.297 1.234 6.058 1.00 95.94 370 GLN A C 1
ATOM 2932 O O . GLN A 1 370 ? -4.305 1.158 6.755 1.00 95.94 370 GLN A O 1
ATOM 2937 N N . PHE A 1 371 ? -2.792 0.159 5.447 1.00 97.38 371 PHE A N 1
ATOM 2938 C CA . PHE A 1 371 ? -3.564 -1.084 5.324 1.00 97.38 371 PHE A CA 1
ATOM 2939 C C . PHE A 1 371 ? -2.977 -2.273 6.078 1.00 97.38 371 PHE A C 1
ATOM 2941 O O . PHE A 1 371 ? -3.700 -3.230 6.362 1.00 97.38 371 PHE A O 1
ATOM 2948 N N . VAL A 1 372 ? -1.683 -2.251 6.407 1.00 97.00 372 VAL A N 1
ATOM 2949 C CA . VAL A 1 372 ? -1.004 -3.413 6.994 1.00 97.00 372 VAL A CA 1
ATOM 2950 C C . VAL A 1 372 ? -0.612 -3.143 8.439 1.00 97.00 372 VAL A C 1
ATOM 2952 O O . VAL A 1 372 ? -1.143 -3.791 9.342 1.00 97.00 372 VAL A O 1
ATOM 2955 N N . VAL A 1 373 ? 0.311 -2.213 8.671 1.00 96.88 373 VAL A N 1
ATOM 2956 C CA . VAL A 1 373 ? 0.911 -1.918 9.977 1.00 96.88 373 VAL A CA 1
ATOM 2957 C C . VAL A 1 373 ? 1.693 -0.598 9.908 1.00 96.88 373 VAL A C 1
ATOM 2959 O O . VAL A 1 373 ? 2.276 -0.280 8.872 1.00 96.88 373 VAL A O 1
ATOM 2962 N N . ASP A 1 374 ? 1.740 0.142 11.015 1.00 96.12 374 ASP A N 1
ATOM 2963 C CA . ASP A 1 374 ? 2.486 1.404 11.123 1.00 96.12 374 ASP A CA 1
ATOM 2964 C C . ASP A 1 374 ? 3.948 1.281 10.659 1.00 96.12 374 ASP A C 1
ATOM 2966 O O . ASP A 1 374 ? 4.651 0.315 10.973 1.00 96.12 374 ASP A O 1
ATOM 2970 N N . LEU A 1 375 ? 4.438 2.315 9.968 1.00 96.12 375 LEU A N 1
ATOM 2971 C CA . LEU A 1 375 ? 5.821 2.346 9.491 1.00 96.12 375 LEU A CA 1
ATOM 2972 C C . LEU A 1 375 ? 6.845 2.475 10.640 1.00 96.12 375 LEU A C 1
ATOM 2974 O O . LEU A 1 375 ? 6.783 3.457 11.405 1.00 96.12 375 LEU A O 1
ATOM 2978 N N . PRO A 1 376 ? 7.857 1.585 10.711 1.00 95.00 376 PRO A N 1
ATOM 2979 C CA . PRO A 1 376 ? 8.916 1.645 11.715 1.00 95.00 376 PRO A CA 1
ATOM 2980 C C . PRO A 1 376 ? 9.852 2.833 11.471 1.00 95.00 376 PRO A C 1
ATOM 2982 O O . PRO A 1 376 ? 9.863 3.428 10.392 1.00 95.00 376 PRO A O 1
ATOM 2985 N N . GLU A 1 377 ? 10.644 3.204 12.476 1.00 90.25 377 GLU A N 1
ATOM 2986 C CA . GLU A 1 377 ? 11.588 4.328 12.364 1.00 90.25 377 GLU A CA 1
ATOM 2987 C C . GLU A 1 377 ? 12.836 3.974 11.552 1.00 90.25 377 GLU A C 1
ATOM 2989 O O . GLU A 1 377 ? 13.330 4.791 10.775 1.00 90.25 377 GLU A O 1
ATOM 2994 N N . SER A 1 378 ? 13.318 2.740 11.697 1.00 89.62 378 SER A N 1
ATOM 2995 C CA . SER A 1 378 ? 14.490 2.231 10.993 1.00 89.62 378 SER A CA 1
ATOM 2996 C C . SER A 1 378 ? 14.127 1.702 9.605 1.00 89.62 378 SER A C 1
ATOM 2998 O O . SER A 1 378 ? 13.167 0.945 9.442 1.00 89.62 378 SER A O 1
ATOM 3000 N N . LEU A 1 379 ? 14.938 2.044 8.602 1.00 87.31 379 LEU A N 1
ATOM 3001 C CA . LEU A 1 379 ? 14.867 1.472 7.260 1.00 87.31 379 LEU A CA 1
ATOM 3002 C C . LEU A 1 379 ? 15.139 -0.037 7.298 1.00 87.31 379 LEU A C 1
ATOM 3004 O O . LEU A 1 379 ? 14.527 -0.788 6.544 1.00 87.31 379 LEU A O 1
ATOM 3008 N N . LEU A 1 380 ? 16.000 -0.511 8.201 1.00 87.19 380 LEU A N 1
ATOM 3009 C CA . LEU A 1 380 ? 16.264 -1.944 8.353 1.00 87.19 380 LEU A CA 1
ATOM 3010 C C . LEU A 1 380 ? 15.005 -2.711 8.783 1.00 87.19 380 LEU A C 1
ATOM 3012 O O . LEU A 1 380 ? 14.676 -3.753 8.204 1.00 87.19 380 LEU A O 1
ATOM 3016 N N . ASP A 1 381 ? 14.275 -2.164 9.754 1.00 91.75 381 ASP A N 1
ATOM 3017 C CA . ASP A 1 381 ? 13.013 -2.738 10.220 1.00 91.75 381 ASP A CA 1
ATOM 3018 C C . ASP A 1 381 ? 11.958 -2.665 9.119 1.00 91.75 381 ASP A C 1
ATOM 3020 O O . ASP A 1 381 ? 11.243 -3.638 8.890 1.00 91.75 381 ASP A O 1
ATOM 3024 N N . PHE A 1 382 ? 11.909 -1.555 8.372 1.00 94.31 382 PHE A N 1
ATOM 3025 C CA . PHE A 1 382 ? 11.019 -1.410 7.221 1.00 94.31 382 PHE A CA 1
ATOM 3026 C C . PHE A 1 382 ? 11.270 -2.489 6.164 1.00 94.31 382 PHE A C 1
ATOM 3028 O O . PHE A 1 382 ? 10.329 -3.157 5.736 1.00 94.31 382 PHE A O 1
ATOM 3035 N N . LYS A 1 383 ? 12.532 -2.709 5.774 1.00 92.81 383 LYS A N 1
ATOM 3036 C CA . LYS A 1 383 ? 12.917 -3.740 4.796 1.00 92.81 383 LYS A CA 1
ATOM 3037 C C . LYS A 1 383 ? 12.465 -5.126 5.254 1.00 92.81 383 LYS A C 1
ATOM 3039 O O . LYS A 1 383 ? 11.799 -5.836 4.500 1.00 92.81 383 LYS A O 1
ATOM 3044 N N . SER A 1 384 ? 12.777 -5.470 6.503 1.00 92.31 384 SER A N 1
ATOM 3045 C CA . SER A 1 384 ? 12.431 -6.761 7.108 1.00 92.31 384 SER A CA 1
ATOM 3046 C C . SER A 1 384 ? 10.915 -6.960 7.189 1.00 92.31 384 SER A C 1
ATOM 3048 O O . SER A 1 384 ? 10.398 -8.023 6.841 1.00 92.31 384 SER A O 1
ATOM 3050 N N . MET A 1 385 ? 10.191 -5.913 7.585 1.00 95.06 385 MET A N 1
ATOM 3051 C CA . MET A 1 385 ? 8.736 -5.896 7.683 1.00 95.06 385 MET A CA 1
ATOM 3052 C C . MET A 1 385 ? 8.075 -6.090 6.314 1.00 95.06 385 MET A C 1
ATOM 3054 O O . MET A 1 385 ? 7.257 -6.998 6.154 1.00 95.06 385 MET A O 1
ATOM 3058 N N . VAL A 1 386 ? 8.455 -5.293 5.308 1.00 95.25 386 VAL A N 1
ATOM 3059 C CA . VAL A 1 386 ? 7.923 -5.419 3.942 1.00 95.25 386 VAL A CA 1
ATOM 3060 C C . VAL A 1 386 ? 8.228 -6.802 3.379 1.00 95.25 386 VAL A C 1
ATOM 3062 O O . VAL A 1 386 ? 7.327 -7.438 2.840 1.00 95.25 386 VAL A O 1
ATOM 3065 N N . HIS A 1 387 ? 9.454 -7.311 3.544 1.00 93.50 387 HIS A N 1
ATOM 3066 C CA . HIS A 1 387 ? 9.821 -8.634 3.042 1.00 93.50 387 HIS A CA 1
ATOM 3067 C C . HIS A 1 387 ? 9.027 -9.768 3.710 1.00 93.50 387 HIS A C 1
ATOM 3069 O O . HIS A 1 387 ? 8.645 -10.732 3.044 1.00 93.50 387 HIS A O 1
ATOM 3075 N N . GLY A 1 388 ? 8.722 -9.643 5.006 1.00 94.12 388 GLY A N 1
ATOM 3076 C CA . GLY A 1 388 ? 7.889 -10.604 5.731 1.00 94.12 388 GLY A CA 1
ATOM 3077 C C . GLY A 1 388 ? 6.452 -10.675 5.198 1.00 94.12 388 GLY A C 1
ATOM 3078 O O . GLY A 1 388 ? 5.888 -11.766 5.032 1.00 94.12 388 GLY A O 1
ATOM 3079 N N . PHE A 1 389 ? 5.855 -9.524 4.877 1.00 95.19 389 PHE A N 1
ATOM 3080 C CA . PHE A 1 389 ? 4.503 -9.462 4.319 1.00 95.19 389 PHE A CA 1
ATOM 3081 C C . PHE A 1 389 ? 4.468 -9.820 2.830 1.00 95.19 389 PHE A C 1
ATOM 3083 O O . PHE A 1 389 ? 3.734 -10.739 2.447 1.00 95.19 389 PHE A O 1
ATOM 3090 N N . PHE A 1 390 ? 5.316 -9.169 2.035 1.00 93.19 390 PHE A N 1
ATOM 3091 C CA . PHE A 1 390 ? 5.427 -9.273 0.583 1.00 93.19 390 PHE A CA 1
ATOM 3092 C C . PHE A 1 390 ? 6.834 -9.760 0.195 1.00 93.19 390 PHE A C 1
ATOM 3094 O O . PHE A 1 390 ? 7.719 -8.967 -0.134 1.00 93.19 390 PHE A O 1
ATOM 3101 N N . PRO A 1 391 ? 7.083 -11.081 0.189 1.00 88.75 391 PRO A N 1
ATOM 3102 C CA . PRO A 1 391 ? 8.417 -11.606 -0.104 1.00 88.75 391 PRO A CA 1
ATOM 3103 C C . PRO A 1 391 ? 8.834 -11.383 -1.561 1.00 88.75 391 PRO A C 1
ATOM 3105 O O . PRO A 1 391 ? 10.025 -11.381 -1.872 1.00 88.75 391 PRO A O 1
ATOM 3108 N N . ARG A 1 392 ? 7.864 -11.196 -2.462 1.00 88.44 392 ARG A N 1
ATOM 3109 C CA . ARG A 1 392 ? 8.054 -11.042 -3.904 1.00 88.44 392 ARG A CA 1
ATOM 3110 C C . ARG A 1 392 ? 7.502 -9.688 -4.341 1.00 88.44 392 ARG A C 1
ATOM 3112 O O . ARG A 1 392 ? 6.309 -9.559 -4.584 1.00 88.44 392 ARG A O 1
ATOM 3119 N N . VAL A 1 393 ? 8.384 -8.698 -4.429 1.00 91.69 393 VAL A N 1
ATOM 3120 C CA . VAL A 1 393 ? 8.080 -7.350 -4.930 1.00 91.69 393 VAL A CA 1
ATOM 3121 C C . VAL A 1 393 ? 8.964 -7.075 -6.139 1.00 91.69 393 VAL A C 1
ATOM 3123 O O . VAL A 1 393 ? 10.136 -7.445 -6.120 1.00 91.69 393 VAL A O 1
ATOM 3126 N N . LEU A 1 394 ? 8.436 -6.455 -7.186 1.00 92.00 394 LEU A N 1
ATOM 3127 C CA . LEU A 1 394 ? 9.210 -6.060 -8.359 1.00 92.00 394 LEU A CA 1
ATOM 3128 C C . LEU A 1 394 ? 8.846 -4.639 -8.767 1.00 92.00 394 LEU A C 1
ATOM 3130 O O . LEU A 1 394 ? 7.672 -4.294 -8.842 1.00 92.00 394 LEU A O 1
ATOM 3134 N N . ASP A 1 395 ? 9.855 -3.838 -9.086 1.00 93.62 395 ASP A N 1
ATOM 3135 C CA . ASP A 1 395 ? 9.652 -2.500 -9.625 1.00 93.62 395 ASP A CA 1
ATOM 3136 C C . ASP A 1 395 ? 10.097 -2.425 -11.089 1.00 93.62 395 ASP A C 1
ATOM 3138 O O . ASP A 1 395 ? 11.254 -2.692 -11.430 1.00 93.62 395 ASP A O 1
ATOM 3142 N N . THR A 1 396 ? 9.166 -2.075 -11.973 1.00 93.38 396 THR A N 1
ATOM 3143 C CA . THR A 1 396 ? 9.397 -2.020 -13.423 1.00 93.38 396 THR A CA 1
ATOM 3144 C C . THR A 1 396 ? 10.316 -0.874 -13.832 1.00 93.38 396 THR A C 1
ATOM 3146 O O . THR A 1 396 ? 11.080 -1.032 -14.785 1.00 93.38 396 THR A O 1
ATOM 3149 N N . LYS A 1 397 ? 10.315 0.254 -13.108 1.00 90.50 397 LYS A N 1
ATOM 3150 C CA . LYS A 1 397 ? 11.220 1.377 -13.380 1.00 90.50 397 LYS A CA 1
ATOM 3151 C C . LYS A 1 397 ? 12.654 0.996 -13.045 1.00 90.50 397 LYS A C 1
ATOM 3153 O O . LYS A 1 397 ? 13.534 1.152 -13.889 1.00 90.50 397 LYS A O 1
ATOM 3158 N N . LEU A 1 398 ? 12.869 0.423 -11.860 1.00 87.06 398 LEU A N 1
ATOM 3159 C CA . LEU A 1 398 ? 14.184 -0.078 -11.459 1.00 87.06 398 LEU A CA 1
ATOM 3160 C C . LEU A 1 398 ? 14.668 -1.183 -12.408 1.00 87.06 398 LEU A C 1
ATOM 3162 O O . LEU A 1 398 ? 15.825 -1.186 -12.823 1.00 87.06 398 LEU A O 1
ATOM 3166 N N . THR A 1 399 ? 13.775 -2.100 -12.790 1.00 87.12 399 THR A N 1
ATOM 3167 C CA . THR A 1 399 ? 14.088 -3.165 -13.754 1.00 87.12 399 THR A CA 1
ATOM 3168 C C . THR A 1 399 ? 14.535 -2.572 -15.090 1.00 87.12 399 THR A C 1
ATOM 3170 O O . THR A 1 399 ? 15.585 -2.947 -15.607 1.00 87.12 399 THR A O 1
ATOM 3173 N N . ALA A 1 400 ? 13.795 -1.598 -15.626 1.00 87.25 400 ALA A N 1
ATOM 3174 C CA . ALA A 1 400 ? 14.166 -0.902 -16.853 1.00 87.25 400 ALA A CA 1
ATOM 3175 C C . ALA A 1 400 ? 15.527 -0.196 -16.729 1.00 87.25 400 ALA A C 1
ATOM 3177 O O . ALA A 1 400 ? 16.352 -0.311 -17.629 1.00 87.25 400 ALA A O 1
ATOM 3178 N N . GLU A 1 401 ? 15.791 0.510 -15.628 1.00 82.94 401 GLU A N 1
ATOM 3179 C CA . GLU A 1 401 ? 17.063 1.209 -15.398 1.00 82.94 401 GLU A CA 1
ATOM 3180 C C . GLU A 1 401 ? 18.259 0.249 -15.338 1.00 82.94 401 GLU A C 1
ATOM 3182 O O . GLU A 1 401 ? 19.285 0.506 -15.971 1.00 82.94 401 GLU A O 1
ATOM 3187 N N . LEU A 1 402 ? 18.116 -0.888 -14.656 1.00 79.00 402 LEU A N 1
ATOM 3188 C CA . LEU A 1 402 ? 19.171 -1.899 -14.569 1.00 79.00 402 LEU A CA 1
ATOM 3189 C C . LEU A 1 402 ? 19.395 -2.628 -15.901 1.00 79.00 402 LEU A C 1
ATOM 3191 O O . LEU A 1 402 ? 20.530 -2.935 -16.265 1.00 79.00 402 LEU A O 1
ATOM 3195 N N . LEU A 1 403 ? 18.330 -2.884 -16.665 1.00 81.31 403 LEU A N 1
ATOM 3196 C CA . LEU A 1 403 ? 18.456 -3.429 -18.017 1.00 81.31 403 LEU A CA 1
ATOM 3197 C C . LEU A 1 403 ? 19.139 -2.428 -18.961 1.00 81.31 403 LEU A C 1
ATOM 3199 O O . LEU A 1 403 ? 19.993 -2.830 -19.748 1.00 81.31 403 LEU A O 1
ATOM 3203 N N . LYS A 1 404 ? 18.843 -1.123 -18.843 1.00 81.25 404 LYS A N 1
ATOM 3204 C CA . LYS A 1 404 ? 19.556 -0.066 -19.585 1.00 81.25 404 LYS A CA 1
ATOM 3205 C C . LYS A 1 404 ? 21.042 -0.034 -19.239 1.00 81.25 404 LYS A C 1
ATOM 3207 O O . LYS A 1 404 ? 21.853 0.089 -20.148 1.00 81.25 404 LYS A O 1
ATOM 3212 N N . SER A 1 405 ? 21.404 -0.134 -17.956 1.00 74.69 405 SER A N 1
ATOM 3213 C CA . SER A 1 405 ? 22.809 -0.055 -17.532 1.00 74.69 405 SER A CA 1
ATOM 3214 C C . SER A 1 405 ? 23.641 -1.262 -17.961 1.00 74.69 405 SER A C 1
ATOM 3216 O O . SER A 1 405 ? 24.846 -1.130 -18.146 1.00 74.69 405 SER A O 1
ATOM 3218 N N . ASN A 1 406 ? 23.007 -2.427 -18.107 1.00 72.88 406 ASN A N 1
ATOM 3219 C CA . ASN A 1 406 ? 23.679 -3.675 -18.473 1.00 72.88 406 ASN A CA 1
ATOM 3220 C C . ASN A 1 406 ? 23.687 -3.941 -19.987 1.00 72.88 406 ASN A C 1
ATOM 3222 O O . ASN A 1 406 ? 24.352 -4.874 -20.438 1.00 72.88 406 ASN A O 1
ATOM 3226 N N . ALA A 1 407 ? 22.948 -3.156 -20.775 1.00 72.88 407 ALA A N 1
ATOM 3227 C CA . ALA A 1 407 ? 22.899 -3.307 -22.222 1.00 72.88 407 ALA A CA 1
ATOM 3228 C C . ALA A 1 407 ? 24.243 -2.907 -22.854 1.00 72.88 407 ALA A C 1
ATOM 3230 O O . ALA A 1 407 ? 24.705 -1.778 -22.697 1.00 72.88 407 ALA A O 1
ATOM 3231 N N . MET A 1 408 ? 24.860 -3.835 -23.593 1.00 62.97 408 MET A N 1
ATOM 3232 C CA . MET A 1 408 ? 26.112 -3.577 -24.321 1.00 62.97 408 MET A CA 1
ATOM 3233 C C . MET A 1 408 ? 25.887 -2.850 -25.657 1.00 62.97 408 MET A C 1
ATOM 3235 O O . MET A 1 408 ? 26.808 -2.230 -26.181 1.00 62.97 408 MET A O 1
ATOM 3239 N N . GLU A 1 409 ? 24.668 -2.901 -26.197 1.00 65.81 409 GLU A N 1
ATOM 3240 C CA . GLU A 1 409 ? 24.305 -2.363 -27.511 1.00 65.81 409 GLU A CA 1
ATOM 3241 C C . GLU A 1 409 ? 23.116 -1.400 -27.420 1.00 65.81 409 GLU A C 1
ATOM 3243 O O . GLU A 1 409 ? 22.302 -1.470 -26.493 1.00 65.81 409 GLU A O 1
ATOM 3248 N N . GLN A 1 410 ? 22.993 -0.497 -28.401 1.00 65.88 410 GLN A N 1
ATOM 3249 C CA . GLN A 1 410 ? 21.835 0.391 -28.481 1.00 65.88 410 GLN A CA 1
ATOM 3250 C C . GLN A 1 410 ? 20.576 -0.387 -28.885 1.00 65.88 410 GLN A C 1
ATOM 3252 O O . GLN A 1 410 ? 20.493 -0.916 -29.988 1.00 65.88 410 GLN A O 1
ATOM 3257 N N . ASN A 1 411 ? 19.559 -0.373 -28.028 1.00 73.56 411 ASN A N 1
ATOM 3258 C CA . ASN A 1 411 ? 18.234 -0.943 -28.271 1.00 73.56 411 ASN A CA 1
ATOM 3259 C C . ASN A 1 411 ? 17.132 0.101 -27.993 1.00 73.56 411 ASN A C 1
ATOM 3261 O O . ASN A 1 411 ? 17.412 1.277 -27.729 1.00 73.56 411 ASN A O 1
ATOM 3265 N N . ALA A 1 412 ? 15.852 -0.261 -28.118 1.00 72.06 412 ALA A N 1
ATOM 3266 C CA . ALA A 1 412 ? 14.760 0.678 -27.832 1.00 72.06 412 ALA A CA 1
ATOM 3267 C C . ALA A 1 412 ? 14.778 1.193 -26.388 1.00 72.06 412 ALA A C 1
ATOM 3269 O O . ALA A 1 412 ? 14.529 2.380 -26.147 1.00 72.06 412 ALA A O 1
ATOM 3270 N N . LEU A 1 413 ? 15.143 0.336 -25.436 1.00 75.44 413 LEU A N 1
ATOM 3271 C CA . LEU A 1 413 ? 15.233 0.702 -24.031 1.00 75.44 413 LEU A CA 1
ATOM 3272 C C . LEU A 1 413 ? 16.334 1.756 -23.784 1.00 75.44 413 LEU A C 1
ATOM 3274 O O . LEU A 1 413 ? 16.062 2.775 -23.146 1.00 75.44 413 LEU A O 1
ATOM 3278 N N . THR A 1 414 ? 17.539 1.587 -24.339 1.00 73.38 414 THR A N 1
ATOM 3279 C CA . THR A 1 414 ? 18.651 2.552 -24.198 1.00 73.38 414 THR A CA 1
ATOM 3280 C C . THR A 1 414 ? 18.437 3.837 -25.003 1.00 73.38 414 THR A C 1
ATOM 3282 O O . THR A 1 414 ? 18.921 4.894 -24.602 1.00 73.38 414 THR A O 1
ATOM 3285 N N . ARG A 1 415 ? 17.700 3.789 -26.126 1.00 75.62 415 ARG A N 1
ATOM 3286 C CA . ARG A 1 415 ? 17.320 4.988 -26.905 1.00 75.62 415 ARG A CA 1
ATOM 3287 C C . ARG A 1 415 ? 16.271 5.844 -26.192 1.00 75.62 415 ARG A C 1
ATOM 3289 O O . ARG A 1 415 ? 16.183 7.050 -26.433 1.00 75.62 415 ARG A O 1
ATOM 3296 N N . THR A 1 416 ? 15.477 5.240 -25.312 1.00 74.06 416 THR A N 1
ATOM 3297 C CA . THR A 1 416 ? 14.415 5.940 -24.587 1.00 74.06 416 THR A CA 1
ATOM 3298 C C . THR A 1 416 ? 15.003 6.771 -23.452 1.00 74.06 416 THR A C 1
ATOM 3300 O O . THR A 1 416 ? 15.438 6.237 -22.429 1.00 74.06 416 THR A O 1
ATOM 3303 N N . ARG A 1 417 ? 14.983 8.099 -23.626 1.00 66.81 417 ARG A N 1
ATOM 3304 C CA . ARG A 1 417 ? 15.504 9.065 -22.642 1.00 66.81 417 ARG A CA 1
ATOM 3305 C C . ARG A 1 417 ? 14.676 9.128 -21.352 1.00 66.81 417 ARG A C 1
ATOM 3307 O O . ARG A 1 417 ? 15.229 9.429 -20.304 1.00 66.81 417 ARG A O 1
ATOM 3314 N N . GLY A 1 418 ? 13.374 8.845 -21.422 1.00 70.12 418 GLY A N 1
ATOM 3315 C CA . GLY A 1 418 ? 12.480 8.830 -20.261 1.00 70.12 418 GLY A CA 1
ATOM 3316 C C . GLY A 1 418 ? 12.451 7.485 -19.529 1.00 70.12 418 GLY A C 1
ATOM 3317 O O . GLY A 1 418 ? 12.734 6.432 -20.107 1.00 70.12 418 GLY A O 1
ATOM 3318 N N . THR A 1 419 ? 12.077 7.521 -18.251 1.00 78.81 419 THR A N 1
ATOM 3319 C CA . THR A 1 419 ? 11.748 6.335 -17.438 1.00 78.81 419 THR A CA 1
ATOM 3320 C C . THR A 1 419 ? 10.306 6.355 -16.932 1.00 78.81 419 THR A C 1
ATOM 3322 O O . THR A 1 419 ? 9.964 5.570 -16.056 1.00 78.81 419 THR A O 1
ATOM 3325 N N . SER A 1 420 ? 9.453 7.230 -17.481 1.00 85.19 420 SER A N 1
ATOM 3326 C CA . SER A 1 420 ? 8.025 7.215 -17.167 1.00 85.19 420 SER A CA 1
ATOM 3327 C C . SER A 1 420 ? 7.341 5.995 -17.777 1.00 85.19 420 SER A C 1
ATOM 3329 O O . SER A 1 420 ? 7.682 5.567 -18.886 1.00 85.19 420 SER A O 1
ATOM 3331 N N . LEU A 1 421 ? 6.347 5.479 -17.056 1.00 87.44 421 LEU A N 1
ATOM 3332 C CA . LEU A 1 421 ? 5.565 4.297 -17.406 1.00 87.44 421 LEU A CA 1
ATOM 3333 C C . LEU A 1 421 ? 5.101 4.310 -18.867 1.00 87.44 421 LEU A C 1
ATOM 3335 O O . LEU A 1 421 ? 5.511 3.466 -19.664 1.00 87.44 421 LEU A O 1
ATOM 3339 N N . PHE A 1 422 ? 4.330 5.331 -19.248 1.00 85.88 422 PHE A N 1
ATOM 3340 C CA . PHE A 1 422 ? 3.768 5.441 -20.594 1.00 85.88 422 PHE A CA 1
ATOM 3341 C C . PHE A 1 422 ? 4.842 5.503 -21.693 1.00 85.88 422 PHE A C 1
ATOM 3343 O O . PHE A 1 422 ? 4.705 4.867 -22.741 1.00 85.88 422 PHE A O 1
ATOM 3350 N N . MET A 1 423 ? 5.941 6.241 -21.471 1.00 83.38 423 MET A N 1
ATOM 3351 C CA . MET A 1 423 ? 7.018 6.340 -22.465 1.00 83.38 423 MET A CA 1
ATOM 3352 C C . MET A 1 423 ? 7.731 5.004 -22.666 1.00 83.38 423 MET A C 1
ATOM 3354 O O . MET A 1 423 ? 8.025 4.650 -23.808 1.00 83.38 423 MET A O 1
ATOM 3358 N N . LEU A 1 424 ? 7.996 4.267 -21.582 1.00 87.75 424 LEU A N 1
ATOM 3359 C CA . LEU A 1 424 ? 8.626 2.950 -21.653 1.00 87.75 424 LEU A CA 1
ATOM 3360 C C . LEU A 1 424 ? 7.718 1.938 -22.357 1.00 87.75 424 LEU A C 1
ATOM 3362 O O . LEU A 1 424 ? 8.179 1.276 -23.287 1.00 87.75 424 LEU A O 1
ATOM 3366 N N . CYS A 1 425 ? 6.434 1.873 -21.984 1.00 88.94 425 CYS A N 1
ATOM 3367 C CA . CYS A 1 425 ? 5.454 1.002 -22.639 1.00 88.94 425 CYS A CA 1
ATOM 3368 C C . CYS A 1 425 ? 5.419 1.245 -24.148 1.00 88.94 425 CYS A C 1
ATOM 3370 O O . CYS A 1 425 ? 5.574 0.315 -24.938 1.00 88.94 425 CYS A O 1
ATOM 3372 N N . ARG A 1 426 ? 5.279 2.510 -24.558 1.00 85.88 426 ARG A N 1
ATOM 3373 C CA . ARG A 1 426 ? 5.189 2.881 -25.973 1.00 85.88 426 ARG A CA 1
ATOM 3374 C C . ARG A 1 426 ? 6.466 2.563 -26.746 1.00 85.88 426 ARG A C 1
ATOM 3376 O O . ARG A 1 426 ? 6.392 2.079 -27.873 1.00 85.88 426 ARG A O 1
ATOM 3383 N N . ALA A 1 427 ? 7.630 2.848 -26.165 1.00 86.06 427 ALA A N 1
ATOM 3384 C CA . ALA A 1 427 ? 8.907 2.603 -26.822 1.00 86.06 427 ALA A CA 1
ATOM 3385 C C . ALA A 1 427 ? 9.161 1.108 -27.049 1.00 86.06 427 ALA A C 1
ATOM 3387 O O . ALA A 1 427 ? 9.531 0.720 -28.155 1.00 86.06 427 ALA A O 1
ATOM 3388 N N . LEU A 1 428 ? 8.918 0.278 -26.030 1.00 87.69 428 LEU A N 1
ATOM 3389 C CA . LEU A 1 428 ? 9.109 -1.171 -26.120 1.00 87.69 428 LEU A CA 1
ATOM 3390 C C . LEU A 1 428 ? 8.070 -1.829 -27.027 1.00 87.69 428 LEU A C 1
ATOM 3392 O O . LEU A 1 428 ? 8.420 -2.689 -27.828 1.00 87.69 428 LEU A O 1
ATOM 3396 N N . LEU A 1 429 ? 6.811 -1.392 -26.960 1.00 87.19 429 LEU A N 1
ATOM 3397 C CA . LEU A 1 429 ? 5.764 -1.915 -27.834 1.00 87.19 429 LEU A CA 1
ATOM 3398 C C . LEU A 1 429 ? 6.031 -1.579 -29.306 1.00 87.19 429 LEU A C 1
ATOM 3400 O O . LEU A 1 429 ? 5.782 -2.411 -30.171 1.00 87.19 429 LEU A O 1
ATOM 3404 N N . ARG A 1 430 ? 6.563 -0.385 -29.607 1.00 85.44 430 ARG A N 1
ATOM 3405 C CA . ARG A 1 430 ? 6.955 -0.016 -30.977 1.00 85.44 430 ARG A CA 1
ATOM 3406 C C . ARG A 1 430 ? 8.096 -0.890 -31.504 1.00 85.44 430 ARG A C 1
ATOM 3408 O O . ARG A 1 430 ? 8.113 -1.182 -32.693 1.00 85.44 430 ARG A O 1
ATOM 3415 N N . ASP A 1 431 ? 9.040 -1.258 -30.646 1.00 85.94 431 ASP A N 1
ATOM 3416 C CA . ASP A 1 431 ? 10.201 -2.072 -31.021 1.00 85.94 431 ASP A CA 1
ATOM 3417 C C . ASP A 1 431 ? 9.826 -3.543 -31.232 1.00 85.94 431 ASP A C 1
ATOM 3419 O O . ASP A 1 431 ? 10.207 -4.143 -32.232 1.00 85.94 431 ASP A O 1
ATOM 3423 N N . LEU A 1 432 ? 9.010 -4.101 -30.332 1.00 84.81 432 LEU A N 1
ATOM 3424 C CA . LEU A 1 432 ? 8.514 -5.476 -30.436 1.00 84.81 432 LEU A CA 1
ATOM 3425 C C . LEU A 1 432 ? 7.414 -5.631 -31.501 1.00 84.81 432 LEU A C 1
ATOM 3427 O O . LEU A 1 432 ? 7.229 -6.720 -32.042 1.00 84.81 432 LEU A O 1
ATOM 3431 N N . GLY A 1 433 ? 6.675 -4.563 -31.811 1.00 83.88 433 GLY A N 1
ATOM 3432 C CA . GLY A 1 433 ? 5.639 -4.550 -32.842 1.00 83.88 433 GLY A CA 1
ATOM 3433 C C . GLY A 1 433 ? 4.560 -5.614 -32.618 1.00 83.88 433 GLY A C 1
ATOM 3434 O O . GLY A 1 433 ? 3.981 -5.724 -31.535 1.00 83.88 433 GLY A O 1
ATOM 3435 N N . GLU A 1 434 ? 4.281 -6.403 -33.656 1.00 82.38 434 GLU A N 1
ATOM 3436 C CA . GLU A 1 434 ? 3.314 -7.510 -33.605 1.00 82.38 434 GLU A CA 1
ATOM 3437 C C . GLU A 1 434 ? 3.845 -8.754 -32.881 1.00 82.38 434 GLU A C 1
ATOM 3439 O O . GLU A 1 434 ? 3.059 -9.628 -32.519 1.00 82.38 434 GLU A O 1
ATOM 3444 N N . ALA A 1 435 ? 5.154 -8.834 -32.608 1.00 82.88 435 ALA A N 1
ATOM 3445 C CA . ALA A 1 435 ? 5.721 -9.947 -31.848 1.00 82.88 435 ALA A CA 1
ATOM 3446 C C . ALA A 1 435 ? 5.261 -9.943 -30.380 1.00 82.88 435 ALA A C 1
ATOM 3448 O O . ALA A 1 435 ? 5.368 -10.965 -29.699 1.00 82.88 435 ALA A O 1
ATOM 3449 N N . PHE A 1 436 ? 4.764 -8.808 -29.876 1.00 84.38 436 PHE A N 1
ATOM 3450 C CA . PHE A 1 436 ? 4.150 -8.711 -28.557 1.00 84.38 436 PHE A CA 1
ATOM 3451 C C . PHE A 1 436 ? 2.623 -8.769 -28.656 1.00 84.38 436 PHE A C 1
ATOM 3453 O O . PHE A 1 436 ? 1.977 -7.873 -29.212 1.00 84.38 436 PHE A O 1
ATOM 3460 N N . GLN A 1 437 ? 2.037 -9.809 -28.065 1.00 82.75 437 GLN A N 1
ATOM 3461 C CA . GLN A 1 437 ? 0.591 -9.913 -27.892 1.00 82.75 437 GLN A CA 1
ATOM 3462 C C . GLN A 1 437 ? 0.159 -9.126 -26.652 1.00 82.75 437 GLN A C 1
ATOM 3464 O O . GLN A 1 437 ? 0.604 -9.414 -25.541 1.00 82.75 437 GLN A O 1
ATOM 3469 N N . LEU A 1 438 ? -0.708 -8.128 -26.846 1.00 83.06 438 LEU A N 1
ATOM 3470 C CA . LEU A 1 438 ? -1.280 -7.366 -25.737 1.00 83.06 438 LEU A CA 1
ATOM 3471 C C . LEU A 1 438 ? -2.159 -8.281 -24.861 1.00 83.06 438 LEU A C 1
ATOM 3473 O O . LEU A 1 438 ? -2.904 -9.100 -25.410 1.00 83.06 438 LEU A O 1
ATOM 3477 N N . PRO A 1 439 ? -2.110 -8.135 -23.524 1.00 87.88 439 PRO A N 1
ATOM 3478 C CA . PRO A 1 439 ? -3.014 -8.846 -22.627 1.00 87.88 439 PRO A CA 1
ATOM 3479 C C . PRO A 1 439 ? -4.479 -8.535 -22.938 1.00 87.88 439 PRO A C 1
ATOM 3481 O O . PRO A 1 439 ? -4.824 -7.394 -23.254 1.00 87.88 439 PRO A O 1
ATOM 3484 N N . LYS A 1 440 ? -5.349 -9.540 -22.817 1.00 87.62 440 LYS A N 1
ATOM 3485 C CA . LYS A 1 440 ? -6.799 -9.347 -22.905 1.00 87.62 440 LYS A CA 1
ATOM 3486 C C . LYS A 1 440 ? -7.338 -8.887 -21.560 1.00 87.62 440 LYS A C 1
ATOM 3488 O O . LYS A 1 440 ? -6.939 -9.405 -20.521 1.00 87.62 440 LYS A O 1
ATOM 3493 N N . LEU A 1 441 ? -8.275 -7.952 -21.572 1.00 84.50 441 LEU A N 1
ATOM 3494 C CA . LEU A 1 441 ? -9.010 -7.593 -20.366 1.00 84.50 441 LEU A CA 1
ATOM 3495 C C . LEU A 1 441 ? -10.145 -8.593 -20.150 1.00 84.50 441 LEU A C 1
ATOM 3497 O O . LEU A 1 441 ? -10.728 -9.111 -21.103 1.00 84.50 441 LEU A O 1
ATOM 3501 N N . SER A 1 442 ? -10.411 -8.913 -18.887 1.00 78.00 442 SER A N 1
ATOM 3502 C CA . SER A 1 442 ? -11.521 -9.796 -18.524 1.00 78.00 442 SER A CA 1
ATOM 3503 C C . SER A 1 442 ? -12.855 -9.157 -18.932 1.00 78.00 442 SER A C 1
ATOM 3505 O O . SER A 1 442 ? -12.988 -7.935 -18.917 1.00 78.00 442 SER A O 1
ATOM 3507 N N . SER A 1 443 ? -13.857 -9.967 -19.286 1.00 67.12 443 SER A N 1
ATOM 3508 C CA . SER A 1 443 ? -15.167 -9.466 -19.733 1.00 67.12 443 SER A CA 1
ATOM 3509 C C . SER A 1 443 ? -15.784 -8.507 -18.711 1.00 67.12 443 SER A C 1
ATOM 3511 O O . SER A 1 443 ? -15.890 -8.859 -17.533 1.00 67.12 443 SER A O 1
ATOM 3513 N N . GLY A 1 444 ? -16.209 -7.321 -19.157 1.00 62.53 444 GLY A N 1
ATOM 3514 C CA . GLY A 1 444 ? -16.708 -6.259 -18.276 1.00 62.53 444 GLY A CA 1
ATOM 3515 C C . GLY A 1 444 ? -15.640 -5.246 -17.850 1.00 62.53 444 GLY A C 1
ATOM 3516 O O . GLY A 1 444 ? -15.974 -4.240 -17.237 1.00 62.53 444 GLY A O 1
ATOM 3517 N N . PHE A 1 445 ? -14.374 -5.452 -18.209 1.00 65.12 445 PHE A N 1
ATOM 3518 C CA . PHE A 1 445 ? -13.279 -4.511 -17.953 1.00 65.12 445 PHE A CA 1
ATOM 3519 C C . PHE A 1 445 ? -12.799 -3.831 -19.255 1.00 65.12 445 PHE A C 1
ATOM 3521 O O . PHE A 1 445 ? -11.698 -3.295 -19.316 1.00 65.12 445 PHE A O 1
ATOM 3528 N N . ASP A 1 446 ? -13.637 -3.830 -20.301 1.00 61.88 446 ASP A N 1
ATOM 3529 C CA . ASP A 1 446 ? -13.307 -3.435 -21.684 1.00 61.88 446 ASP A CA 1
ATOM 3530 C C . ASP A 1 446 ? -13.061 -1.925 -21.894 1.00 61.88 446 ASP A C 1
ATOM 3532 O O . ASP A 1 446 ? -12.798 -1.484 -23.009 1.00 61.88 446 ASP A O 1
ATOM 3536 N N . CYS A 1 447 ? -13.153 -1.108 -20.842 1.00 57.59 447 CYS A N 1
ATOM 3537 C CA . CYS A 1 447 ? -12.998 0.344 -20.941 1.00 57.59 447 CYS A CA 1
ATOM 3538 C C . CYS A 1 447 ? -11.542 0.837 -20.926 1.00 57.59 447 CYS A C 1
ATOM 3540 O O . CYS A 1 447 ? -11.325 2.030 -21.118 1.00 57.59 447 CYS A O 1
ATOM 3542 N N . PHE A 1 448 ? -10.548 -0.037 -20.724 1.00 67.81 448 PHE A N 1
ATOM 3543 C CA . PHE A 1 448 ? -9.143 0.315 -20.948 1.00 67.81 448 PHE A CA 1
ATOM 3544 C C . PHE A 1 448 ? -8.699 -0.137 -22.340 1.00 67.81 448 PHE A C 1
ATOM 3546 O O . PHE A 1 448 ? -8.371 -1.303 -22.559 1.00 67.81 448 PHE A O 1
ATOM 3553 N N . ASP A 1 449 ? -8.652 0.788 -23.297 1.00 67.69 449 ASP A N 1
ATOM 3554 C CA . ASP A 1 449 ? -8.122 0.464 -24.618 1.00 67.69 449 ASP A CA 1
ATOM 3555 C C . ASP A 1 449 ? -6.590 0.533 -24.622 1.00 67.69 449 ASP A C 1
ATOM 3557 O O . ASP A 1 449 ? -5.973 1.577 -24.834 1.00 67.69 449 ASP A O 1
ATOM 3561 N N . MET A 1 450 ? -5.951 -0.620 -24.430 1.00 69.94 450 MET A N 1
ATOM 3562 C CA . MET A 1 450 ? -4.493 -0.753 -24.519 1.00 69.94 450 MET A CA 1
ATOM 3563 C C . MET A 1 450 ? -3.932 -0.416 -25.911 1.00 69.94 450 MET A C 1
ATOM 3565 O O . MET A 1 450 ? -2.723 -0.191 -26.043 1.00 69.94 450 MET A O 1
ATOM 3569 N N . ASN A 1 451 ? -4.772 -0.320 -26.951 1.00 72.38 451 ASN A N 1
ATOM 3570 C CA . ASN A 1 451 ? -4.344 0.159 -28.264 1.00 72.38 451 ASN A CA 1
ATOM 3571 C C . ASN A 1 451 ? -3.960 1.642 -28.256 1.00 72.38 451 ASN A C 1
ATOM 3573 O O . ASN A 1 451 ? -3.267 2.074 -29.180 1.00 72.38 451 ASN A O 1
ATOM 3577 N N . ILE A 1 452 ? -4.273 2.403 -27.200 1.00 72.44 452 ILE A N 1
ATOM 3578 C CA . ILE A 1 452 ? -3.765 3.771 -27.023 1.00 72.44 452 ILE A CA 1
ATOM 3579 C C . ILE A 1 452 ? -2.229 3.834 -27.057 1.00 72.44 452 ILE A C 1
ATOM 3581 O O . ILE A 1 452 ? -1.642 4.804 -27.535 1.00 72.44 452 ILE A O 1
ATOM 3585 N N . LEU A 1 453 ? -1.547 2.758 -26.644 1.00 72.19 453 LEU A N 1
ATOM 3586 C CA . LEU A 1 453 ? -0.089 2.646 -26.747 1.00 72.19 453 LEU A CA 1
ATOM 3587 C C . LEU A 1 453 ? 0.400 2.576 -28.205 1.00 72.19 453 LEU A C 1
ATOM 3589 O O . LEU A 1 453 ? 1.555 2.912 -28.483 1.00 72.19 453 LEU A O 1
ATOM 3593 N N . ARG A 1 454 ? -0.464 2.154 -29.136 1.00 73.50 454 ARG A N 1
ATOM 3594 C CA . ARG A 1 454 ? -0.207 2.078 -30.585 1.00 73.50 454 ARG A CA 1
ATOM 3595 C C . ARG A 1 454 ? -0.710 3.308 -31.346 1.00 73.50 454 ARG A C 1
ATOM 3597 O O . ARG A 1 454 ? -0.217 3.558 -32.445 1.00 73.50 454 ARG A O 1
ATOM 3604 N N . ALA A 1 455 ? -1.633 4.079 -30.770 1.00 67.06 455 ALA A N 1
ATOM 3605 C CA . ALA A 1 455 ? -2.212 5.266 -31.392 1.00 67.06 455 ALA A CA 1
ATOM 3606 C C . ALA A 1 455 ? -1.160 6.348 -31.715 1.00 67.06 455 ALA A C 1
ATOM 3608 O O . ALA A 1 455 ? -0.083 6.427 -31.102 1.00 67.06 455 ALA A O 1
ATOM 3609 N N . SER A 1 456 ? -1.465 7.196 -32.703 1.00 57.53 456 SER A N 1
ATOM 3610 C CA . SER A 1 456 ? -0.654 8.368 -33.048 1.00 57.53 456 SER A CA 1
ATOM 3611 C C . SER A 1 456 ? -0.689 9.393 -31.895 1.00 57.53 456 SER A C 1
ATOM 3613 O O . SER A 1 456 ? -1.588 9.377 -31.058 1.00 57.53 456 SER A O 1
ATOM 3615 N N . ARG A 1 457 ? 0.326 10.265 -31.769 1.00 54.22 457 ARG A N 1
ATOM 3616 C CA . ARG A 1 457 ? 0.356 11.294 -30.700 1.00 54.22 457 ARG A CA 1
ATOM 3617 C C . ARG A 1 457 ? -0.799 12.302 -30.795 1.00 54.22 457 ARG A C 1
ATOM 3619 O O . ARG A 1 457 ? -1.048 12.974 -29.805 1.00 54.22 457 ARG A O 1
ATOM 3626 N N . GLU A 1 458 ? -1.426 12.421 -31.960 1.00 45.28 458 GLU A N 1
ATOM 3627 C CA . GLU A 1 458 ? -2.455 13.420 -32.265 1.00 45.28 458 GLU A CA 1
ATOM 3628 C C . GLU A 1 458 ? -3.874 12.887 -32.000 1.00 45.28 458 GLU A C 1
ATOM 3630 O O . GLU A 1 458 ? -4.755 13.677 -31.682 1.00 45.28 458 GLU A O 1
ATOM 3635 N N . ASP A 1 459 ? -4.064 11.559 -32.019 1.00 43.78 459 ASP A N 1
ATOM 3636 C CA . ASP A 1 459 ? -5.354 10.896 -31.754 1.00 43.78 459 ASP A CA 1
ATOM 3637 C C . ASP A 1 459 ? -5.504 10.390 -30.311 1.00 43.78 459 ASP A C 1
ATOM 3639 O O . ASP A 1 459 ? -6.606 10.072 -29.868 1.00 43.78 459 ASP A O 1
ATOM 3643 N N . ALA A 1 460 ? -4.400 10.300 -29.563 1.00 47.22 460 ALA A N 1
ATOM 3644 C CA . ALA A 1 460 ? -4.434 9.975 -28.145 1.00 47.22 460 ALA A CA 1
ATOM 3645 C C . ALA A 1 460 ? -4.907 11.211 -27.371 1.00 47.22 460 ALA A C 1
ATOM 3647 O O . ALA A 1 460 ? -4.091 12.004 -26.891 1.00 47.22 460 ALA A O 1
ATOM 3648 N N . ALA A 1 461 ? -6.227 11.381 -27.244 1.00 44.50 461 ALA A N 1
ATOM 3649 C CA . ALA A 1 461 ? -6.770 12.116 -26.110 1.00 44.50 461 ALA A CA 1
ATOM 3650 C C . ALA A 1 461 ? -6.024 11.597 -24.870 1.00 44.50 461 ALA A C 1
ATOM 3652 O O . ALA A 1 461 ? -5.896 10.386 -24.702 1.00 44.50 461 ALA A O 1
ATOM 3653 N N . MET A 1 462 ? -5.397 12.485 -24.092 1.00 48.75 462 MET A N 1
ATOM 3654 C CA . MET A 1 462 ? -4.761 12.092 -22.834 1.00 48.75 462 MET A CA 1
ATOM 3655 C C . MET A 1 462 ? -5.866 11.560 -21.922 1.00 48.75 462 MET A C 1
ATOM 3657 O O . MET A 1 462 ? -6.504 12.326 -21.201 1.00 48.75 462 MET A O 1
ATOM 3661 N N . ASP A 1 463 ? -6.131 10.263 -22.041 1.00 51.72 463 ASP A N 1
ATOM 3662 C CA . ASP A 1 463 ? -7.134 9.559 -21.274 1.00 51.72 463 ASP A CA 1
ATOM 3663 C C . ASP A 1 463 ? -6.688 9.572 -19.817 1.00 51.72 463 ASP A C 1
ATOM 3665 O O . ASP A 1 463 ? -5.558 9.226 -19.476 1.00 51.72 463 ASP A O 1
ATOM 3669 N N . THR A 1 464 ? -7.595 10.081 -18.995 1.00 59.47 464 THR A N 1
ATOM 3670 C CA . THR A 1 464 ? -7.578 10.167 -17.537 1.00 59.47 464 THR A CA 1
ATOM 3671 C C . THR A 1 464 ? -6.575 9.232 -16.852 1.00 59.47 464 THR A C 1
ATOM 3673 O O . THR A 1 464 ? -6.742 8.013 -16.911 1.00 59.47 464 THR A O 1
ATOM 3676 N N . HIS A 1 465 ? -5.591 9.793 -16.139 1.00 70.75 465 HIS A N 1
ATOM 3677 C CA . HIS A 1 465 ? -4.801 9.026 -15.171 1.00 70.75 465 HIS A CA 1
ATOM 3678 C C . HIS A 1 465 ? -5.731 8.486 -14.076 1.00 70.75 465 HIS A C 1
ATOM 3680 O O . HIS A 1 465 ? -6.320 9.248 -13.308 1.00 70.75 465 HIS A O 1
ATOM 3686 N N . GLN A 1 466 ? -5.917 7.168 -14.074 1.00 83.31 466 GLN A N 1
ATOM 3687 C CA . GLN A 1 466 ? -6.632 6.423 -13.044 1.00 83.31 466 GLN A CA 1
ATOM 3688 C C . GLN A 1 466 ? -5.712 5.315 -12.549 1.00 83.31 466 GLN A C 1
ATOM 3690 O O . GLN A 1 466 ? -5.105 4.619 -13.368 1.00 83.31 466 GLN A O 1
ATOM 3695 N N . ALA A 1 467 ? -5.695 5.079 -11.238 1.00 89.94 467 ALA A N 1
ATOM 3696 C CA . ALA A 1 467 ? -4.781 4.118 -10.623 1.00 89.94 467 ALA A CA 1
ATOM 3697 C C . ALA A 1 467 ? -4.883 2.716 -11.259 1.00 89.94 467 ALA A C 1
ATOM 3699 O O . ALA A 1 467 ? -3.892 2.051 -11.542 1.00 89.94 467 ALA A O 1
ATOM 3700 N N . GLY A 1 468 ? -6.097 2.238 -11.542 1.00 89.81 468 GLY A N 1
ATOM 3701 C CA . GLY A 1 468 ? -6.315 0.933 -12.168 1.00 89.81 468 GLY A CA 1
ATOM 3702 C C . GLY A 1 468 ? -5.773 0.845 -13.594 1.00 89.81 468 GLY A C 1
ATOM 3703 O O . GLY A 1 468 ? -5.313 -0.224 -13.994 1.00 89.81 468 GLY A O 1
ATOM 3704 N N . PHE A 1 469 ? -5.770 1.949 -14.348 1.00 88.00 469 PHE A N 1
ATOM 3705 C CA . PHE A 1 469 ? -5.169 1.981 -15.682 1.00 88.00 469 PHE A CA 1
ATOM 3706 C C . PHE A 1 469 ? -3.648 1.913 -15.604 1.00 88.00 469 PHE A C 1
ATOM 3708 O O . PHE A 1 469 ? -3.019 1.116 -16.300 1.00 88.00 469 PHE A O 1
ATOM 3715 N N . ASP A 1 470 ? -3.056 2.702 -14.712 1.00 91.31 470 ASP A N 1
ATOM 3716 C CA . ASP A 1 470 ? -1.609 2.729 -14.530 1.00 91.31 470 ASP A CA 1
ATOM 3717 C C . ASP A 1 470 ? -1.106 1.394 -13.942 1.00 91.31 470 ASP A C 1
ATOM 3719 O O . ASP A 1 470 ? -0.038 0.908 -14.328 1.00 91.31 470 ASP A O 1
ATOM 3723 N N . ALA A 1 471 ? -1.925 0.684 -13.157 1.00 93.81 471 ALA A N 1
ATOM 3724 C CA . ALA A 1 471 ? -1.671 -0.706 -12.770 1.00 93.81 471 ALA A CA 1
ATOM 3725 C C . ALA A 1 471 ? -1.685 -1.673 -13.977 1.00 93.81 471 ALA A C 1
ATOM 3727 O O . ALA A 1 471 ? -0.796 -2.523 -14.094 1.00 93.81 471 ALA A O 1
ATOM 3728 N N . VAL A 1 472 ? -2.637 -1.537 -14.912 1.00 91.88 472 VAL A N 1
ATOM 3729 C CA . VAL A 1 472 ? -2.664 -2.318 -16.170 1.00 91.88 472 VAL A CA 1
ATOM 3730 C C . VAL A 1 472 ? -1.412 -2.047 -17.002 1.00 91.88 472 VAL A C 1
ATOM 3732 O O . VAL A 1 472 ? -0.741 -2.986 -17.440 1.00 91.88 472 VAL A O 1
ATOM 3735 N N . LEU A 1 473 ? -1.054 -0.775 -17.189 1.00 91.81 473 LEU A N 1
ATOM 3736 C CA . LEU A 1 473 ? 0.154 -0.382 -17.911 1.00 91.81 473 LEU A CA 1
ATOM 3737 C C . LEU A 1 473 ? 1.415 -0.922 -17.230 1.00 91.81 473 LEU A C 1
ATOM 3739 O O . LEU A 1 473 ? 2.316 -1.401 -17.916 1.00 91.81 473 LEU A O 1
ATOM 3743 N N . THR A 1 474 ? 1.470 -0.901 -15.898 1.00 95.06 474 THR A N 1
ATOM 3744 C CA . THR A 1 474 ? 2.581 -1.449 -15.106 1.00 95.06 474 THR A CA 1
ATOM 3745 C C . THR A 1 474 ? 2.726 -2.954 -15.318 1.00 95.06 474 THR A C 1
ATOM 3747 O O . THR A 1 474 ? 3.833 -3.443 -15.562 1.00 95.06 474 THR A O 1
ATOM 3750 N N . GLY A 1 475 ? 1.616 -3.697 -15.301 1.00 93.94 475 GLY A N 1
ATOM 3751 C CA . GLY A 1 475 ? 1.619 -5.127 -15.606 1.00 93.94 475 GLY A CA 1
ATOM 3752 C C . GLY A 1 475 ? 2.064 -5.421 -17.040 1.00 93.94 475 GLY A C 1
ATOM 3753 O O . GLY A 1 475 ? 2.895 -6.302 -17.264 1.00 93.94 475 GLY A O 1
ATOM 3754 N N . ALA A 1 476 ? 1.577 -4.652 -18.015 1.00 92.12 476 ALA A N 1
ATOM 3755 C CA . ALA A 1 476 ? 1.975 -4.799 -19.413 1.00 92.12 476 ALA A CA 1
ATOM 3756 C C . ALA A 1 476 ? 3.459 -4.454 -19.627 1.00 92.12 476 ALA A C 1
ATOM 3758 O O . ALA A 1 476 ? 4.152 -5.151 -20.369 1.00 92.12 476 ALA A O 1
ATOM 3759 N N . LEU A 1 477 ? 3.972 -3.427 -18.938 1.00 92.69 477 LEU A N 1
ATOM 3760 C CA . LEU A 1 477 ? 5.381 -3.042 -18.986 1.00 92.69 477 LEU A CA 1
ATOM 3761 C C . LEU A 1 477 ? 6.292 -4.173 -18.515 1.00 92.69 477 LEU A C 1
ATOM 3763 O O . LEU A 1 477 ? 7.330 -4.410 -19.128 1.00 92.69 477 LEU A O 1
ATOM 3767 N N . LEU A 1 478 ? 5.912 -4.889 -17.454 1.00 92.12 478 LEU A N 1
ATOM 3768 C CA . LEU A 1 478 ? 6.685 -6.036 -16.983 1.00 92.12 478 LEU A CA 1
ATOM 3769 C C . LEU A 1 478 ? 6.841 -7.098 -18.079 1.00 92.12 478 LEU A C 1
ATOM 3771 O O . LEU A 1 478 ? 7.950 -7.574 -18.324 1.00 92.12 478 LEU A O 1
ATOM 3775 N N . LEU A 1 479 ? 5.747 -7.435 -18.765 1.00 90.00 479 LEU A N 1
ATOM 3776 C CA . LEU A 1 479 ? 5.761 -8.408 -19.859 1.00 90.00 479 LEU A CA 1
ATOM 3777 C C . LEU A 1 479 ? 6.604 -7.914 -21.046 1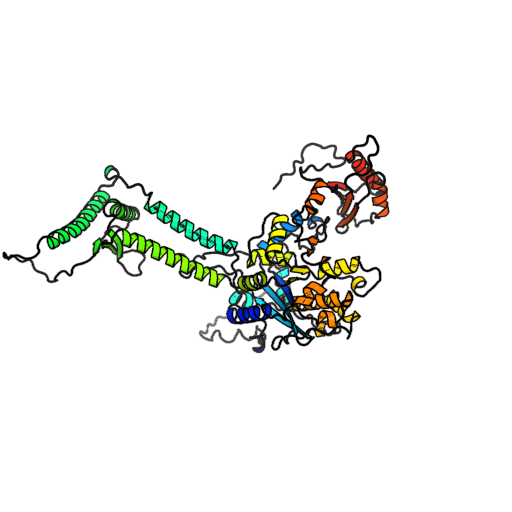.00 90.00 479 LEU A C 1
ATOM 3779 O O . LEU A 1 479 ? 7.387 -8.682 -21.605 1.00 90.00 479 LEU A O 1
ATOM 3783 N N . LEU A 1 480 ? 6.500 -6.627 -21.391 1.00 89.94 480 LEU A N 1
ATOM 3784 C CA . LEU A 1 480 ? 7.314 -5.995 -22.435 1.00 89.94 480 LEU A CA 1
ATOM 3785 C C . LEU A 1 480 ? 8.812 -6.047 -22.102 1.00 89.94 480 LEU A C 1
ATOM 3787 O O . LEU A 1 480 ? 9.620 -6.405 -22.958 1.00 89.94 480 LEU A O 1
ATOM 3791 N N . LEU A 1 481 ? 9.192 -5.713 -20.864 1.00 88.56 481 LEU A N 1
ATOM 3792 C CA . LEU A 1 481 ? 10.584 -5.746 -20.403 1.00 88.56 481 LEU A CA 1
ATOM 3793 C C . LEU A 1 481 ? 11.154 -7.163 -20.440 1.00 88.56 481 LEU A C 1
ATOM 3795 O O . LEU A 1 481 ? 12.290 -7.355 -20.871 1.00 88.56 481 LEU A O 1
ATOM 3799 N N . LEU A 1 482 ? 10.364 -8.152 -20.022 1.00 86.56 482 LEU A N 1
ATOM 3800 C CA . LEU A 1 482 ? 10.749 -9.556 -20.083 1.00 86.56 482 LEU A CA 1
ATOM 3801 C C . LEU A 1 482 ? 10.999 -10.022 -21.517 1.00 86.56 482 LEU A C 1
ATOM 3803 O O . LEU A 1 482 ? 12.049 -10.606 -21.791 1.00 86.56 482 LEU A O 1
ATOM 3807 N N . GLN A 1 483 ? 10.071 -9.731 -22.432 1.00 85.94 483 GLN A N 1
ATOM 3808 C CA . GLN A 1 483 ? 10.215 -10.138 -23.827 1.00 85.94 483 GLN A CA 1
ATOM 3809 C C . GLN A 1 483 ? 11.394 -9.444 -24.510 1.00 85.94 483 GLN A C 1
ATOM 3811 O O . GLN A 1 483 ? 12.187 -10.087 -25.196 1.00 85.94 483 GLN A O 1
ATOM 3816 N N . HIS A 1 484 ? 11.556 -8.141 -24.276 1.00 84.00 484 HIS A N 1
ATOM 3817 C CA . HIS A 1 484 ? 12.693 -7.384 -24.792 1.00 84.00 484 HIS A CA 1
ATOM 3818 C C . HIS A 1 484 ? 14.032 -7.891 -24.222 1.00 84.00 484 HIS A C 1
ATOM 3820 O O . HIS A 1 484 ? 15.063 -7.776 -24.878 1.00 84.00 484 HIS A O 1
ATOM 3826 N N . ASN A 1 485 ? 14.040 -8.487 -23.026 1.00 80.19 485 ASN A N 1
ATOM 3827 C CA . ASN A 1 485 ? 15.225 -9.107 -22.426 1.00 80.19 485 ASN A CA 1
ATOM 3828 C C . ASN A 1 485 ? 15.404 -10.596 -22.802 1.00 80.19 485 ASN A C 1
ATOM 3830 O O . ASN A 1 485 ? 16.108 -11.331 -22.109 1.00 80.19 485 ASN A O 1
ATOM 3834 N N . GLY A 1 486 ? 14.772 -11.049 -23.889 1.00 79.06 486 GLY A N 1
ATOM 3835 C CA . GLY A 1 486 ? 15.011 -12.364 -24.485 1.00 79.06 486 GLY A CA 1
ATOM 3836 C C . GLY A 1 486 ? 14.134 -13.501 -23.959 1.00 79.06 486 GLY A C 1
ATOM 3837 O O . GLY A 1 486 ? 14.378 -14.647 -24.327 1.00 79.06 486 GLY A O 1
ATOM 3838 N N . VAL A 1 487 ? 13.117 -13.220 -23.134 1.00 80.44 487 VAL A N 1
ATOM 3839 C CA . VAL A 1 487 ? 12.115 -14.234 -22.763 1.00 80.44 487 VAL A CA 1
ATOM 3840 C C . VAL A 1 487 ? 11.125 -14.406 -23.912 1.00 80.44 487 VAL A C 1
ATOM 3842 O O . VAL A 1 487 ? 10.482 -13.452 -24.347 1.00 80.44 487 VAL A O 1
ATOM 3845 N N . SER A 1 488 ? 10.995 -15.624 -24.428 1.00 77.12 488 SER A N 1
ATOM 3846 C CA . SER A 1 488 ? 10.115 -15.893 -25.569 1.00 77.12 488 SER A CA 1
ATOM 3847 C C . SER A 1 488 ? 8.626 -15.843 -25.182 1.00 77.12 488 SER A C 1
ATOM 3849 O O . SER A 1 488 ? 8.255 -16.095 -24.037 1.00 77.12 488 SER A O 1
ATOM 3851 N N . GLN A 1 489 ? 7.739 -15.556 -26.143 1.00 75.88 489 GLN A N 1
ATOM 3852 C CA . GLN A 1 489 ? 6.279 -15.565 -25.925 1.00 75.88 489 GLN A CA 1
ATOM 3853 C C . GLN A 1 489 ? 5.764 -16.886 -25.309 1.00 75.88 489 GLN A C 1
ATOM 3855 O O . GLN A 1 489 ? 5.058 -16.818 -24.304 1.00 75.88 489 GLN A O 1
ATOM 3860 N N . PRO A 1 490 ? 6.169 -18.082 -25.789 1.00 75.25 490 PRO A N 1
ATOM 3861 C CA . PRO A 1 490 ? 5.776 -19.343 -25.154 1.00 75.25 490 PRO A CA 1
ATOM 3862 C C . PRO A 1 490 ? 6.254 -19.480 -23.702 1.00 75.25 490 PRO A C 1
ATOM 3864 O O . PRO A 1 490 ? 5.584 -20.109 -22.887 1.00 75.25 490 PRO A O 1
ATOM 3867 N N . GLU A 1 491 ? 7.403 -18.892 -23.354 1.00 73.12 491 GLU A N 1
ATOM 3868 C CA . GLU A 1 491 ? 7.903 -18.884 -21.975 1.00 73.12 491 GLU A CA 1
ATOM 3869 C C . GLU A 1 491 ? 7.120 -17.921 -21.081 1.00 73.12 491 GLU A C 1
ATOM 3871 O O . GLU A 1 491 ? 6.881 -18.248 -19.920 1.00 73.12 491 GLU A O 1
ATOM 3876 N N . LEU A 1 492 ? 6.683 -16.774 -21.611 1.00 72.94 492 LEU A N 1
ATOM 3877 C CA . LEU A 1 492 ? 5.768 -15.865 -20.913 1.00 72.94 492 LEU A CA 1
ATOM 3878 C C . LEU A 1 492 ? 4.394 -16.497 -20.692 1.00 72.94 492 LEU A C 1
ATOM 3880 O O . LEU A 1 492 ? 3.752 -16.225 -19.688 1.00 72.94 492 LEU A O 1
ATOM 3884 N N . GLN A 1 493 ? 3.946 -17.328 -21.627 1.00 72.94 493 GLN A N 1
ATOM 3885 C CA . GLN A 1 493 ? 2.641 -17.986 -21.606 1.00 72.94 493 GLN A CA 1
ATOM 3886 C C . GLN A 1 493 ? 2.645 -19.322 -20.833 1.00 72.94 493 GLN A C 1
ATOM 3888 O O . GLN A 1 493 ? 1.627 -20.013 -20.781 1.00 72.94 493 GLN A O 1
ATOM 3893 N N . ALA A 1 494 ? 3.776 -19.707 -20.231 1.00 65.88 494 ALA A N 1
ATOM 3894 C CA . ALA A 1 494 ? 3.862 -20.883 -19.371 1.00 65.88 494 ALA A CA 1
ATOM 3895 C C . ALA A 1 494 ? 3.180 -20.637 -18.006 1.00 65.88 494 ALA A C 1
ATOM 3897 O O . ALA A 1 494 ? 3.123 -19.509 -17.527 1.00 65.88 494 ALA A O 1
ATOM 3898 N N . GLN A 1 495 ? 2.684 -21.707 -17.368 1.00 61.59 495 GLN A N 1
ATOM 3899 C CA . GLN A 1 495 ? 1.930 -21.671 -16.099 1.00 61.59 495 GLN A CA 1
ATOM 3900 C C . GLN A 1 495 ? 2.570 -20.796 -14.995 1.00 61.59 495 GLN A C 1
ATOM 3902 O O . GLN A 1 495 ? 3.794 -20.709 -14.876 1.00 61.59 495 GLN A O 1
ATOM 3907 N N . ALA A 1 496 ? 1.745 -20.221 -14.111 1.00 55.22 496 ALA A N 1
ATOM 3908 C CA . ALA A 1 496 ? 2.159 -19.266 -13.074 1.00 55.22 496 ALA A CA 1
ATOM 3909 C C . ALA A 1 496 ? 3.266 -19.765 -12.127 1.00 55.22 496 ALA A C 1
ATOM 3911 O O . ALA A 1 496 ? 4.203 -19.026 -11.812 1.00 55.22 496 ALA A O 1
ATOM 3912 N N . LEU A 1 497 ? 3.203 -21.037 -11.712 1.00 49.81 497 LEU A N 1
ATOM 3913 C CA . LEU A 1 497 ? 4.215 -21.658 -10.844 1.00 49.81 497 LEU A CA 1
ATOM 3914 C C . LEU A 1 497 ? 5.602 -21.664 -11.505 1.00 49.81 497 LEU A C 1
ATOM 3916 O O . LEU A 1 497 ? 6.637 -21.516 -10.861 1.00 49.81 497 LEU A O 1
ATOM 3920 N N . VAL A 1 498 ? 5.594 -21.800 -12.827 1.00 55.88 498 VAL A N 1
ATOM 3921 C CA . VAL A 1 498 ? 6.766 -21.881 -13.677 1.00 55.88 498 VAL A CA 1
ATOM 3922 C C . VAL A 1 498 ? 7.293 -20.481 -14.013 1.00 55.88 498 VAL A C 1
ATOM 3924 O O . VAL A 1 498 ? 8.505 -20.307 -14.109 1.00 55.88 498 VAL A O 1
ATOM 3927 N N . PHE A 1 499 ? 6.425 -19.470 -14.113 1.00 61.69 499 PHE A N 1
ATOM 3928 C CA . PHE A 1 499 ? 6.819 -18.074 -14.321 1.00 61.69 499 PHE A CA 1
ATOM 3929 C C . PHE A 1 499 ? 7.780 -17.589 -13.225 1.00 61.69 499 PHE A C 1
ATOM 3931 O O . PHE A 1 499 ? 8.845 -17.070 -13.539 1.00 61.69 499 PHE A O 1
ATOM 3938 N N . ALA A 1 500 ? 7.500 -17.842 -11.942 1.00 52.88 500 ALA A N 1
ATOM 3939 C CA . ALA A 1 500 ? 8.375 -17.415 -10.841 1.00 52.88 500 ALA A CA 1
ATOM 3940 C C . ALA A 1 500 ? 9.790 -18.041 -10.887 1.00 52.88 500 ALA A C 1
ATOM 3942 O O . ALA A 1 500 ? 10.777 -17.371 -10.570 1.00 52.88 500 ALA A O 1
ATOM 3943 N N . ASP A 1 501 ? 9.906 -19.299 -11.324 1.00 52.59 501 ASP A N 1
ATOM 3944 C CA . ASP A 1 501 ? 11.191 -19.992 -11.482 1.00 52.59 501 ASP A CA 1
ATOM 3945 C C . ASP A 1 501 ? 11.902 -19.663 -12.807 1.00 52.59 501 ASP A C 1
ATOM 3947 O O . ASP A 1 501 ? 13.140 -19.630 -12.854 1.00 52.59 501 ASP A O 1
ATOM 3951 N N . ARG A 1 502 ? 11.143 -19.373 -13.876 1.00 55.25 502 ARG A N 1
ATOM 3952 C CA . ARG A 1 502 ? 11.643 -18.991 -15.216 1.00 55.25 502 ARG A CA 1
ATOM 3953 C C . ARG A 1 502 ? 11.994 -17.521 -15.347 1.00 55.25 502 ARG A C 1
ATOM 3955 O O . ARG A 1 502 ? 12.880 -17.172 -16.120 1.00 55.25 502 ARG A O 1
ATOM 3962 N N . VAL A 1 503 ? 11.497 -16.702 -14.432 1.00 56.12 503 VAL A N 1
ATOM 3963 C CA . VAL A 1 503 ? 12.037 -15.392 -14.060 1.00 56.12 503 VAL A CA 1
ATOM 3964 C C . VAL A 1 503 ? 13.415 -15.526 -13.362 1.00 56.12 503 VAL A C 1
ATOM 3966 O O . VAL A 1 503 ? 13.895 -14.652 -12.646 1.00 56.12 503 VAL A O 1
ATOM 3969 N N . LYS A 1 504 ? 14.158 -16.606 -13.633 1.00 51.94 504 LYS A N 1
ATOM 3970 C CA . LYS A 1 504 ? 15.586 -16.767 -13.328 1.00 51.94 504 LYS A CA 1
ATOM 3971 C C . LYS A 1 504 ? 16.405 -15.551 -13.791 1.00 51.94 504 LYS A C 1
ATOM 3973 O O . LYS A 1 504 ? 17.331 -15.162 -13.086 1.00 51.94 504 LYS A O 1
ATOM 3978 N N . ALA A 1 505 ? 15.997 -14.914 -14.895 1.00 54.94 505 ALA A N 1
ATOM 3979 C CA . ALA A 1 505 ? 16.559 -13.663 -15.409 1.00 54.94 505 ALA A CA 1
ATOM 3980 C C . ALA A 1 505 ? 16.262 -12.418 -14.540 1.00 54.94 505 ALA A C 1
ATOM 3982 O O . ALA A 1 505 ? 17.031 -11.464 -14.593 1.00 54.94 505 ALA A O 1
ATOM 3983 N N . MET A 1 506 ? 15.199 -12.420 -13.719 1.00 60.53 506 MET A N 1
ATOM 3984 C CA . MET A 1 506 ? 14.857 -11.310 -12.808 1.00 60.53 506 MET A CA 1
ATOM 3985 C C . MET A 1 506 ? 15.012 -11.642 -11.322 1.00 60.53 506 MET A C 1
ATOM 3987 O O . MET A 1 506 ? 14.652 -10.822 -10.480 1.00 60.53 506 MET A O 1
ATOM 3991 N N . LYS A 1 507 ? 15.597 -12.793 -10.950 1.00 66.44 507 LYS A N 1
ATOM 3992 C CA . LYS A 1 507 ? 15.929 -13.090 -9.538 1.00 66.44 507 LYS A CA 1
ATOM 3993 C C . LYS A 1 507 ? 16.770 -11.983 -8.891 1.00 66.44 507 LYS A C 1
ATOM 3995 O O . LYS A 1 507 ? 16.643 -11.755 -7.692 1.00 66.44 507 LYS A O 1
ATOM 4000 N N . SER A 1 508 ? 17.587 -11.290 -9.687 1.00 70.62 508 SER A N 1
ATOM 4001 C CA . SER A 1 508 ? 18.383 -10.122 -9.295 1.00 70.62 508 SER A CA 1
ATOM 4002 C C . SER A 1 508 ? 17.562 -8.847 -9.048 1.00 70.62 508 SER A C 1
ATOM 4004 O O . SER A 1 508 ? 18.081 -7.936 -8.401 1.00 70.62 508 SER A O 1
ATOM 4006 N N . PHE A 1 509 ? 16.323 -8.771 -9.545 1.00 75.31 509 PHE A N 1
ATOM 4007 C CA . PHE A 1 509 ? 15.421 -7.614 -9.451 1.00 75.31 509 PHE A CA 1
ATOM 4008 C C . PHE A 1 509 ? 14.297 -7.818 -8.423 1.00 75.31 509 PHE A C 1
ATOM 4010 O O . PHE A 1 509 ? 13.757 -6.844 -7.905 1.00 75.31 509 PHE A O 1
ATOM 4017 N N . ILE A 1 510 ? 13.965 -9.072 -8.090 1.00 83.25 510 ILE A N 1
ATOM 4018 C CA . ILE A 1 510 ? 12.946 -9.395 -7.083 1.00 83.25 510 ILE A CA 1
ATOM 4019 C C . ILE A 1 510 ? 13.391 -8.935 -5.689 1.00 83.25 510 ILE A C 1
ATOM 4021 O O . ILE A 1 510 ? 14.510 -9.207 -5.250 1.00 83.25 510 ILE A O 1
ATOM 4025 N N . SER A 1 511 ? 12.438 -8.340 -4.977 1.00 86.31 511 SER A N 1
ATOM 4026 C CA . SER A 1 511 ? 12.548 -7.764 -3.638 1.00 86.31 511 SER A CA 1
ATOM 4027 C C . SER A 1 511 ? 13.415 -6.507 -3.597 1.00 86.31 511 SER A C 1
ATOM 4029 O O . SER A 1 511 ? 14.054 -6.242 -2.584 1.00 86.31 511 SER A O 1
ATOM 4031 N N . LYS A 1 512 ? 13.428 -5.720 -4.679 1.00 87.06 512 LYS A N 1
ATOM 4032 C CA . LYS A 1 512 ? 14.093 -4.414 -4.728 1.00 87.06 512 LYS A CA 1
ATOM 4033 C C . LYS A 1 512 ? 13.112 -3.309 -5.091 1.00 87.06 512 LYS A C 1
ATOM 4035 O O . LYS A 1 512 ? 12.269 -3.498 -5.965 1.00 87.06 512 LYS A O 1
ATOM 4040 N N . LEU A 1 513 ? 13.252 -2.161 -4.437 1.00 90.38 513 LEU A N 1
ATOM 4041 C CA . LEU A 1 513 ? 12.475 -0.952 -4.716 1.00 90.38 513 LEU A CA 1
ATOM 4042 C C . LEU A 1 513 ? 13.421 0.208 -5.048 1.00 90.38 513 LEU A C 1
ATOM 4044 O O . LEU A 1 513 ? 14.503 0.284 -4.461 1.00 90.38 513 LEU A O 1
ATOM 4048 N N . PRO A 1 514 ? 13.055 1.106 -5.976 1.00 87.19 514 PRO A N 1
ATOM 4049 C CA . PRO A 1 514 ? 13.886 2.240 -6.339 1.00 87.19 514 PRO A CA 1
ATOM 4050 C C . PRO A 1 514 ? 13.945 3.232 -5.184 1.00 87.19 514 PRO A C 1
ATOM 4052 O O . PRO A 1 514 ? 12.931 3.573 -4.581 1.00 87.19 514 PRO A O 1
ATOM 4055 N N . LEU A 1 515 ? 15.142 3.734 -4.917 1.00 82.69 515 LEU A N 1
ATOM 4056 C CA . LEU A 1 515 ? 15.377 4.808 -3.971 1.00 82.69 515 LEU A CA 1
ATOM 4057 C C . LEU A 1 515 ? 15.780 6.040 -4.769 1.00 82.69 515 LEU A C 1
ATOM 4059 O O . LEU A 1 515 ? 16.959 6.342 -4.955 1.00 82.69 515 LEU A O 1
ATOM 4063 N N . ALA A 1 516 ? 14.765 6.722 -5.299 1.00 69.75 516 ALA A N 1
ATOM 4064 C CA . ALA A 1 516 ? 14.972 8.002 -5.955 1.00 69.75 516 ALA A CA 1
ATOM 4065 C C . ALA A 1 516 ? 15.625 8.983 -4.974 1.00 69.75 516 ALA A C 1
ATOM 4067 O O . ALA A 1 516 ? 15.519 8.827 -3.765 1.00 69.75 516 ALA A O 1
ATOM 4068 N N . ARG A 1 517 ? 16.304 10.000 -5.495 1.00 67.81 517 ARG A N 1
ATOM 4069 C CA . ARG A 1 517 ? 16.844 11.114 -4.705 1.00 67.81 517 ARG A CA 1
ATOM 4070 C C . ARG A 1 517 ? 17.769 10.729 -3.531 1.00 67.81 517 ARG A C 1
ATOM 4072 O O . ARG A 1 517 ? 17.934 11.501 -2.587 1.00 67.81 517 ARG A O 1
ATOM 4079 N N . CYS A 1 518 ? 18.422 9.567 -3.606 1.00 66.62 518 CYS A N 1
ATOM 4080 C CA . CYS A 1 518 ? 19.500 9.172 -2.705 1.00 66.62 518 CYS A CA 1
ATOM 4081 C C . CYS A 1 518 ? 20.835 9.132 -3.454 1.00 66.62 518 CYS A C 1
ATOM 4083 O O . CYS A 1 518 ? 20.930 8.625 -4.571 1.00 66.62 518 CYS A O 1
ATOM 4085 N N . VAL A 1 519 ? 21.883 9.696 -2.851 1.00 62.69 519 VAL A N 1
ATOM 4086 C CA . VAL A 1 519 ? 23.191 9.801 -3.516 1.00 62.69 519 VAL A CA 1
ATOM 4087 C C . VAL A 1 519 ? 23.946 8.467 -3.490 1.00 62.69 519 VAL A C 1
ATOM 4089 O O . VAL A 1 519 ? 24.597 8.104 -4.471 1.00 62.69 519 VAL A O 1
ATOM 4092 N N . VAL A 1 520 ? 23.896 7.740 -2.368 1.00 60.41 520 VAL A N 1
ATOM 4093 C CA . VAL A 1 520 ? 24.719 6.533 -2.157 1.00 60.41 520 VAL A CA 1
ATOM 4094 C C . VAL A 1 520 ? 24.112 5.252 -2.726 1.00 60.41 520 VAL A C 1
ATOM 4096 O O . VAL A 1 520 ? 24.843 4.267 -2.877 1.00 60.41 520 VAL A O 1
ATOM 4099 N N . ALA A 1 521 ? 22.806 5.255 -3.000 1.00 67.06 521 ALA A N 1
ATOM 4100 C CA . ALA A 1 521 ? 22.040 4.094 -3.429 1.00 67.06 521 ALA A CA 1
ATOM 4101 C C . ALA A 1 521 ? 20.904 4.518 -4.368 1.00 67.06 521 ALA A C 1
ATOM 4103 O O . ALA A 1 521 ? 20.211 5.491 -4.102 1.00 67.06 521 ALA A O 1
ATOM 4104 N N . SER A 1 522 ? 20.697 3.760 -5.444 1.00 73.19 522 SER A N 1
ATOM 4105 C CA . SER A 1 522 ? 19.570 3.939 -6.370 1.00 73.19 522 SER A CA 1
ATOM 4106 C C . SER A 1 522 ? 18.391 3.008 -6.070 1.00 73.19 522 SER A C 1
ATOM 4108 O O . SER A 1 522 ? 17.325 3.148 -6.666 1.00 73.19 522 SER A O 1
ATOM 4110 N N . ALA A 1 523 ? 18.570 2.042 -5.166 1.00 82.94 523 ALA A N 1
ATOM 4111 C CA . ALA A 1 523 ? 17.563 1.060 -4.789 1.00 82.94 523 ALA A CA 1
ATOM 4112 C C . ALA A 1 523 ? 17.814 0.510 -3.382 1.00 82.94 523 ALA A C 1
ATOM 4114 O O . ALA A 1 523 ? 18.959 0.456 -2.930 1.00 82.94 523 ALA A O 1
ATOM 4115 N N . ILE A 1 524 ? 16.746 0.042 -2.739 1.00 87.00 524 ILE A N 1
ATOM 4116 C CA . ILE A 1 524 ? 16.790 -0.744 -1.504 1.00 87.00 524 ILE A CA 1
ATOM 4117 C C . ILE A 1 524 ? 16.559 -2.226 -1.822 1.00 87.00 524 ILE A C 1
ATOM 4119 O O . ILE A 1 524 ? 15.701 -2.560 -2.639 1.00 87.00 524 ILE A O 1
ATOM 4123 N N . ASP A 1 525 ? 17.314 -3.116 -1.176 1.00 88.06 525 ASP A N 1
ATOM 4124 C CA . ASP A 1 525 ? 17.141 -4.573 -1.279 1.00 88.06 525 ASP A CA 1
ATOM 4125 C C . ASP A 1 525 ? 16.461 -5.122 -0.028 1.00 88.06 525 ASP A C 1
ATOM 4127 O O . ASP A 1 525 ? 17.077 -5.209 1.028 1.00 88.06 525 ASP A O 1
ATOM 4131 N N . LEU A 1 526 ? 15.196 -5.508 -0.138 1.00 88.38 526 LEU A N 1
ATOM 4132 C CA . LEU A 1 526 ? 14.360 -5.921 0.986 1.00 88.38 526 LEU A CA 1
ATOM 4133 C C . LEU A 1 526 ? 14.820 -7.239 1.642 1.00 88.38 526 LEU A C 1
ATOM 4135 O O . LEU A 1 526 ? 14.421 -7.505 2.771 1.00 88.38 526 LEU A O 1
ATOM 4139 N N . LYS A 1 527 ? 15.648 -8.063 0.977 1.00 83.06 527 LYS A N 1
ATOM 4140 C CA . LYS A 1 527 ? 16.119 -9.353 1.526 1.00 83.06 527 LYS A CA 1
ATOM 4141 C C . LYS A 1 527 ? 17.300 -9.211 2.474 1.00 83.06 527 LYS A C 1
ATOM 4143 O O . LYS A 1 527 ? 17.505 -10.072 3.327 1.00 83.06 527 LYS A O 1
ATOM 4148 N N . THR A 1 528 ? 18.130 -8.191 2.287 1.00 69.50 528 THR A N 1
ATOM 4149 C CA . THR A 1 528 ? 19.375 -8.072 3.045 1.00 69.50 528 THR A CA 1
ATOM 4150 C C . THR A 1 528 ? 19.090 -7.534 4.447 1.00 69.50 528 THR A C 1
ATOM 4152 O O . THR A 1 528 ? 18.818 -6.345 4.633 1.00 69.50 528 THR A O 1
ATOM 4155 N N . SER A 1 529 ? 19.171 -8.431 5.439 1.00 52.59 529 SER A N 1
ATOM 4156 C CA . SER A 1 529 ? 19.217 -8.103 6.874 1.00 52.59 529 SER A CA 1
ATOM 4157 C C . SER A 1 529 ? 20.572 -7.524 7.296 1.00 52.59 529 SER A C 1
ATOM 4159 O O . SER A 1 529 ? 20.717 -6.981 8.385 1.00 52.59 529 SER A O 1
ATOM 4161 N N . THR A 1 530 ? 21.578 -7.643 6.435 1.00 43.56 530 THR A N 1
ATOM 4162 C CA . THR A 1 530 ? 22.900 -7.050 6.595 1.00 43.56 530 THR A CA 1
ATOM 4163 C C . THR A 1 530 ? 22.910 -5.666 5.961 1.00 43.56 530 THR A C 1
ATOM 4165 O O . THR A 1 530 ? 22.715 -5.542 4.752 1.00 43.56 530 THR A O 1
ATOM 4168 N N . SER A 1 531 ? 23.101 -4.621 6.766 1.00 43.75 531 SER A N 1
ATOM 4169 C CA . SER A 1 531 ? 24.374 -3.892 6.856 1.00 43.75 531 SER A CA 1
ATOM 4170 C C . SER A 1 531 ? 25.163 -3.602 5.560 1.00 43.75 531 SER A C 1
ATOM 4172 O O . SER A 1 531 ? 26.347 -3.308 5.644 1.00 43.75 531 SER A O 1
ATOM 4174 N N . ASP A 1 532 ? 24.605 -3.677 4.351 1.00 41.31 532 ASP A N 1
ATOM 4175 C CA . ASP A 1 532 ? 25.247 -3.080 3.168 1.00 41.31 532 ASP A CA 1
ATOM 4176 C C . ASP A 1 532 ? 25.127 -1.550 3.227 1.00 41.31 532 ASP A C 1
ATOM 4178 O O . ASP A 1 532 ? 25.986 -0.823 2.722 1.00 41.31 532 ASP A O 1
ATOM 4182 N N . GLU A 1 533 ? 24.112 -1.067 3.947 1.00 44.28 533 GLU A N 1
ATOM 4183 C CA . GLU A 1 533 ? 24.000 0.314 4.401 1.00 44.28 533 GLU A CA 1
ATOM 4184 C C . GLU A 1 533 ? 24.908 0.599 5.604 1.00 44.28 533 GLU A C 1
ATOM 4186 O O . GLU A 1 533 ? 25.537 1.649 5.592 1.00 44.28 533 GLU A O 1
ATOM 4191 N N . ASP A 1 534 ? 25.134 -0.329 6.545 1.00 39.06 534 ASP A N 1
ATOM 4192 C CA . ASP A 1 534 ? 26.173 -0.131 7.581 1.00 39.06 534 ASP A CA 1
ATOM 4193 C C . ASP A 1 534 ? 27.596 -0.264 7.011 1.00 39.06 534 ASP A C 1
ATOM 4195 O O . ASP A 1 534 ? 28.497 0.454 7.422 1.00 39.06 534 ASP A O 1
ATOM 4199 N N . ARG A 1 535 ? 27.812 -1.058 5.952 1.00 39.78 535 ARG A N 1
ATOM 4200 C CA . ARG A 1 535 ? 29.034 -0.997 5.129 1.00 39.78 535 ARG A CA 1
ATOM 4201 C C . ARG A 1 535 ? 29.144 0.349 4.415 1.00 39.78 535 ARG A C 1
ATOM 4203 O O . ARG A 1 535 ? 30.255 0.778 4.118 1.00 39.78 535 ARG A O 1
ATOM 4210 N N . CYS A 1 536 ? 28.035 1.041 4.136 1.00 42.19 536 CYS A N 1
ATOM 4211 C CA . CYS A 1 536 ? 28.068 2.428 3.664 1.00 42.19 536 CYS A CA 1
ATOM 4212 C C . CYS A 1 536 ? 28.315 3.434 4.799 1.00 42.19 536 CYS A C 1
ATOM 4214 O O . CYS A 1 536 ? 29.017 4.411 4.547 1.00 42.19 536 CYS A O 1
ATOM 4216 N N . GLN A 1 537 ? 27.805 3.194 6.012 1.00 40.91 537 GLN A N 1
ATOM 4217 C CA . GLN A 1 537 ? 28.013 4.058 7.181 1.00 40.91 537 GLN A CA 1
ATOM 4218 C C . GLN A 1 537 ? 29.443 3.956 7.732 1.00 40.91 537 GLN A C 1
ATOM 4220 O O . GLN A 1 537 ? 30.042 4.978 8.054 1.00 40.91 537 GLN A O 1
ATOM 4225 N N . GLU A 1 538 ? 30.036 2.760 7.763 1.00 38.50 538 GLU A N 1
ATOM 4226 C CA . GLU A 1 538 ? 31.389 2.545 8.292 1.00 38.50 538 GLU A CA 1
ATOM 4227 C C . GLU A 1 538 ? 32.494 2.775 7.250 1.00 38.50 538 GLU A C 1
ATOM 4229 O O . GLU A 1 538 ? 33.655 2.960 7.615 1.00 38.50 538 GLU A O 1
ATOM 4234 N N . SER A 1 539 ? 32.171 2.792 5.947 1.00 40.56 539 SER A N 1
ATOM 4235 C CA . SER A 1 539 ? 33.207 2.711 4.900 1.00 40.56 539 SER A CA 1
ATOM 4236 C C . SER A 1 539 ? 33.191 3.785 3.806 1.00 40.56 539 SER A C 1
ATOM 4238 O O . SER A 1 539 ? 33.987 3.678 2.873 1.00 40.56 539 SER A O 1
ATOM 4240 N N . ARG A 1 540 ? 32.346 4.825 3.856 1.00 50.53 540 ARG A N 1
ATOM 4241 C CA . ARG A 1 540 ? 32.329 5.866 2.804 1.00 50.53 540 ARG A CA 1
ATOM 4242 C C . ARG A 1 540 ? 32.664 7.246 3.356 1.00 50.53 540 ARG A C 1
ATOM 4244 O O . ARG A 1 540 ? 31.870 7.877 4.039 1.00 50.53 540 ARG A O 1
ATOM 4251 N N . ARG A 1 541 ? 33.843 7.744 2.984 1.00 59.22 541 ARG A N 1
ATOM 4252 C CA . ARG A 1 541 ? 34.209 9.159 3.125 1.00 59.22 541 ARG A CA 1
ATOM 4253 C C . ARG A 1 541 ? 33.649 9.886 1.908 1.00 59.22 541 ARG A C 1
ATOM 4255 O O . ARG A 1 541 ? 34.112 9.642 0.791 1.00 59.22 541 ARG A O 1
ATOM 4262 N N . ILE A 1 542 ? 32.616 10.697 2.116 1.00 61.38 542 ILE A N 1
ATOM 4263 C CA . ILE A 1 542 ? 31.898 11.395 1.046 1.00 61.38 542 ILE A CA 1
ATOM 4264 C C . ILE A 1 542 ? 32.323 12.859 1.070 1.00 61.38 542 ILE A C 1
ATOM 4266 O O . ILE A 1 542 ? 32.155 13.539 2.079 1.00 61.38 542 ILE A O 1
ATOM 4270 N N . VAL A 1 543 ? 32.861 13.362 -0.037 1.00 63.25 543 VAL A N 1
ATOM 4271 C CA . VAL A 1 543 ? 33.146 14.791 -0.205 1.00 63.25 543 VAL A CA 1
ATOM 4272 C C . VAL A 1 543 ? 32.037 15.397 -1.054 1.00 63.25 543 VAL A C 1
ATOM 4274 O O . VAL A 1 543 ? 31.859 14.997 -2.202 1.00 63.25 543 VAL A O 1
ATOM 4277 N N . ALA A 1 544 ? 31.287 16.343 -0.496 1.00 64.81 544 ALA A N 1
ATOM 4278 C CA . ALA A 1 544 ? 30.324 17.147 -1.237 1.00 64.81 544 ALA A CA 1
ATOM 4279 C C . ALA A 1 544 ? 30.990 18.444 -1.708 1.00 64.81 544 ALA A C 1
ATOM 4281 O O . ALA A 1 544 ? 31.602 19.155 -0.917 1.00 64.81 544 ALA A O 1
ATOM 4282 N N . ILE A 1 545 ? 30.866 18.764 -2.990 1.00 66.44 545 ILE A N 1
ATOM 4283 C CA . ILE A 1 545 ? 31.416 19.964 -3.625 1.00 66.44 545 ILE A CA 1
ATOM 4284 C C . ILE A 1 545 ? 30.238 20.765 -4.172 1.00 66.44 545 ILE A C 1
ATOM 4286 O O . ILE A 1 545 ? 29.426 20.206 -4.904 1.00 66.44 545 ILE A O 1
ATOM 4290 N N . ASP A 1 546 ? 30.142 22.043 -3.814 1.00 61.56 546 ASP A N 1
ATOM 4291 C CA . ASP A 1 546 ? 29.037 22.942 -4.154 1.00 61.56 546 ASP A CA 1
ATOM 4292 C C . ASP A 1 546 ? 29.543 24.226 -4.839 1.00 61.56 546 ASP A C 1
ATOM 4294 O O . ASP A 1 546 ? 30.579 24.788 -4.449 1.00 61.56 546 ASP A O 1
ATOM 4298 N N . SER A 1 547 ? 28.802 24.709 -5.839 1.00 58.00 547 SER A N 1
ATOM 4299 C CA . SER A 1 547 ? 29.003 26.030 -6.461 1.00 58.00 547 SER A CA 1
ATOM 4300 C C . SER A 1 547 ? 28.058 27.076 -5.864 1.00 58.00 547 SER A C 1
ATOM 4302 O O . SER A 1 547 ? 26.957 26.743 -5.432 1.00 58.00 547 SER A O 1
ATOM 4304 N N . ARG A 1 548 ? 28.428 28.365 -5.875 1.00 51.09 548 ARG A N 1
ATOM 4305 C CA . ARG A 1 548 ? 27.532 29.431 -5.390 1.00 51.09 548 ARG A CA 1
ATOM 4306 C C . ARG A 1 548 ? 26.209 29.558 -6.192 1.00 51.09 548 ARG A C 1
ATOM 4308 O O . ARG A 1 548 ? 26.160 29.169 -7.358 1.00 51.09 548 ARG A O 1
ATOM 4315 N N . PRO A 1 549 ? 25.143 30.133 -5.587 1.00 46.19 549 PRO A N 1
ATOM 4316 C CA . PRO A 1 549 ? 23.778 30.156 -6.141 1.00 46.19 549 PRO A CA 1
ATOM 4317 C C . PRO A 1 549 ? 23.593 30.971 -7.435 1.00 46.19 549 PRO A C 1
ATOM 4319 O O . PRO A 1 549 ? 22.602 30.791 -8.141 1.00 46.19 549 PRO A O 1
ATOM 4322 N N . ASP A 1 550 ? 24.514 31.881 -7.737 1.00 44.81 550 ASP A N 1
ATOM 4323 C CA . ASP A 1 550 ? 24.355 33.006 -8.663 1.00 44.81 550 ASP A CA 1
ATOM 4324 C C . ASP A 1 550 ? 25.035 32.829 -10.036 1.00 44.81 550 ASP A C 1
ATOM 4326 O O . ASP A 1 550 ? 24.959 33.727 -10.878 1.00 44.81 550 ASP A O 1
ATOM 4330 N N . ARG A 1 551 ? 25.627 31.661 -10.331 1.00 45.81 551 ARG A N 1
ATOM 4331 C CA . ARG A 1 551 ? 26.112 31.318 -11.683 1.00 45.81 551 ARG A CA 1
ATOM 4332 C C . ARG A 1 551 ? 25.776 29.882 -12.081 1.00 45.81 551 ARG A C 1
ATOM 4334 O O . ARG A 1 551 ? 25.889 28.960 -11.280 1.00 45.81 551 ARG A O 1
ATOM 4341 N N . ALA A 1 552 ? 25.381 29.701 -13.343 1.00 42.66 552 ALA A N 1
ATOM 4342 C CA . ALA A 1 552 ? 25.293 28.384 -13.963 1.00 42.66 552 ALA A CA 1
ATOM 4343 C C . ALA A 1 552 ? 26.700 27.772 -14.056 1.00 42.66 552 ALA A C 1
ATOM 4345 O O . ALA A 1 552 ? 27.661 28.455 -14.407 1.00 42.66 552 ALA A O 1
ATOM 4346 N N . PHE A 1 553 ? 26.799 26.497 -13.701 1.00 46.50 553 PHE A N 1
ATOM 4347 C CA . PHE A 1 553 ? 28.036 25.727 -13.617 1.00 46.50 553 PHE A CA 1
ATOM 4348 C C . PHE A 1 553 ? 28.806 25.718 -14.950 1.00 46.50 553 PHE A C 1
ATOM 4350 O O . PHE A 1 553 ? 28.256 25.327 -15.980 1.00 46.50 553 PHE A O 1
ATOM 4357 N N . GLU A 1 554 ? 30.101 26.038 -14.922 1.00 49.59 554 GLU A N 1
ATOM 4358 C CA . GLU A 1 554 ? 31.045 25.425 -15.861 1.00 49.59 554 GLU A CA 1
ATOM 4359 C C . GLU A 1 554 ? 31.299 24.001 -15.347 1.00 49.59 554 GLU A C 1
ATOM 4361 O O . GLU A 1 554 ? 31.739 23.820 -14.212 1.00 49.59 554 GLU A O 1
ATOM 4366 N N . PHE A 1 555 ? 30.942 22.979 -16.132 1.00 52.59 555 PHE A N 1
ATOM 4367 C CA . PHE A 1 555 ? 31.096 21.567 -15.759 1.00 52.59 555 PHE A CA 1
ATOM 4368 C C . PHE A 1 555 ? 32.526 21.280 -15.277 1.00 52.59 555 PHE A C 1
ATOM 4370 O O . PHE A 1 555 ? 33.464 21.276 -16.072 1.00 52.59 555 PHE A O 1
ATOM 4377 N N . LEU A 1 556 ? 32.692 20.969 -13.987 1.00 56.75 556 LEU A N 1
ATOM 4378 C CA . LEU A 1 556 ? 33.891 20.281 -13.515 1.00 56.75 556 LEU A CA 1
ATOM 4379 C C . LEU A 1 556 ? 33.890 18.886 -14.144 1.00 56.75 556 LEU A C 1
ATOM 4381 O O . LEU A 1 556 ? 33.109 18.004 -13.763 1.00 56.75 556 LEU A O 1
ATOM 4385 N N . ASP A 1 557 ? 34.748 18.720 -15.148 1.00 61.34 557 ASP A N 1
ATOM 4386 C CA . ASP A 1 557 ? 34.947 17.450 -15.828 1.00 61.34 557 ASP A CA 1
ATOM 4387 C C . ASP A 1 557 ? 35.322 16.372 -14.799 1.00 61.34 557 ASP A C 1
ATOM 4389 O O . ASP A 1 557 ? 36.150 16.585 -13.906 1.00 61.34 557 ASP A O 1
ATOM 4393 N N . LYS A 1 558 ? 34.728 15.182 -14.939 1.00 64.50 558 LYS A N 1
ATOM 4394 C CA . LYS A 1 558 ? 35.074 14.002 -14.139 1.00 64.50 558 LYS A CA 1
ATOM 4395 C C . LYS A 1 558 ? 36.583 13.748 -14.167 1.00 64.50 558 LYS A C 1
ATOM 4397 O O . LYS A 1 558 ? 37.114 13.268 -13.169 1.00 64.50 558 LYS A O 1
ATOM 4402 N N . ALA A 1 559 ? 37.266 14.058 -15.272 1.00 64.62 559 ALA A N 1
ATOM 4403 C CA . ALA A 1 559 ? 38.720 13.937 -15.373 1.00 64.62 559 ALA A CA 1
ATOM 4404 C C . ALA A 1 559 ? 39.461 14.930 -14.460 1.00 64.62 559 ALA A C 1
ATOM 4406 O O . ALA A 1 559 ? 40.384 14.525 -13.758 1.00 64.62 559 ALA A O 1
ATOM 4407 N N . ALA A 1 560 ? 39.021 16.190 -14.401 1.00 67.06 560 ALA A N 1
ATOM 4408 C CA . ALA A 1 560 ? 39.604 17.211 -13.527 1.00 67.06 560 ALA A CA 1
ATOM 4409 C C . ALA A 1 560 ? 39.364 16.900 -12.042 1.00 67.06 560 ALA A C 1
ATOM 4411 O O . ALA A 1 560 ? 40.267 17.045 -11.218 1.00 67.06 560 ALA A O 1
ATOM 4412 N N . ILE A 1 561 ? 38.168 16.404 -11.698 1.00 69.62 561 ILE A N 1
ATOM 4413 C CA . ILE A 1 561 ? 37.889 15.929 -10.338 1.00 69.62 561 ILE A CA 1
ATOM 4414 C C . ILE A 1 561 ? 38.817 14.764 -10.002 1.00 69.62 561 ILE A C 1
ATOM 4416 O O . ILE A 1 561 ? 39.464 14.798 -8.961 1.00 69.62 561 ILE A O 1
ATOM 4420 N N . LYS A 1 562 ? 38.940 13.768 -10.888 1.00 71.06 562 LYS A N 1
ATOM 4421 C CA . LYS A 1 562 ? 39.849 12.633 -10.675 1.00 71.06 562 LYS A CA 1
ATOM 4422 C C . LYS A 1 562 ? 41.288 13.087 -10.422 1.00 71.06 562 LYS A C 1
ATOM 4424 O O . LYS A 1 562 ? 41.827 12.718 -9.386 1.00 71.06 562 LYS A O 1
ATOM 4429 N N . GLN A 1 563 ? 41.814 13.995 -11.248 1.00 70.94 563 GLN A N 1
ATOM 4430 C CA . GLN A 1 563 ? 43.167 14.548 -11.102 1.00 70.94 563 GLN A CA 1
ATOM 4431 C C . GLN A 1 563 ? 43.449 15.139 -9.715 1.00 70.94 563 GLN A C 1
ATOM 4433 O O . GLN A 1 563 ? 44.529 14.957 -9.155 1.00 70.94 563 GLN A O 1
ATOM 4438 N N . CYS A 1 564 ? 42.477 15.818 -9.106 1.00 68.38 564 CYS A N 1
ATOM 4439 C CA . CYS A 1 564 ? 42.656 16.374 -7.764 1.00 68.38 564 CYS A CA 1
ATOM 4440 C C . CYS A 1 564 ? 42.784 15.318 -6.663 1.00 68.38 564 CYS A C 1
ATOM 4442 O O . CYS A 1 564 ? 43.432 15.570 -5.642 1.00 68.38 564 CYS A O 1
ATOM 4444 N N . PHE A 1 565 ? 42.172 14.153 -6.866 1.00 68.75 565 PHE A N 1
ATOM 4445 C CA . PHE A 1 565 ? 42.175 13.025 -5.939 1.00 68.75 565 PHE A CA 1
ATOM 4446 C C . PHE A 1 565 ? 43.148 11.909 -6.361 1.00 68.75 565 PHE A C 1
ATOM 4448 O O . PHE A 1 565 ? 43.189 10.888 -5.681 1.00 68.75 565 PHE A O 1
ATOM 4455 N N . ASP A 1 566 ? 43.974 12.096 -7.400 1.00 66.25 566 ASP A N 1
ATOM 4456 C CA . ASP A 1 566 ? 44.923 11.084 -7.917 1.00 66.25 566 ASP A CA 1
ATOM 4457 C C . ASP A 1 566 ? 45.909 10.554 -6.854 1.00 66.25 566 ASP A C 1
ATOM 4459 O O . ASP A 1 566 ? 46.500 9.489 -7.008 1.00 66.25 566 ASP A O 1
ATOM 4463 N N . HIS A 1 567 ? 46.089 11.293 -5.756 1.00 59.44 567 HIS A N 1
ATOM 4464 C CA . HIS A 1 567 ? 47.002 10.961 -4.656 1.00 59.44 567 HIS A CA 1
ATOM 4465 C C . HIS A 1 567 ? 46.314 10.275 -3.460 1.00 59.44 567 HIS A C 1
ATOM 4467 O O . HIS A 1 567 ? 46.971 9.964 -2.467 1.00 59.44 567 HIS A O 1
ATOM 4473 N N . LEU A 1 568 ? 44.993 10.094 -3.521 1.00 58.72 568 LEU A N 1
ATOM 4474 C CA . LEU A 1 568 ? 44.156 9.468 -2.497 1.00 58.72 568 LEU A CA 1
ATOM 4475 C C . LEU A 1 568 ? 43.726 8.066 -2.947 1.00 58.72 568 LEU A C 1
ATOM 4477 O O . LEU A 1 568 ? 43.742 7.779 -4.145 1.00 58.72 568 LEU A O 1
ATOM 4481 N N . PRO A 1 569 ? 43.328 7.172 -2.019 1.00 53.91 569 PRO A N 1
ATOM 4482 C CA . PRO A 1 569 ? 42.837 5.859 -2.406 1.00 53.91 569 PRO A CA 1
ATOM 4483 C C . PRO A 1 569 ? 41.626 6.031 -3.323 1.00 53.91 569 PRO A C 1
ATOM 4485 O O . PRO A 1 569 ? 40.680 6.740 -2.980 1.00 53.91 569 PRO A O 1
ATOM 4488 N N . LEU A 1 570 ? 41.748 5.411 -4.499 1.00 61.66 570 LEU A N 1
ATOM 4489 C CA . LEU A 1 570 ? 40.816 5.334 -5.625 1.00 61.66 570 LEU A CA 1
ATOM 4490 C C . LEU A 1 570 ? 39.425 5.918 -5.335 1.00 61.66 570 LEU A C 1
ATOM 4492 O O . LEU A 1 570 ? 38.669 5.394 -4.515 1.00 61.66 570 LEU A O 1
ATOM 4496 N N . ILE A 1 571 ? 39.065 6.985 -6.056 1.00 61.72 571 ILE A N 1
ATOM 4497 C CA . ILE A 1 571 ? 37.677 7.451 -6.111 1.00 61.72 571 ILE A CA 1
ATOM 4498 C C . ILE A 1 571 ? 36.805 6.277 -6.561 1.00 61.72 571 ILE A C 1
ATOM 4500 O O . ILE A 1 571 ? 36.913 5.811 -7.696 1.00 61.72 571 ILE A O 1
ATOM 4504 N N . ARG A 1 572 ? 35.916 5.832 -5.675 1.00 59.53 572 ARG A N 1
ATOM 4505 C CA . ARG A 1 572 ? 34.961 4.755 -5.929 1.00 59.53 572 ARG A CA 1
ATOM 4506 C C . ARG A 1 572 ? 33.896 5.189 -6.925 1.00 59.53 572 ARG A C 1
ATOM 4508 O O . ARG A 1 572 ? 33.526 4.442 -7.824 1.00 59.53 572 ARG A O 1
ATOM 4515 N N . GLN A 1 573 ? 33.369 6.395 -6.738 1.00 62.69 573 GLN A N 1
ATOM 4516 C CA . GLN A 1 573 ? 32.247 6.910 -7.514 1.00 62.69 573 GLN A CA 1
ATOM 4517 C C . GLN A 1 573 ? 32.222 8.440 -7.467 1.00 62.69 573 GLN A C 1
ATOM 4519 O O . GLN A 1 573 ? 32.606 9.049 -6.471 1.00 62.69 573 GLN A O 1
ATOM 4524 N N . ILE A 1 574 ? 31.737 9.058 -8.543 1.00 64.81 574 ILE A N 1
ATOM 4525 C CA . ILE A 1 574 ? 31.378 10.479 -8.584 1.00 64.81 574 ILE A CA 1
ATOM 4526 C C . ILE A 1 574 ? 29.905 10.542 -8.978 1.00 64.81 574 ILE A C 1
ATOM 4528 O O . ILE A 1 574 ? 29.538 10.033 -10.039 1.00 64.81 574 ILE A O 1
ATOM 4532 N N . SER A 1 575 ? 29.076 11.133 -8.122 1.00 60.53 575 SER A N 1
ATOM 4533 C CA . SER A 1 575 ? 27.650 11.342 -8.370 1.00 60.53 575 SER A CA 1
ATOM 4534 C C . SER A 1 575 ? 27.345 12.833 -8.440 1.00 60.53 575 SER A C 1
ATOM 4536 O O . SER A 1 575 ? 27.886 13.611 -7.659 1.00 60.53 575 SER A O 1
ATOM 4538 N N . TYR A 1 576 ? 26.494 13.232 -9.376 1.00 60.22 576 TYR A N 1
ATOM 4539 C CA . TYR A 1 576 ? 26.077 14.621 -9.556 1.00 60.22 576 TYR A CA 1
ATOM 4540 C C . TYR A 1 576 ? 24.651 14.771 -9.029 1.00 60.22 576 TYR A C 1
ATOM 4542 O O . TYR A 1 576 ? 23.820 13.888 -9.231 1.00 60.22 576 TYR A O 1
ATOM 4550 N N . SER A 1 577 ? 24.383 15.876 -8.345 1.00 55.38 577 SER A N 1
ATOM 4551 C CA . SER A 1 577 ? 23.077 16.225 -7.795 1.00 55.38 577 SER A CA 1
ATOM 4552 C C . SER A 1 577 ? 22.678 17.593 -8.329 1.00 55.38 577 SER A C 1
ATOM 4554 O O . SER A 1 577 ? 23.201 18.614 -7.875 1.00 55.38 577 SER A O 1
ATOM 4556 N N . GLY A 1 578 ? 21.761 17.601 -9.295 1.00 56.03 578 GLY A N 1
ATOM 4557 C CA . GLY A 1 578 ? 21.366 18.807 -10.014 1.00 56.03 578 GLY A CA 1
ATOM 4558 C C . GLY A 1 578 ? 22.540 19.457 -10.750 1.00 56.03 578 GLY A C 1
ATOM 4559 O O . GLY A 1 578 ? 23.500 18.794 -11.153 1.00 56.03 578 GLY A O 1
ATOM 4560 N N . SER A 1 579 ? 22.463 20.777 -10.923 1.00 54.16 579 SER A N 1
ATOM 4561 C CA . SER A 1 579 ? 23.470 21.561 -11.642 1.00 54.16 579 SER A CA 1
ATOM 4562 C C . SER A 1 579 ? 24.563 22.167 -10.761 1.00 54.16 579 SER A C 1
ATOM 4564 O O . SER A 1 579 ? 25.473 22.755 -11.328 1.00 54.16 579 SER A O 1
ATOM 4566 N N . ARG A 1 580 ? 24.495 22.082 -9.421 1.00 56.44 580 ARG A N 1
ATOM 4567 C CA . ARG A 1 580 ? 25.451 22.778 -8.529 1.00 56.44 580 ARG A CA 1
ATOM 4568 C C . ARG A 1 580 ? 26.247 21.897 -7.575 1.00 56.44 580 ARG A C 1
ATOM 4570 O O . ARG A 1 580 ? 27.214 22.386 -6.994 1.00 56.44 580 ARG A O 1
ATOM 4577 N N . ARG A 1 581 ? 25.892 20.616 -7.404 1.00 64.44 581 ARG A N 1
ATOM 4578 C CA . ARG A 1 581 ? 26.523 19.766 -6.384 1.00 64.44 581 ARG A CA 1
ATOM 4579 C C . ARG A 1 581 ? 27.088 18.461 -6.934 1.00 64.44 581 ARG A C 1
ATOM 4581 O O . ARG A 1 581 ? 26.431 17.741 -7.684 1.00 64.44 581 ARG A O 1
ATOM 4588 N N . VAL A 1 582 ? 28.301 18.122 -6.499 1.00 67.25 582 VAL A N 1
ATOM 4589 C CA . VAL A 1 582 ? 28.988 16.863 -6.819 1.00 67.25 582 VAL A CA 1
ATOM 4590 C C . VAL A 1 582 ? 29.364 16.130 -5.538 1.00 67.25 582 VAL A C 1
ATOM 4592 O O . VAL A 1 582 ? 29.919 16.721 -4.619 1.00 67.25 582 VAL A O 1
ATOM 4595 N N . TYR A 1 583 ? 29.097 14.830 -5.490 1.00 68.88 583 TYR A N 1
ATOM 4596 C CA . TYR A 1 583 ? 29.489 13.934 -4.410 1.00 68.88 583 TYR A CA 1
ATOM 4597 C C . TYR A 1 583 ? 30.591 12.992 -4.891 1.00 68.88 583 TYR A C 1
ATOM 4599 O O . TYR A 1 583 ? 30.403 12.225 -5.838 1.00 68.88 583 TYR A O 1
ATOM 4607 N N . VAL A 1 584 ? 31.742 13.037 -4.226 1.00 68.19 584 VAL A N 1
ATOM 4608 C CA . VAL A 1 584 ? 32.889 12.163 -4.485 1.00 68.19 584 VAL A CA 1
ATOM 4609 C C . VAL A 1 584 ? 32.971 11.122 -3.377 1.00 68.19 584 VAL A C 1
ATOM 4611 O O . VAL A 1 584 ? 33.084 11.456 -2.198 1.00 68.19 584 VAL A O 1
ATOM 4614 N N . PHE A 1 585 ? 32.915 9.853 -3.764 1.00 66.81 585 PHE A N 1
ATOM 4615 C CA . PHE A 1 585 ? 32.994 8.705 -2.870 1.00 66.81 585 PHE A CA 1
ATOM 4616 C C . PHE A 1 585 ? 34.408 8.141 -2.877 1.00 66.81 585 PHE A C 1
ATOM 4618 O O . PHE A 1 585 ? 34.915 7.770 -3.935 1.00 66.81 585 PHE A O 1
ATOM 4625 N N . LEU A 1 586 ? 35.028 8.038 -1.705 1.00 65.81 586 LEU A N 1
ATOM 4626 C CA . LEU A 1 586 ? 36.383 7.504 -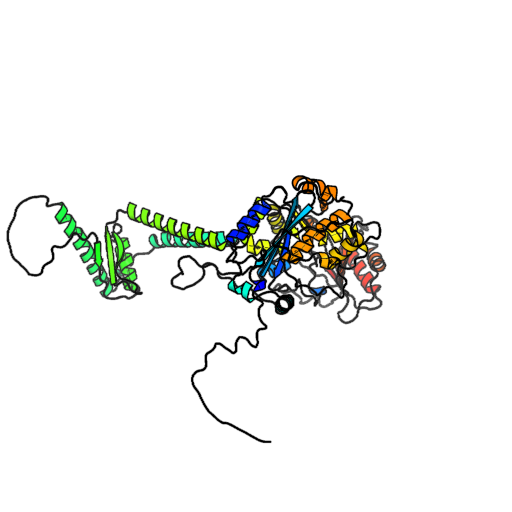1.560 1.00 65.81 586 LEU A CA 1
ATOM 4627 C C . LEU A 1 586 ? 36.348 6.052 -1.063 1.00 65.81 586 LEU A C 1
ATOM 4629 O O . LEU A 1 586 ? 35.517 5.708 -0.217 1.00 65.81 586 LEU A O 1
ATOM 4633 N N . GLU A 1 587 ? 37.251 5.209 -1.572 1.00 60.41 587 GLU A N 1
ATOM 4634 C CA . GLU A 1 587 ? 37.415 3.833 -1.093 1.00 60.41 587 GLU A CA 1
ATOM 4635 C C . GLU A 1 587 ? 37.956 3.795 0.356 1.00 60.41 587 GLU A C 1
ATOM 4637 O O . GLU A 1 587 ? 38.878 4.549 0.708 1.00 60.41 587 GLU A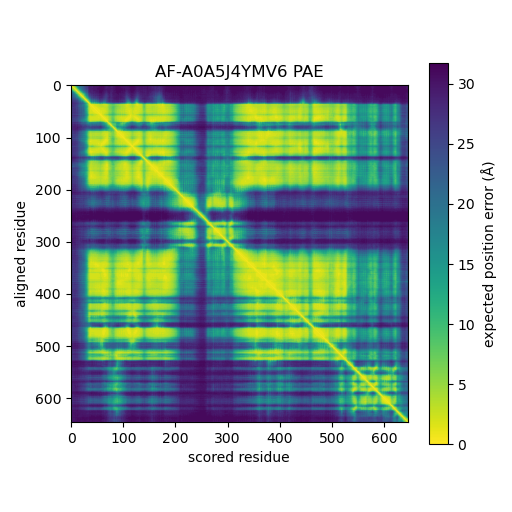 O 1
ATOM 4642 N N . PRO A 1 588 ? 37.444 2.889 1.209 1.00 51.97 588 PRO A N 1
ATOM 4643 C CA . PRO A 1 588 ? 38.026 2.578 2.506 1.00 51.97 588 PRO A CA 1
ATOM 4644 C C . PRO A 1 588 ? 39.371 1.851 2.326 1.00 51.97 588 PRO A C 1
ATOM 4646 O O . PRO A 1 588 ? 39.467 0.631 2.344 1.00 51.97 588 PRO A O 1
ATOM 4649 N N . ASN A 1 589 ? 40.437 2.643 2.225 1.00 51.72 589 ASN A N 1
ATOM 4650 C CA . ASN A 1 589 ? 41.796 2.282 2.633 1.00 51.72 589 ASN A CA 1
ATOM 4651 C C . ASN A 1 589 ? 42.497 1.151 1.836 1.00 51.72 589 ASN A C 1
ATOM 4653 O O . ASN A 1 589 ? 42.530 -0.002 2.259 1.00 51.72 589 ASN A O 1
ATOM 4657 N N . ARG A 1 590 ? 43.200 1.505 0.747 1.00 44.16 590 ARG A N 1
ATOM 4658 C CA . ARG A 1 590 ? 44.358 0.741 0.224 1.00 44.16 590 ARG A CA 1
ATOM 4659 C C . ARG A 1 590 ? 45.390 1.657 -0.449 1.00 44.16 590 ARG A C 1
ATOM 4661 O O . ARG A 1 590 ? 45.494 1.654 -1.664 1.00 44.16 590 ARG A O 1
ATOM 4668 N N . SER A 1 591 ? 46.122 2.437 0.350 1.00 43.88 591 SER A N 1
ATOM 4669 C CA . SER A 1 591 ? 47.513 2.885 0.111 1.00 43.88 591 SER A CA 1
ATOM 4670 C C . SER A 1 591 ? 47.795 4.102 0.993 1.00 43.88 591 SER A C 1
ATOM 4672 O O . SER A 1 591 ? 47.381 5.218 0.680 1.00 43.88 591 SER A O 1
ATOM 4674 N N . GLN A 1 592 ? 48.480 3.901 2.117 1.00 45.50 592 GLN A N 1
ATOM 4675 C CA . GLN A 1 592 ? 49.052 5.018 2.861 1.00 45.50 592 GLN A CA 1
ATOM 4676 C C . GLN A 1 592 ? 50.243 5.561 2.067 1.00 45.50 592 GLN A C 1
ATOM 4678 O O . GLN A 1 592 ? 51.192 4.824 1.800 1.00 45.50 592 GLN A O 1
ATOM 4683 N N . VAL A 1 593 ? 50.223 6.850 1.728 1.00 50.59 593 VAL A N 1
ATOM 4684 C CA . VAL A 1 593 ? 51.481 7.593 1.606 1.00 50.59 593 VAL A CA 1
ATOM 4685 C C . VAL A 1 593 ? 52.112 7.557 3.008 1.00 50.59 593 VAL A C 1
ATOM 4687 O O . VAL A 1 593 ? 51.429 7.936 3.966 1.00 50.59 593 VAL A O 1
ATOM 4690 N N . PRO A 1 594 ? 53.348 7.055 3.188 1.00 46.06 594 PRO A N 1
ATOM 4691 C CA . PRO A 1 594 ? 53.941 6.926 4.515 1.00 46.06 594 PRO A CA 1
ATOM 4692 C C . PRO A 1 594 ? 53.991 8.290 5.218 1.00 46.06 594 PRO A C 1
ATOM 4694 O O . PRO A 1 594 ? 54.600 9.227 4.709 1.00 46.06 594 PRO A O 1
ATOM 4697 N N . GLY A 1 595 ? 53.341 8.406 6.380 1.00 54.72 595 GLY A N 1
ATOM 4698 C CA . GLY A 1 595 ? 53.395 9.600 7.234 1.00 54.72 595 GLY A CA 1
ATOM 4699 C C . GLY A 1 595 ? 52.298 10.654 7.027 1.00 54.72 595 GLY A C 1
ATOM 4700 O O . GLY A 1 595 ? 52.280 11.629 7.773 1.00 54.72 595 GLY A O 1
ATOM 4701 N N . GLU A 1 596 ? 51.363 10.481 6.087 1.00 58.84 596 GLU A N 1
ATOM 4702 C CA . GLU A 1 596 ? 50.252 11.427 5.895 1.00 58.84 596 GLU A CA 1
ATOM 4703 C C . GLU A 1 596 ? 48.919 10.867 6.412 1.00 58.84 596 GLU A C 1
ATOM 4705 O O . GLU A 1 596 ? 48.490 9.773 6.040 1.00 58.84 596 GLU A O 1
ATOM 4710 N N . SER A 1 597 ? 48.232 11.636 7.267 1.00 58.97 597 SER A N 1
ATOM 4711 C CA . SER A 1 597 ? 46.872 11.289 7.668 1.00 58.97 597 SER A CA 1
ATOM 4712 C C . SER A 1 597 ? 45.939 11.442 6.466 1.00 58.97 597 SER A C 1
ATOM 4714 O O . SER A 1 597 ? 46.006 12.405 5.704 1.00 58.97 597 SER A O 1
ATOM 4716 N N . MET A 1 598 ? 45.019 10.499 6.300 1.00 55.41 598 MET A N 1
ATOM 4717 C CA . MET A 1 598 ? 44.063 10.512 5.193 1.00 55.41 598 MET A CA 1
ATOM 4718 C C . MET A 1 598 ? 43.187 11.777 5.183 1.00 55.41 598 MET A C 1
ATOM 4720 O O . MET A 1 598 ? 42.764 12.214 4.119 1.00 55.41 598 MET A O 1
ATOM 4724 N N . MET A 1 599 ? 42.958 12.391 6.351 1.00 56.91 599 MET A N 1
ATOM 4725 C CA . MET A 1 599 ? 42.289 13.689 6.463 1.00 56.91 599 MET A CA 1
ATOM 4726 C C . MET A 1 599 ? 43.133 14.817 5.851 1.00 56.91 599 MET A C 1
ATOM 4728 O O . MET A 1 599 ? 42.602 15.630 5.104 1.00 56.91 599 MET A O 1
ATOM 4732 N N . GLY A 1 600 ? 44.450 14.823 6.092 1.00 62.50 600 GLY A N 1
ATOM 4733 C CA . GLY A 1 600 ? 45.375 15.771 5.463 1.00 62.50 600 GLY A CA 1
ATOM 4734 C C . GLY A 1 600 ? 45.436 15.612 3.943 1.00 62.50 600 GLY A C 1
ATOM 4735 O O . GLY A 1 600 ? 45.421 16.604 3.217 1.00 62.50 600 GLY A O 1
ATOM 4736 N N . ALA A 1 601 ? 45.398 14.374 3.448 1.00 63.78 601 ALA A N 1
ATOM 4737 C CA . ALA A 1 601 ? 45.382 14.115 2.013 1.00 63.78 601 ALA A CA 1
ATOM 4738 C C . ALA A 1 601 ? 44.059 14.560 1.350 1.00 63.78 601 ALA A C 1
ATOM 4740 O O . ALA A 1 601 ? 44.091 15.153 0.270 1.00 63.78 601 ALA A O 1
ATOM 4741 N N . VAL A 1 602 ? 42.907 14.338 2.004 1.00 62.91 602 VAL A N 1
ATOM 4742 C CA . VAL A 1 602 ? 41.592 14.838 1.548 1.00 62.91 602 VAL A CA 1
ATOM 4743 C C . VAL A 1 602 ? 41.553 16.362 1.546 1.00 62.91 602 VAL A C 1
ATOM 4745 O O . VAL A 1 602 ? 41.118 16.948 0.558 1.00 62.91 602 VAL A O 1
ATOM 4748 N N . ASP A 1 603 ? 42.067 17.008 2.591 1.00 65.38 603 ASP A N 1
ATOM 4749 C CA . ASP A 1 603 ? 42.134 18.467 2.656 1.00 65.38 603 ASP A CA 1
ATOM 4750 C C . ASP A 1 603 ? 43.036 19.030 1.543 1.00 65.38 603 ASP A C 1
ATOM 4752 O O . ASP A 1 603 ? 42.636 19.933 0.813 1.00 65.38 603 ASP A O 1
ATOM 4756 N N . LYS A 1 604 ? 44.198 18.418 1.271 1.00 68.25 604 LYS A N 1
ATOM 4757 C CA . LYS A 1 604 ? 45.042 18.790 0.118 1.00 68.25 604 LYS A CA 1
ATOM 4758 C C . LYS A 1 604 ? 44.333 18.616 -1.229 1.00 68.25 604 LYS A C 1
ATOM 4760 O O . LYS A 1 604 ? 44.528 19.447 -2.116 1.00 68.25 604 LYS A O 1
ATOM 4765 N N . ALA A 1 605 ? 43.537 17.561 -1.407 1.00 66.62 605 ALA A N 1
ATOM 4766 C CA . ALA A 1 605 ? 42.759 17.343 -2.629 1.00 66.62 605 ALA A CA 1
ATOM 4767 C C . ALA A 1 605 ? 41.649 18.393 -2.794 1.00 66.62 605 ALA A C 1
ATOM 4769 O O . ALA A 1 605 ? 41.487 18.950 -3.881 1.00 66.62 605 ALA A O 1
ATOM 4770 N N . ILE A 1 606 ? 40.958 18.740 -1.705 1.00 66.75 606 ILE A N 1
ATOM 4771 C CA . ILE A 1 606 ? 39.994 19.846 -1.667 1.00 66.75 606 ILE A CA 1
ATOM 4772 C C . ILE A 1 606 ? 40.692 21.166 -2.020 1.00 66.75 606 ILE A C 1
ATOM 4774 O O . ILE A 1 606 ? 40.240 21.884 -2.907 1.00 66.75 606 ILE A O 1
ATOM 4778 N N . GLN A 1 607 ? 41.840 21.463 -1.412 1.00 69.12 607 GLN A N 1
ATOM 4779 C CA . GLN A 1 607 ? 42.612 22.673 -1.710 1.00 69.12 607 GLN A CA 1
ATOM 4780 C C . GLN A 1 607 ? 43.092 22.718 -3.171 1.00 69.12 607 GLN A C 1
ATOM 4782 O O . GLN A 1 607 ? 43.164 23.797 -3.756 1.00 69.12 607 GLN A O 1
ATOM 4787 N N . ARG A 1 608 ? 43.405 21.573 -3.794 1.00 71.44 608 ARG A N 1
ATOM 4788 C CA . ARG A 1 608 ? 43.735 21.490 -5.229 1.00 71.44 608 ARG A CA 1
ATOM 4789 C C . ARG A 1 608 ? 42.524 21.758 -6.117 1.00 71.44 608 ARG A C 1
ATOM 4791 O O . ARG A 1 608 ? 42.649 22.548 -7.048 1.00 71.44 608 ARG A O 1
ATOM 4798 N N . LEU A 1 609 ? 41.361 21.190 -5.792 1.00 66.88 609 LEU A N 1
ATOM 4799 C CA . LEU A 1 609 ? 40.100 21.495 -6.480 1.00 66.88 609 LEU A CA 1
ATOM 4800 C C . LEU A 1 609 ? 39.779 22.988 -6.431 1.00 66.88 609 LEU A C 1
ATOM 4802 O O . LEU A 1 609 ? 39.495 23.590 -7.463 1.00 66.88 609 LEU A O 1
ATOM 4806 N N . LEU A 1 610 ? 39.893 23.594 -5.246 1.00 63.94 610 LEU A N 1
ATOM 4807 C CA . LEU A 1 610 ? 39.661 25.026 -5.055 1.00 63.94 610 LEU A CA 1
ATOM 4808 C C . LEU A 1 610 ? 40.637 25.895 -5.870 1.00 63.94 610 LEU A C 1
ATOM 4810 O O . LEU A 1 610 ? 40.282 27.011 -6.238 1.00 63.94 610 LEU A O 1
ATOM 4814 N N . ARG A 1 611 ? 41.847 25.398 -6.170 1.00 66.00 611 ARG A N 1
ATOM 4815 C CA . ARG A 1 611 ? 42.861 26.094 -6.988 1.00 66.00 611 ARG A CA 1
ATOM 4816 C C . ARG A 1 611 ? 42.690 25.903 -8.494 1.00 66.00 611 ARG A C 1
ATOM 4818 O O . ARG A 1 611 ? 43.095 26.789 -9.238 1.00 66.00 611 ARG A O 1
ATOM 4825 N N . LEU A 1 612 ? 42.156 24.763 -8.942 1.00 61.09 612 LEU A N 1
ATOM 4826 C CA . LEU A 1 612 ? 41.884 24.513 -10.366 1.00 61.09 612 LEU A CA 1
ATOM 4827 C C . LEU A 1 612 ? 40.733 25.360 -10.894 1.00 61.09 612 LEU A C 1
ATOM 4829 O O . LEU A 1 612 ? 40.643 25.601 -12.095 1.00 61.09 612 LEU A O 1
ATOM 4833 N N . SER A 1 613 ? 39.868 25.828 -10.004 1.00 56.06 613 SER A N 1
ATOM 4834 C CA . SER A 1 613 ? 38.882 26.804 -10.396 1.00 56.06 613 SER A CA 1
ATOM 4835 C C . SER A 1 613 ? 39.514 28.173 -10.638 1.00 56.06 613 SER A C 1
ATOM 4837 O O . SER A 1 613 ? 40.032 28.822 -9.728 1.00 56.06 613 SER A O 1
ATOM 4839 N N . SER A 1 614 ? 39.368 28.660 -11.865 1.00 47.31 614 SER A N 1
ATOM 4840 C CA . SER A 1 614 ? 39.631 30.046 -12.255 1.00 47.31 614 SER A CA 1
ATOM 4841 C C . SER A 1 614 ? 38.739 31.060 -11.513 1.00 47.31 614 SER A C 1
ATOM 4843 O O . SER A 1 614 ? 39.109 32.231 -11.405 1.00 47.31 614 SER A O 1
ATOM 4845 N N . SER A 1 615 ? 37.606 30.630 -10.941 1.00 49.91 615 SER A N 1
ATOM 4846 C CA . SER A 1 615 ? 36.783 31.407 -10.005 1.00 49.91 615 SER A CA 1
ATOM 4847 C C . SER A 1 615 ? 37.067 30.981 -8.556 1.00 49.91 615 SER A C 1
ATOM 4849 O O . SER A 1 615 ? 36.923 29.820 -8.180 1.00 49.91 615 SER A O 1
ATOM 4851 N N . LYS A 1 616 ? 37.468 31.904 -7.683 1.00 46.16 616 LYS A N 1
ATOM 4852 C CA . LYS A 1 616 ? 37.773 31.628 -6.262 1.00 46.16 616 LYS A CA 1
ATOM 4853 C C . LYS A 1 616 ? 36.523 31.302 -5.405 1.00 46.16 616 LYS A C 1
ATOM 4855 O O . LYS A 1 616 ? 36.445 31.730 -4.258 1.00 46.16 616 LYS A O 1
ATOM 4860 N N . GLU A 1 617 ? 35.512 30.616 -5.943 1.00 54.84 617 GLU A N 1
ATOM 4861 C CA . GLU A 1 617 ? 34.130 30.664 -5.429 1.00 54.84 617 GLU A CA 1
ATOM 4862 C C . GLU A 1 617 ? 33.453 29.293 -5.220 1.00 54.84 617 GLU A C 1
ATOM 4864 O O . GLU A 1 617 ? 32.226 29.200 -5.192 1.00 54.84 617 GLU A O 1
ATOM 4869 N N . TRP A 1 618 ? 34.235 28.232 -5.015 1.00 55.41 618 TRP A N 1
ATOM 4870 C CA . TRP A 1 618 ? 33.736 26.881 -4.714 1.00 55.41 618 TRP A CA 1
ATOM 4871 C C . TRP A 1 618 ? 33.755 26.588 -3.213 1.00 55.41 618 TRP A C 1
ATOM 4873 O O . TRP A 1 618 ? 34.627 27.078 -2.492 1.00 55.41 618 TRP A O 1
ATOM 4883 N N . ARG A 1 619 ? 32.817 25.763 -2.732 1.00 56.81 619 ARG A N 1
ATOM 4884 C CA . ARG A 1 619 ? 32.816 25.242 -1.354 1.00 56.81 619 ARG A CA 1
ATOM 4885 C C . ARG A 1 619 ? 32.835 23.720 -1.385 1.00 56.81 619 ARG A C 1
ATOM 4887 O O . ARG A 1 619 ? 32.025 23.114 -2.071 1.00 56.81 619 ARG A O 1
ATOM 4894 N N . ALA A 1 620 ? 33.732 23.098 -0.631 1.00 57.34 620 ALA A N 1
ATOM 4895 C CA . ALA A 1 620 ? 33.770 21.648 -0.478 1.00 57.34 620 ALA A CA 1
ATOM 4896 C C . ALA A 1 620 ? 33.664 21.277 1.002 1.00 57.34 620 ALA A C 1
ATOM 4898 O O . ALA A 1 620 ? 34.249 21.942 1.855 1.00 57.34 620 ALA A O 1
ATOM 4899 N N . TRP A 1 621 ? 32.918 20.215 1.285 1.00 60.81 621 TRP A N 1
ATOM 4900 C CA . TRP A 1 621 ? 32.592 19.731 2.619 1.00 60.81 621 TRP A CA 1
ATOM 4901 C C . TRP A 1 621 ? 32.869 18.236 2.691 1.00 60.81 621 TRP A C 1
ATOM 4903 O O . TRP A 1 621 ? 32.476 17.479 1.801 1.00 60.81 621 TRP A O 1
ATOM 4913 N N . LEU A 1 622 ? 33.508 17.794 3.769 1.00 58.75 622 LEU A N 1
ATOM 4914 C CA . LEU A 1 622 ? 33.580 16.376 4.090 1.00 58.75 622 LEU A CA 1
ATOM 4915 C C . LEU A 1 622 ? 32.343 15.995 4.909 1.00 58.75 622 LEU A C 1
ATOM 4917 O O . LEU A 1 622 ? 32.125 16.537 5.990 1.00 58.75 622 LEU A O 1
ATOM 4921 N N . LEU A 1 623 ? 31.544 15.066 4.393 1.00 56.31 623 LEU A N 1
ATOM 4922 C CA . LEU A 1 623 ? 30.398 14.494 5.089 1.00 56.31 623 LEU A CA 1
ATOM 4923 C C . LEU A 1 623 ? 30.869 13.208 5.790 1.00 56.31 623 LEU A C 1
ATOM 4925 O O . LEU A 1 623 ? 31.169 12.212 5.129 1.00 56.31 623 LEU A O 1
ATOM 4929 N N . TRP A 1 624 ? 30.988 13.248 7.121 1.00 50.91 624 TRP A N 1
ATOM 4930 C CA . TRP A 1 624 ? 31.368 12.111 7.974 1.00 50.91 624 TRP A CA 1
ATOM 4931 C C . TRP A 1 624 ? 30.264 11.865 9.023 1.00 50.91 624 TRP A C 1
ATOM 4933 O O . TRP A 1 624 ? 29.755 12.826 9.594 1.00 50.91 624 TRP A O 1
ATOM 4943 N N . GLY A 1 625 ? 29.867 10.606 9.261 1.00 39.22 625 GLY A N 1
ATOM 4944 C CA . GLY A 1 625 ? 29.047 10.189 10.422 1.00 39.22 625 GLY A CA 1
ATOM 4945 C C . GLY A 1 625 ? 29.916 9.569 11.531 1.00 39.22 625 GLY A C 1
ATOM 4946 O O . GLY A 1 625 ? 31.116 9.428 11.302 1.00 39.22 625 GLY A O 1
ATOM 4947 N N . PRO A 1 626 ? 29.401 9.143 12.706 1.00 31.05 626 PRO A N 1
ATOM 4948 C CA . PRO A 1 626 ? 28.107 9.367 13.365 1.00 31.05 626 PRO A CA 1
ATOM 4949 C C . PRO A 1 626 ? 28.142 10.506 14.417 1.00 31.05 626 PRO A C 1
ATOM 4951 O O . PRO A 1 626 ? 27.152 10.741 15.103 1.00 31.05 626 PRO A O 1
ATOM 4954 N N . GLU A 1 627 ? 29.247 11.248 14.540 1.00 32.66 627 GLU A N 1
ATOM 4955 C CA . GLU A 1 627 ? 29.359 12.424 15.417 1.00 32.66 627 GLU A CA 1
ATOM 4956 C C . GLU A 1 627 ? 29.518 13.687 14.560 1.00 32.66 627 GLU A C 1
ATOM 4958 O O . GLU A 1 627 ? 30.589 13.967 14.029 1.00 32.66 627 GLU A O 1
ATOM 4963 N N . GLY A 1 628 ? 28.417 14.420 14.366 1.00 35.72 628 GLY A N 1
ATOM 4964 C CA . GLY A 1 628 ? 28.284 15.527 13.413 1.00 35.72 628 GLY A CA 1
ATOM 4965 C C . GLY A 1 628 ? 29.243 16.709 13.608 1.00 35.72 628 GLY A C 1
ATOM 4966 O O . GLY A 1 628 ? 28.844 17.765 14.100 1.00 35.72 628 GLY A O 1
ATOM 4967 N N . MET A 1 629 ? 30.484 16.584 13.137 1.00 32.75 629 MET A N 1
ATOM 4968 C CA . MET A 1 629 ? 31.428 17.695 13.000 1.00 32.75 629 MET A CA 1
ATOM 4969 C C . MET A 1 629 ? 31.636 18.072 11.527 1.00 32.75 629 MET A C 1
ATOM 4971 O O . MET A 1 629 ? 32.223 17.327 10.747 1.00 32.75 629 MET A O 1
ATOM 4975 N N . CYS A 1 630 ? 31.189 19.276 11.158 1.00 34.00 630 CYS A N 1
ATOM 4976 C CA . CYS A 1 630 ? 31.567 19.949 9.913 1.00 34.00 630 CYS A CA 1
ATOM 4977 C C . CYS A 1 630 ? 32.947 20.603 10.074 1.00 34.00 630 CYS A C 1
ATOM 4979 O O . CYS A 1 630 ? 33.114 21.476 10.925 1.00 34.00 630 CYS A O 1
ATOM 4981 N N . LEU A 1 631 ? 33.913 20.249 9.225 1.00 35.28 631 LEU A N 1
ATOM 4982 C CA . LEU A 1 631 ? 35.137 21.034 9.043 1.00 35.28 631 LEU A CA 1
ATOM 4983 C C . LEU A 1 631 ? 34.941 21.969 7.844 1.00 35.28 631 LEU A C 1
ATOM 4985 O O . LEU A 1 631 ? 34.850 21.514 6.706 1.00 35.28 631 LEU A O 1
ATOM 4989 N N . ALA A 1 632 ? 34.842 23.273 8.104 1.00 33.62 632 ALA A N 1
ATOM 4990 C CA . ALA A 1 632 ? 34.892 24.300 7.068 1.00 33.62 632 ALA A CA 1
ATOM 4991 C C . ALA A 1 632 ? 36.364 24.633 6.754 1.00 33.62 632 ALA A C 1
ATOM 4993 O O . ALA A 1 632 ? 37.123 24.891 7.692 1.00 33.62 632 ALA A O 1
ATOM 4994 N N . PRO A 1 633 ? 36.793 24.683 5.480 1.00 33.34 633 PRO A N 1
ATOM 4995 C CA . PRO A 1 633 ? 38.088 25.244 5.140 1.00 33.34 633 PRO A CA 1
ATOM 4996 C C . PRO A 1 633 ? 37.970 26.774 5.072 1.00 33.34 633 PRO A C 1
ATOM 4998 O O . PRO A 1 633 ? 37.255 27.311 4.229 1.00 33.34 633 PRO A O 1
ATOM 5001 N N . ASN A 1 634 ? 38.717 27.456 5.945 1.00 36.81 634 ASN A N 1
ATOM 5002 C CA . ASN A 1 634 ? 38.951 28.907 5.983 1.00 36.81 634 ASN A CA 1
ATOM 5003 C C . ASN A 1 634 ? 37.773 29.823 6.360 1.00 36.81 634 ASN A C 1
ATOM 5005 O O . ASN A 1 634 ? 37.420 30.718 5.599 1.00 36.81 634 ASN A O 1
ATOM 5009 N N . ASP A 1 635 ? 37.298 29.720 7.601 1.00 34.56 635 ASP A N 1
ATOM 5010 C CA . ASP A 1 635 ? 36.873 30.918 8.334 1.00 34.56 635 ASP A CA 1
ATOM 5011 C C . ASP A 1 635 ? 37.806 31.088 9.538 1.00 34.56 635 ASP A C 1
ATOM 5013 O O . ASP A 1 635 ? 37.841 30.251 10.439 1.00 34.56 635 ASP A O 1
ATOM 5017 N N . GLN A 1 636 ? 38.563 32.188 9.570 1.00 32.69 636 GLN A N 1
ATOM 5018 C CA . GLN A 1 636 ? 39.307 32.629 10.759 1.00 32.69 636 GLN A CA 1
ATOM 5019 C C . GLN A 1 636 ? 38.384 33.105 11.900 1.00 32.69 636 GLN A C 1
ATOM 5021 O O . GLN A 1 636 ? 38.861 33.676 12.873 1.00 32.69 636 GLN A O 1
ATOM 5026 N N . ASP A 1 637 ? 37.086 32.812 11.831 1.00 31.22 637 ASP A N 1
ATOM 5027 C CA . ASP A 1 637 ? 36.122 33.053 12.898 1.00 31.22 637 ASP A CA 1
ATOM 5028 C C . ASP A 1 637 ? 35.567 31.723 13.428 1.00 31.22 637 ASP A C 1
ATOM 5030 O O . ASP A 1 637 ? 34.384 31.390 13.339 1.00 31.22 637 ASP A O 1
ATOM 5034 N N . VAL A 1 638 ? 36.455 30.933 14.039 1.00 31.55 638 VAL A N 1
ATOM 5035 C CA . VAL A 1 638 ? 36.074 29.804 14.900 1.00 31.55 638 VAL A CA 1
ATOM 5036 C C . VAL A 1 638 ? 35.631 30.356 16.257 1.00 31.55 638 VAL A C 1
ATOM 5038 O O . VAL A 1 638 ? 36.221 30.107 17.303 1.00 31.55 638 VAL A O 1
ATOM 5041 N N . SER A 1 639 ? 34.559 31.142 16.252 1.00 27.56 639 SER A N 1
ATOM 5042 C CA . SER A 1 639 ? 33.732 31.336 17.432 1.00 27.56 639 SER A CA 1
ATOM 5043 C C . SER A 1 639 ? 32.291 31.576 16.984 1.00 27.56 639 SER A C 1
ATOM 5045 O O . SER A 1 639 ? 31.988 32.521 16.270 1.00 27.56 639 SER A O 1
ATOM 5047 N N . LYS A 1 640 ? 31.384 30.700 17.432 1.00 28.31 640 LYS A N 1
ATOM 5048 C CA . LYS A 1 640 ? 29.921 30.758 17.232 1.00 28.31 640 LYS A CA 1
ATOM 5049 C C . LYS A 1 640 ? 29.394 30.283 15.869 1.00 28.31 640 LYS A C 1
ATOM 5051 O O . LYS A 1 640 ? 28.853 31.057 15.093 1.00 28.31 640 LYS A O 1
ATOM 5056 N N . LYS A 1 641 ? 29.332 28.962 15.686 1.00 25.66 641 LYS A N 1
ATOM 5057 C CA . LYS A 1 641 ? 28.173 28.309 15.045 1.00 25.66 641 LYS A CA 1
ATOM 5058 C C . LYS A 1 641 ? 28.001 26.894 15.602 1.00 25.66 641 LYS A C 1
ATOM 5060 O O . LYS A 1 641 ? 28.323 25.896 14.973 1.00 25.66 641 LYS A O 1
ATOM 5065 N N . ARG A 1 642 ? 27.479 26.821 16.832 1.00 24.28 642 ARG A N 1
ATOM 5066 C CA . ARG A 1 642 ? 26.701 25.657 17.275 1.00 24.28 642 ARG A CA 1
ATOM 5067 C C . ARG A 1 642 ? 25.500 25.572 16.332 1.00 24.28 642 ARG A C 1
ATOM 5069 O O . ARG A 1 642 ? 24.663 26.474 16.367 1.00 24.28 642 ARG A O 1
ATOM 5076 N N . MET A 1 643 ? 25.411 24.534 15.500 1.00 24.45 643 MET A N 1
ATOM 5077 C CA . MET A 1 643 ? 24.116 24.141 14.948 1.00 24.45 643 MET A CA 1
ATOM 5078 C C . MET A 1 643 ? 23.206 23.843 16.140 1.00 24.45 643 MET A C 1
ATOM 5080 O O . MET A 1 643 ? 23.479 22.946 16.937 1.00 24.45 643 MET A O 1
ATOM 5084 N N . ARG A 1 644 ? 22.156 24.652 16.297 1.00 21.36 644 ARG A N 1
ATOM 5085 C CA . ARG A 1 644 ? 20.983 24.238 17.056 1.00 21.36 644 ARG A CA 1
ATOM 5086 C C . ARG A 1 644 ? 20.364 23.092 16.270 1.00 21.36 644 ARG A C 1
ATOM 5088 O O . ARG A 1 644 ? 19.908 23.300 15.153 1.00 21.36 644 ARG A O 1
ATOM 5095 N N . VAL A 1 645 ? 20.402 21.911 16.867 1.00 24.55 645 VAL A N 1
ATOM 5096 C CA . VAL A 1 645 ? 19.478 20.829 16.550 1.00 24.55 645 VAL A CA 1
ATOM 5097 C C . VAL A 1 645 ? 18.089 21.341 16.937 1.00 24.55 645 VAL A C 1
ATOM 5099 O O . VAL A 1 645 ? 17.872 21.694 18.100 1.00 24.55 645 VAL A O 1
ATOM 5102 N N . SER A 1 646 ? 17.203 21.465 15.954 1.00 24.58 646 SER A N 1
ATOM 5103 C CA . SER A 1 646 ? 15.755 21.590 16.124 1.00 24.58 646 SER A CA 1
ATOM 5104 C C . SER A 1 646 ? 15.093 20.646 15.149 1.00 24.58 646 SER A C 1
ATOM 5106 O O . SER A 1 646 ? 15.467 20.764 13.957 1.00 24.58 646 SER A O 1
#

InterPro domains:
  IPR006941 Ribonuclease CAF1 [PF04857] (38-477)
  IPR012337 Ribonuclease H-like superfamily [SSF53098] (33-484)
  IPR036397 Ribonuclease H superfamily [G3DSA:3.30.420.10] (36-210)
  IPR036397 Ribonuclease H superfamily [G3DSA:3.30.420.10] (307-530)
  IPR051181 CAF1 family poly(A)-specific ribonucleases [PTHR15092] (36-541)

Sequence (646 aa):
MTAVAESSRNPKGLGYGHIHAALYGSYSPAYARLPMEVTIENLSERLETFAAAIADENTVFVAIDTEFTGLGASGWSSQGDEEQTMSVLPQEAYAKIREDAKVFPIVQLGFCVAGVKDAVWYFQPYNVYVRPRSVYGQYQRKD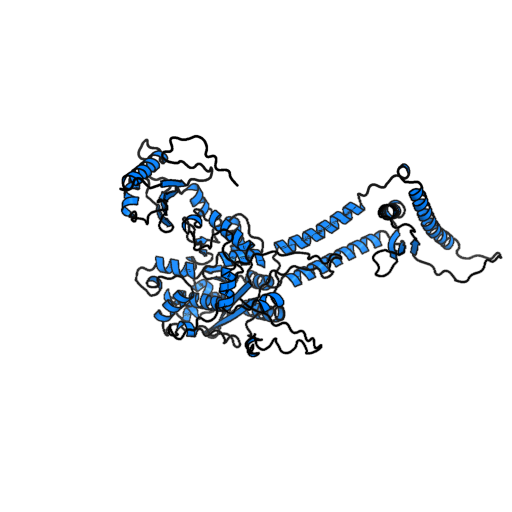GQPLLDRTFSLQDSSMAFLCRNGFDFSKWWNQGIGYLNRTEADSLRLKLAGKEARFDERVQDCPSVKREDMEPEELKLVTRIEAQVQNWLDADTLADTQGDGVAASSVSLSGSSRTRRHPFVLIDVPDRRGRQRRLCHELFRDRFPSLKVSYAGGMSIEPLAYKLERSDADDAEHEHRRKAEERRGKLEATIADAKGVSAFFEVLIKQKTLVVFHNGLLDMCKLMDQFVVDLPESLLDFKSMVHGFFPRVLDTKLTAELLKSNAMEQNALTRTRGTSLFMLCRALLRDLGEAFQLPKLSSGFDCFDMNILRASREDAAMDTHQAGFDAVLTGALLLLLLQHNGVSQPELQAQALVFADRVKAMKSFISKLPLARCVVASAIDLKTSTSDEDRCQESRRIVAIDSRPDRAFEFLDKAAIKQCFDHLPLIRQISYSGSRRVYVFLEPNRSQVPGESMMGAVDKAIQRLLRLSSSKEWRAWLLWGPEGMCLAPNDQDVSKKRMRVS

Secondary structure (DSSP, 8-state):
---------------TTSSTTSSS----GGGTT-TTEE-TTTHHHHHHHHHHHHH-TTEEEEEEEEEES-S-SSSTT-SS-HHHH-BSSHHHHHHHHHHHHHHS-EEEEEEEEEEEETTEEEEEEEEEEB--PPB--SS--TT---SB-------HHHHHHHHHTT--HHHHHHH-B-B--HHHHHHHHHHHHHHHHHHHHHHH--PPPPGGGS-HHHHHHHHHHHHHHHHHHHHHHHHHS--S------------------SEEEE--S---HHHHHHHHHHHHHH-TTEEEEEE--SSSS-SEEEEEE--HHHHHHHHHHHHHHHHHHHHHHHHHHTBTHHHHHHHHHHTPEEEESSTHHHHHHHIIIII-PPPSSHHHHHHHHHHH-S-EEEHHHHHHHHHHH-SS--HHHH-----HHHHHHHHHHHHGGGSPPPEEPTT-TT--GGGGTS-TTT-------HHHHHHHHHHHHHHHHHHTT--HHHHTS-HHHHHHHGGGGTTTTTEEE-TTBSS-SEEETT--S-TTHHHHHH-EEEEEEE-TTSPPP---HHHHHHHHTTSS-EEEEEEETTTEEEEEEPS-S-PPTT--HHHHHHHHHHHHHHH-SSS-EEEEEE--SS-----S--S--S-------

Mean predicted aligned error: 16.94 Å